Protein AF-A0A821ARW0-F1 (afdb_monomer)

Nearest PDB structures (foldseek):
  8wi2-assembly1_A  TM=1.358E-01  e=4.958E-01  Homo sapiens
  8iz8-assembly1_A  TM=1.800E-01  e=3.760E+00  Homo sapiens
  5ywd-assembly1_B  TM=1.253E-01  e=9.374E+00  Mesocricetus auratus

Mean predicted aligned error: 8.56 Å

Sequence (453 aa):
MKTSMLDSYHLRQALEGEYPKLLKLQNDLINRLNQLQPGFSDIDMDIIDEELYDSEQLNGKQKTNIQLNECFYIFEKSYLSISLSRLSDPINLMFSSSTTKLLPTQQELENLIKVIINELSVSTVSEALVNKVARNIGKAIQLFAAKCEQSICTDSEGSQVVSVPTPAQLRNISAINILYNFCSMINKMLSEQQNLSSDATTRITDALQCVHSLMHTAIHPFLNSVADCIEAILATMHTEDFSQSAGSQSDSQSSLYMKELQEFIIRIQKDYFSEFQCKDFMYENLAPIACRAIILFMEHISLVRPLGEGGLLRLVVDFAQIELALSPFCRRLTDLGKHYKILKAFRSLLILNTEEFQNNSAIGDVVPYDIVLHHLFSRAPIEMRSPHQVMNWSISRYIQWLDEHPNMSDRLVMIKGTLETYVQTVRNRQQKEFAPIYVIILNILEKGLTSVA

pLDDT: mean 88.66, std 11.43, range [46.03, 98.44]

Solvent-accessible surface area (backbone atoms only — not comparable to full-atom values): 25167 Å² total; per-residue (Å²): 106,69,64,67,42,66,72,33,66,69,59,37,53,50,46,26,74,43,31,55,60,52,50,44,54,49,52,53,49,51,54,52,44,31,74,77,38,79,73,41,70,80,65,70,74,94,74,66,54,89,80,59,79,77,47,91,80,63,52,74,56,45,54,51,45,51,55,52,50,60,57,48,47,59,30,49,55,49,30,53,53,50,51,37,44,69,53,38,49,60,52,52,60,50,64,32,89,88,48,97,46,81,62,72,54,72,68,58,52,54,51,52,51,51,49,51,50,50,57,49,63,57,25,63,73,36,73,71,50,29,42,55,49,27,52,39,49,24,52,34,50,47,50,49,41,56,55,52,53,75,57,50,55,88,52,72,67,34,24,67,79,86,69,78,80,39,74,45,30,55,43,36,47,50,48,41,38,51,51,48,50,51,52,51,52,51,53,51,50,59,74,70,47,87,83,63,56,67,68,30,51,51,48,39,56,60,34,48,50,58,45,54,52,46,42,51,64,69,46,44,58,35,52,50,42,51,44,52,49,51,52,55,37,60,58,47,52,80,75,56,88,28,57,43,56,73,87,50,94,60,37,83,45,74,49,66,44,56,52,51,46,31,54,50,44,53,46,48,41,64,70,51,54,66,75,50,76,55,56,66,64,49,32,67,66,30,37,60,48,47,41,48,52,50,51,51,50,49,53,53,58,18,63,47,65,65,61,22,61,17,26,49,45,22,53,60,51,39,59,58,49,52,54,60,42,46,43,86,34,36,97,46,70,73,77,51,46,69,51,44,52,26,55,58,54,47,59,56,56,72,74,49,59,80,83,58,57,87,77,42,72,53,62,64,74,61,32,57,48,61,53,53,48,40,36,52,40,31,74,41,59,82,86,50,57,44,58,40,61,73,70,73,44,54,70,69,60,41,52,53,49,47,66,79,42,76,50,66,61,62,52,47,52,52,48,49,55,37,51,52,52,41,54,51,52,39,56,76,68,69,52,92,75,77,63,78,63,54,61,56,49,50,55,52,48,52,54,44,53,62,76,68,107

Radius of gyration: 33.89 Å; Cα contacts (8 Å, |Δi|>4): 444; chains: 1; bounding box: 78×36×101 Å

Foldseek 3Di:
DLVVCVVDPVSLVVCLQLVLVVVLVVVVVQVVCCVVPPPLPVDDPVPDDPVCLPDPPQDPSVNVNNVVVVSSVVSLVSNLVVLLCLLQVLLCVQCDPVDPDLGHDPVSLVVSLVSLLVLQVSQLSDLVSNLSSLLSLLVSLVSNLVSLLVQADPDPLCADLPDFRDPNVLSLLVSLQSLVVNVVSVVVSLVVDPSHDPSSSVSNVVSNVSSVVSSCVRCVSNVVNVLVVLLVLLLCVLVDDQQDAPPDPCLQPADPSLVVLQVSLVCCCVRRVVSHPCLVSQLVSLLVSLLVSLVSNLLSLLQDPQHYPSSLSNNLNSLVSSLNSSCSSHVHLCVNPLSSQQSVVVSVVSPDDLVCLLPDPCDPVRHDLLSSLSNLCNVFDVLLDGLCVVVVHDSVVVVVVCVVPVQSLVSLVSSVVSLVVSVVVCVVVVHPDDTPSSVSSVSSSVVNNVVRD

Structure (mmCIF, N/CA/C/O backbone):
data_AF-A0A821ARW0-F1
#
_entry.id   AF-A0A821ARW0-F1
#
loop_
_atom_site.group_PDB
_atom_site.id
_atom_site.type_symbol
_atom_site.label_atom_id
_atom_site.label_alt_id
_atom_site.label_comp_id
_atom_site.label_asym_id
_atom_site.label_entity_id
_atom_site.label_seq_id
_atom_site.pdbx_PDB_ins_code
_atom_site.Cartn_x
_atom_site.Cartn_y
_atom_site.Cartn_z
_atom_site.occupancy
_atom_site.B_iso_or_equiv
_atom_site.auth_seq_id
_atom_site.auth_comp_id
_atom_site.auth_asym_id
_atom_site.auth_atom_id
_atom_site.pdbx_PDB_mo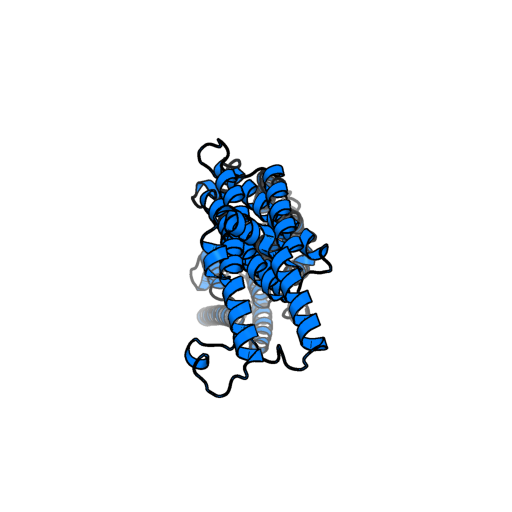del_num
ATOM 1 N N . MET A 1 1 ? 28.570 -5.388 -55.396 1.00 54.03 1 MET A N 1
ATOM 2 C CA . MET A 1 1 ? 28.592 -4.354 -54.337 1.00 54.03 1 MET A CA 1
ATOM 3 C C . MET A 1 1 ? 28.367 -4.961 -52.954 1.00 54.03 1 MET A C 1
ATOM 5 O O . MET A 1 1 ? 29.235 -4.785 -52.115 1.00 54.03 1 MET A O 1
ATOM 9 N N . LYS A 1 2 ? 27.290 -5.739 -52.730 1.00 54.03 2 LYS A N 1
ATOM 10 C CA . LYS A 1 2 ? 27.055 -6.491 -51.475 1.00 54.03 2 LYS A CA 1
ATOM 11 C C . LYS A 1 2 ? 28.254 -7.370 -51.072 1.00 54.03 2 LYS A C 1
ATOM 13 O O . LYS A 1 2 ? 28.779 -7.219 -49.979 1.00 54.03 2 LYS A O 1
ATOM 18 N N . THR A 1 3 ? 28.754 -8.199 -51.991 1.00 56.16 3 THR A N 1
ATOM 19 C CA . THR A 1 3 ? 29.954 -9.041 -51.804 1.00 56.16 3 THR A CA 1
ATOM 20 C C . THR A 1 3 ? 31.215 -8.216 -51.536 1.00 56.16 3 THR A C 1
ATOM 22 O O . THR A 1 3 ? 31.825 -8.360 -50.487 1.00 56.16 3 THR A O 1
ATOM 25 N N . SER A 1 4 ? 31.525 -7.232 -52.385 1.00 59.84 4 SER A N 1
ATOM 26 C CA . SER A 1 4 ? 32.716 -6.379 -52.213 1.00 59.84 4 SER A CA 1
ATOM 27 C C . SER A 1 4 ? 32.734 -5.551 -50.916 1.00 59.84 4 SER A C 1
ATOM 29 O O . SER A 1 4 ? 33.807 -5.215 -50.424 1.00 59.84 4 SER A O 1
ATOM 31 N N . MET A 1 5 ? 31.566 -5.186 -50.371 1.00 61.34 5 MET A N 1
ATOM 32 C CA . MET A 1 5 ? 31.455 -4.488 -49.082 1.00 61.34 5 MET A CA 1
ATOM 33 C C . MET A 1 5 ? 31.633 -5.428 -47.885 1.00 61.34 5 MET A C 1
ATOM 35 O O . MET A 1 5 ? 32.140 -4.997 -46.854 1.00 61.34 5 MET A O 1
ATOM 39 N N . LEU A 1 6 ? 31.241 -6.697 -48.020 1.00 61.75 6 LEU A N 1
ATOM 40 C CA . LEU A 1 6 ? 31.430 -7.724 -46.993 1.00 61.75 6 LEU A CA 1
ATOM 41 C C . LEU A 1 6 ? 32.876 -8.245 -46.951 1.00 61.75 6 LEU A C 1
ATOM 43 O O . LEU A 1 6 ? 33.356 -8.586 -45.871 1.00 61.75 6 LEU A O 1
ATOM 47 N N . ASP A 1 7 ? 33.568 -8.251 -48.094 1.00 64.19 7 ASP A N 1
ATOM 48 C CA . ASP A 1 7 ? 34.940 -8.761 -48.235 1.00 64.19 7 ASP A CA 1
ATOM 49 C C . ASP A 1 7 ? 36.009 -7.806 -47.662 1.00 64.19 7 ASP A C 1
ATOM 51 O O . ASP A 1 7 ? 37.111 -8.229 -47.312 1.00 64.19 7 ASP A O 1
ATOM 55 N N . SER A 1 8 ? 35.701 -6.509 -47.533 1.00 77.00 8 SER A N 1
ATOM 56 C CA . SER A 1 8 ? 36.611 -5.514 -46.955 1.00 77.00 8 SER A CA 1
ATOM 57 C C . SER A 1 8 ? 36.283 -5.246 -45.487 1.00 77.00 8 SER A C 1
ATOM 59 O O . SER A 1 8 ? 35.327 -4.539 -45.167 1.00 77.00 8 SER A O 1
ATOM 61 N N . TYR A 1 9 ? 37.131 -5.754 -44.589 1.00 74.38 9 TYR A N 1
ATOM 62 C CA . TYR A 1 9 ? 36.988 -5.581 -43.139 1.00 74.38 9 TYR A CA 1
ATOM 63 C C . TYR A 1 9 ? 36.826 -4.108 -42.720 1.00 74.38 9 TYR A C 1
ATOM 65 O O . TYR A 1 9 ? 35.931 -3.779 -41.946 1.00 74.38 9 TYR A O 1
ATOM 73 N N . HIS A 1 10 ? 37.645 -3.205 -43.271 1.00 75.31 10 HIS A N 1
ATOM 74 C CA . HIS A 1 10 ? 37.609 -1.782 -42.920 1.00 75.31 10 HIS A CA 1
ATOM 75 C C . HIS A 1 10 ? 36.326 -1.081 -43.383 1.00 75.31 10 HIS A C 1
ATOM 77 O O . HIS A 1 10 ? 35.763 -0.285 -42.634 1.00 75.31 10 HIS A O 1
ATOM 83 N N . LEU A 1 11 ? 35.846 -1.385 -44.596 1.00 71.44 11 LEU A N 1
ATOM 84 C CA . LEU A 1 11 ? 34.591 -0.821 -45.103 1.00 71.44 11 LEU A CA 1
ATOM 85 C C . LEU A 1 11 ? 33.400 -1.351 -44.309 1.00 71.44 11 LEU A C 1
ATOM 87 O O . LEU A 1 11 ? 32.530 -0.576 -43.921 1.00 71.44 11 LEU A O 1
ATOM 91 N N . ARG A 1 12 ? 33.397 -2.649 -44.004 1.00 76.25 12 ARG A N 1
ATOM 92 C CA . ARG A 1 12 ? 32.369 -3.273 -43.179 1.00 76.25 12 ARG A CA 1
ATOM 93 C C . ARG A 1 12 ? 32.307 -2.645 -41.786 1.00 76.25 12 ARG A C 1
ATOM 95 O O . ARG A 1 12 ? 31.242 -2.205 -41.373 1.00 76.25 12 ARG A O 1
ATOM 102 N N . GLN A 1 13 ? 33.441 -2.515 -41.099 1.00 77.44 13 GLN A N 1
ATOM 103 C CA . GLN A 1 13 ? 33.497 -1.928 -39.758 1.00 77.44 13 GLN A CA 1
ATOM 104 C C . GLN A 1 13 ? 33.013 -0.466 -39.735 1.00 77.44 13 GLN A C 1
ATOM 106 O O . GLN A 1 13 ? 32.288 -0.070 -38.822 1.00 77.44 13 GLN A O 1
ATOM 111 N N . ALA A 1 14 ? 33.375 0.332 -40.745 1.00 78.31 14 ALA A N 1
ATOM 112 C CA . ALA A 1 14 ? 32.931 1.720 -40.854 1.00 78.31 14 ALA A CA 1
ATOM 113 C C . ALA A 1 14 ? 31.413 1.833 -41.091 1.00 78.31 14 ALA A C 1
ATOM 115 O O . ALA A 1 14 ? 30.745 2.635 -40.438 1.00 78.31 14 ALA A O 1
ATOM 116 N N . LEU A 1 15 ? 30.858 1.009 -41.988 1.00 79.69 15 LEU A N 1
ATOM 117 C CA . LEU A 1 15 ? 29.429 1.019 -42.321 1.00 79.69 15 LEU A CA 1
ATOM 118 C C . LEU A 1 15 ? 28.552 0.476 -41.183 1.00 79.69 15 LEU A C 1
ATOM 120 O O . LEU A 1 15 ? 27.452 0.979 -40.976 1.00 79.69 15 LEU A O 1
ATOM 124 N N . GLU A 1 16 ? 29.040 -0.504 -40.418 1.00 80.50 16 GLU A N 1
ATOM 125 C CA . GLU A 1 16 ? 28.352 -1.015 -39.224 1.00 80.50 16 GLU A CA 1
ATOM 126 C C . GLU A 1 16 ? 28.352 0.016 -38.081 1.00 80.50 16 GLU A C 1
ATOM 128 O O . GLU A 1 16 ? 27.339 0.190 -37.404 1.00 80.50 16 GLU A O 1
ATOM 133 N N . GLY A 1 17 ? 29.462 0.733 -37.872 1.00 76.56 17 GLY A N 1
ATOM 134 C CA . GLY A 1 17 ? 29.581 1.743 -36.814 1.00 76.56 17 GLY A CA 1
ATOM 135 C C . GLY A 1 17 ? 28.801 3.032 -37.092 1.00 76.56 17 GLY A C 1
ATOM 136 O O . GLY A 1 17 ? 28.224 3.614 -36.174 1.00 76.56 17 GLY A O 1
ATOM 137 N N . GLU A 1 18 ? 28.748 3.462 -38.355 1.00 83.94 18 GLU A N 1
ATOM 138 C CA . GLU A 1 18 ? 28.071 4.693 -38.783 1.00 83.94 18 GLU A CA 1
ATOM 139 C C . GLU A 1 18 ? 26.741 4.441 -39.517 1.00 83.94 18 GLU A C 1
ATOM 141 O O . GLU A 1 18 ? 26.263 5.309 -40.254 1.00 83.94 18 GLU A O 1
ATOM 146 N N . TYR A 1 19 ? 26.108 3.284 -39.290 1.00 87.19 19 TYR A N 1
ATOM 147 C CA . TYR A 1 19 ? 24.841 2.906 -39.929 1.00 87.19 19 TYR A CA 1
ATOM 148 C C . TYR A 1 19 ? 23.755 4.006 -39.906 1.00 87.19 19 TYR A C 1
ATOM 150 O O . TYR A 1 19 ? 23.127 4.232 -40.935 1.00 87.19 19 TYR A O 1
ATOM 158 N N . PRO A 1 20 ? 23.546 4.777 -38.823 1.00 86.25 20 PRO A N 1
ATOM 159 C CA . PRO A 1 20 ? 22.558 5.862 -38.814 1.00 86.25 20 PRO A CA 1
ATOM 160 C C . PRO A 1 20 ? 22.831 6.955 -39.865 1.00 86.25 20 PRO A C 1
ATOM 162 O O . PRO A 1 20 ? 21.906 7.477 -40.487 1.00 86.25 20 PRO A O 1
ATOM 165 N N . LYS A 1 21 ? 24.106 7.274 -40.134 1.00 86.44 21 LYS A N 1
ATOM 166 C CA . LYS A 1 21 ? 24.478 8.198 -41.220 1.00 86.44 21 LYS A CA 1
ATOM 167 C C . LYS A 1 21 ? 24.224 7.565 -42.586 1.00 86.44 21 LYS A C 1
ATOM 169 O O . LYS A 1 21 ? 23.750 8.244 -43.493 1.00 86.44 21 LYS A O 1
ATOM 174 N N . LEU A 1 22 ? 24.516 6.271 -42.718 1.00 85.44 22 LEU A N 1
ATOM 175 C CA . LEU A 1 22 ? 24.259 5.498 -43.931 1.00 85.44 22 LEU A CA 1
ATOM 176 C C . LEU A 1 22 ? 22.763 5.450 -44.261 1.00 85.44 22 LEU A C 1
ATOM 178 O O . LEU A 1 22 ? 22.383 5.710 -45.398 1.00 85.44 22 LEU A O 1
ATOM 182 N N . LEU A 1 23 ? 21.922 5.218 -43.253 1.00 84.88 23 LEU A N 1
ATOM 183 C CA . LEU A 1 23 ? 20.468 5.210 -43.370 1.00 84.88 23 LEU A CA 1
ATOM 184 C C . LEU A 1 23 ? 19.929 6.586 -43.772 1.00 84.88 23 LEU A C 1
ATOM 186 O O . LEU A 1 23 ? 19.056 6.682 -44.629 1.00 84.88 23 LEU A O 1
ATOM 190 N N . LYS A 1 24 ? 20.489 7.671 -43.223 1.00 86.50 24 LYS A N 1
ATOM 191 C CA . LYS A 1 24 ? 20.142 9.031 -43.658 1.00 86.50 24 LYS A CA 1
ATOM 192 C C . LYS A 1 24 ? 20.454 9.248 -45.145 1.00 86.50 24 LYS A C 1
ATOM 194 O O . LYS A 1 24 ? 19.602 9.741 -45.877 1.00 86.50 24 LYS A O 1
ATOM 199 N N . LEU A 1 25 ? 21.640 8.836 -45.602 1.00 86.00 25 LEU A N 1
ATOM 200 C CA . LEU A 1 25 ? 22.026 8.925 -47.017 1.00 86.00 25 LEU A CA 1
ATOM 201 C C . LEU A 1 25 ? 21.140 8.055 -47.918 1.00 86.00 25 LEU A C 1
ATOM 203 O O . LEU A 1 25 ? 20.792 8.472 -49.022 1.00 86.00 25 LEU A O 1
ATOM 207 N N . GLN A 1 26 ? 20.761 6.865 -47.450 1.00 83.69 26 GLN A N 1
ATOM 208 C CA . GLN A 1 26 ? 19.825 5.982 -48.139 1.00 83.69 26 GLN A CA 1
ATOM 209 C C . GLN A 1 26 ? 18.450 6.640 -48.279 1.00 83.69 26 GLN A C 1
ATOM 211 O O . GLN A 1 26 ? 17.913 6.676 -49.383 1.00 83.69 26 GLN A O 1
ATOM 216 N N . ASN A 1 27 ? 17.911 7.218 -47.204 1.00 84.12 27 ASN A N 1
ATOM 217 C CA . ASN A 1 27 ? 16.628 7.922 -47.228 1.00 84.12 27 ASN A CA 1
ATOM 218 C C . ASN A 1 27 ? 16.666 9.129 -48.178 1.00 84.12 27 ASN A C 1
ATOM 220 O O . A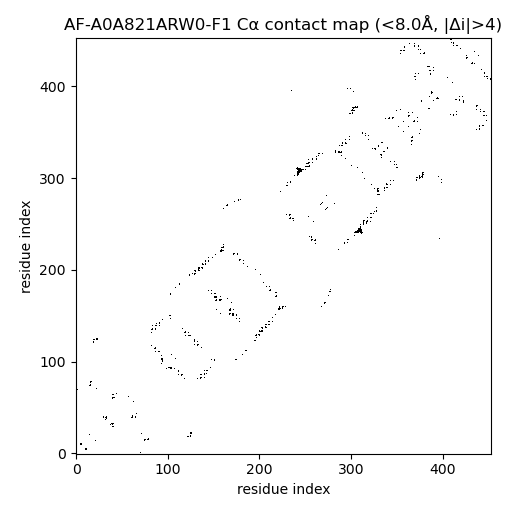SN A 1 27 ? 15.759 9.303 -48.990 1.00 84.12 27 ASN A O 1
ATOM 224 N N . ASP A 1 28 ? 17.742 9.921 -48.152 1.00 85.56 28 ASP A N 1
ATOM 225 C CA . ASP A 1 28 ? 17.937 11.042 -49.080 1.00 85.56 28 ASP A CA 1
ATOM 226 C C . ASP A 1 28 ? 17.996 10.572 -50.544 1.00 85.56 28 ASP A C 1
ATOM 228 O O . ASP A 1 28 ? 17.440 11.219 -51.437 1.00 85.56 28 ASP A O 1
ATOM 232 N N . LEU A 1 29 ? 18.646 9.433 -50.803 1.00 83.81 29 LEU A N 1
ATOM 233 C CA . LEU A 1 29 ? 18.721 8.823 -52.129 1.00 83.81 29 LEU A CA 1
ATOM 234 C C . LEU A 1 29 ? 17.355 8.305 -52.592 1.00 83.81 29 LEU A C 1
ATOM 236 O O . LEU A 1 29 ? 16.960 8.603 -53.717 1.00 83.81 29 LEU A O 1
ATOM 240 N N . ILE A 1 30 ? 16.614 7.596 -51.738 1.00 81.88 30 ILE A N 1
ATOM 241 C CA . ILE A 1 30 ? 15.262 7.105 -52.043 1.00 81.88 30 ILE A CA 1
ATOM 242 C C . ILE A 1 30 ? 14.324 8.282 -52.329 1.00 81.88 30 ILE A C 1
ATOM 244 O O . ILE A 1 30 ? 13.606 8.260 -53.325 1.00 81.88 30 ILE A O 1
ATOM 248 N N . ASN A 1 31 ? 14.389 9.353 -51.536 1.00 83.50 31 ASN A N 1
ATOM 249 C CA . ASN A 1 31 ? 13.597 10.564 -51.758 1.00 83.50 31 ASN A CA 1
ATOM 250 C C . ASN A 1 31 ? 13.904 11.216 -53.113 1.00 83.50 31 ASN A C 1
ATOM 252 O O . ASN A 1 31 ? 12.987 11.577 -53.851 1.00 83.50 31 ASN A O 1
ATOM 256 N N . ARG A 1 32 ? 15.185 11.323 -53.486 1.00 84.88 32 ARG A N 1
ATOM 257 C CA . ARG A 1 32 ? 15.587 11.821 -54.813 1.00 84.88 32 ARG A CA 1
ATOM 258 C C . ARG A 1 32 ? 15.128 10.895 -55.937 1.00 84.88 32 ARG A C 1
ATOM 260 O O . ARG A 1 32 ? 14.678 11.378 -56.973 1.00 84.88 32 ARG A O 1
ATOM 267 N N . LEU A 1 33 ? 15.218 9.580 -55.749 1.00 80.62 33 LEU A N 1
ATOM 268 C CA . LEU A 1 33 ? 14.748 8.606 -56.734 1.00 80.62 33 LEU A CA 1
ATOM 269 C C . LEU A 1 33 ? 13.233 8.671 -56.912 1.00 80.62 33 LEU A C 1
ATOM 271 O O . LEU A 1 33 ? 12.784 8.658 -58.049 1.00 80.62 33 LEU A O 1
ATOM 275 N N . ASN A 1 34 ? 12.461 8.843 -55.840 1.00 81.62 34 ASN A N 1
ATOM 276 C CA . ASN A 1 34 ? 11.016 9.062 -55.907 1.00 81.62 34 ASN A CA 1
ATOM 277 C C . ASN A 1 34 ? 10.650 10.357 -56.650 1.00 81.62 34 ASN A C 1
ATOM 279 O O . ASN A 1 34 ? 9.686 10.371 -57.412 1.00 81.62 34 ASN A O 1
ATOM 283 N N . GLN A 1 35 ? 11.427 11.435 -56.479 1.00 82.56 35 GLN A N 1
ATOM 284 C CA . GLN A 1 35 ? 11.229 12.688 -57.226 1.00 82.56 35 GLN A CA 1
ATOM 285 C C . GLN A 1 35 ? 11.503 12.524 -58.728 1.00 82.56 35 GLN A C 1
ATOM 287 O O . GLN A 1 35 ? 10.795 13.096 -59.553 1.00 82.56 35 GLN A O 1
ATOM 292 N N . LEU A 1 36 ? 12.531 11.751 -59.089 1.00 81.75 36 LEU A N 1
ATOM 293 C CA . LEU A 1 36 ? 12.899 11.488 -60.485 1.00 81.75 36 LEU A CA 1
ATOM 294 C C . LEU A 1 36 ? 12.022 10.405 -61.131 1.00 81.75 36 LEU A C 1
ATOM 296 O O . LEU A 1 36 ? 11.834 10.391 -62.347 1.00 81.75 36 LEU A O 1
ATOM 300 N N . GLN A 1 37 ? 11.517 9.474 -60.327 1.00 77.56 37 GLN A N 1
ATOM 301 C CA . GLN A 1 37 ? 10.729 8.320 -60.730 1.00 77.56 37 GLN A CA 1
ATOM 302 C C . GLN A 1 37 ? 9.615 8.068 -59.701 1.00 77.56 37 GLN A C 1
ATOM 304 O O . GLN A 1 37 ? 9.824 7.301 -58.759 1.00 77.56 37 GLN A O 1
ATOM 309 N N . PRO A 1 38 ? 8.417 8.645 -59.907 1.00 74.56 38 PRO A N 1
ATOM 310 C CA . PRO A 1 38 ? 7.271 8.402 -59.040 1.00 74.56 38 PRO A CA 1
ATOM 311 C C . PRO A 1 38 ? 6.982 6.898 -58.919 1.00 74.56 38 PRO A C 1
ATOM 313 O O . PRO A 1 38 ? 7.020 6.175 -59.922 1.00 74.56 38 PRO A O 1
ATOM 316 N N . GLY A 1 39 ? 6.741 6.443 -57.689 1.00 68.69 39 GLY A N 1
ATOM 317 C CA . GLY A 1 39 ? 6.441 5.051 -57.348 1.00 68.69 39 GLY A CA 1
ATOM 318 C C . GLY A 1 39 ? 7.645 4.124 -57.138 1.00 68.69 39 GLY A C 1
ATOM 319 O O . GLY A 1 39 ? 7.517 2.904 -57.246 1.00 68.69 39 GLY A O 1
ATOM 320 N N . PHE A 1 40 ? 8.841 4.666 -56.868 1.00 68.88 40 PHE A N 1
ATOM 321 C CA . PHE A 1 40 ? 10.032 3.858 -56.565 1.00 68.88 40 PHE A CA 1
ATOM 322 C C . PHE A 1 40 ? 9.972 3.198 -55.171 1.00 68.88 40 PHE A C 1
ATOM 324 O O . PHE A 1 40 ? 10.559 2.131 -54.984 1.00 68.88 40 PHE A O 1
ATOM 331 N N . SER A 1 41 ? 9.253 3.785 -54.207 1.00 65.81 41 SER A N 1
ATOM 332 C CA . SER A 1 41 ? 9.088 3.263 -52.838 1.00 65.81 41 SER A CA 1
ATOM 333 C C . SER A 1 41 ? 7.655 2.856 -52.472 1.00 65.81 41 SER A C 1
ATOM 335 O O . SER A 1 41 ? 7.340 2.813 -51.290 1.00 65.81 41 SER A O 1
ATOM 337 N N . ASP A 1 42 ? 6.783 2.566 -53.442 1.00 64.12 42 ASP A N 1
ATOM 338 C CA . ASP A 1 42 ? 5.364 2.222 -53.194 1.00 64.12 42 ASP A CA 1
ATOM 339 C C . ASP A 1 42 ? 5.156 0.851 -52.513 1.00 64.12 42 ASP A C 1
ATOM 341 O O . ASP A 1 42 ? 4.031 0.364 -52.424 1.00 64.12 42 ASP A O 1
ATOM 345 N N . ILE A 1 43 ? 6.230 0.201 -52.057 1.00 61.53 43 ILE A N 1
ATOM 346 C CA . ILE A 1 43 ? 6.168 -1.071 -51.341 1.00 61.53 43 ILE A CA 1
ATOM 347 C C . ILE A 1 43 ? 6.517 -0.837 -49.884 1.00 61.53 43 ILE A C 1
ATOM 349 O O . ILE A 1 43 ? 7.600 -0.346 -49.561 1.00 61.53 43 ILE A O 1
ATOM 353 N N . ASP A 1 44 ? 5.601 -1.263 -49.025 1.00 56.72 44 ASP A N 1
ATOM 354 C CA . ASP A 1 44 ? 5.832 -1.375 -47.599 1.00 56.72 44 ASP A CA 1
ATOM 355 C C . ASP A 1 44 ? 6.724 -2.597 -47.320 1.00 56.72 44 ASP A C 1
ATOM 357 O O . ASP A 1 44 ? 6.327 -3.750 -47.509 1.00 56.72 44 ASP A O 1
ATOM 361 N N . MET A 1 45 ? 7.977 -2.335 -46.950 1.00 57.72 45 MET A N 1
ATOM 362 C CA . MET A 1 45 ? 9.005 -3.366 -46.768 1.00 57.72 45 MET A CA 1
ATOM 363 C C . MET A 1 45 ? 8.749 -4.256 -45.545 1.00 57.72 45 MET A C 1
ATOM 365 O O . MET A 1 45 ? 9.309 -5.348 -45.481 1.00 57.72 45 MET A O 1
ATOM 369 N N . ASP A 1 46 ? 7.895 -3.822 -44.611 1.00 49.69 46 ASP A N 1
ATOM 370 C CA . ASP A 1 46 ? 7.530 -4.586 -43.411 1.00 49.69 46 ASP A CA 1
ATOM 371 C C . ASP A 1 46 ? 6.547 -5.743 -43.713 1.00 49.69 46 ASP A C 1
ATOM 373 O O . ASP A 1 46 ? 6.288 -6.572 -42.842 1.00 49.69 46 ASP A O 1
ATOM 377 N N . ILE A 1 47 ? 6.025 -5.831 -44.948 1.00 48.97 47 ILE A N 1
ATOM 378 C CA . ILE A 1 47 ? 5.050 -6.844 -45.408 1.00 48.97 47 ILE A CA 1
ATOM 379 C C . ILE A 1 47 ? 5.699 -7.913 -46.321 1.00 48.97 47 ILE A C 1
ATOM 381 O O . ILE A 1 47 ? 5.046 -8.870 -46.738 1.00 48.97 47 ILE A O 1
ATOM 385 N N . ILE A 1 48 ? 6.991 -7.794 -46.646 1.00 53.56 48 ILE A N 1
ATOM 386 C CA . ILE A 1 48 ? 7.653 -8.709 -47.589 1.00 53.56 48 ILE A CA 1
ATOM 387 C C . ILE A 1 48 ? 8.120 -9.985 -46.874 1.00 53.56 48 ILE A C 1
ATOM 389 O O . ILE A 1 48 ? 9.217 -10.028 -46.319 1.00 53.56 48 ILE A O 1
ATOM 393 N N . ASP A 1 49 ? 7.308 -11.041 -46.943 1.00 50.47 49 ASP A N 1
ATOM 394 C CA . ASP A 1 49 ? 7.753 -12.415 -46.675 1.00 50.47 49 ASP A CA 1
ATOM 395 C C . ASP A 1 49 ? 8.678 -12.924 -47.801 1.00 50.47 49 ASP A C 1
ATOM 397 O O . ASP A 1 49 ? 8.576 -12.495 -48.957 1.00 50.47 49 ASP A O 1
ATOM 401 N N . GLU A 1 50 ? 9.568 -13.876 -47.482 1.00 49.75 50 GLU A N 1
ATOM 402 C CA . GLU A 1 50 ? 10.508 -14.509 -48.436 1.00 49.75 50 GLU A CA 1
ATOM 403 C C . GLU A 1 50 ? 9.813 -15.060 -49.705 1.00 49.75 50 GLU A C 1
ATOM 405 O O . GLU A 1 50 ? 10.446 -15.166 -50.754 1.00 49.75 50 GLU A O 1
ATOM 410 N N . GLU A 1 51 ? 8.504 -15.334 -49.657 1.00 46.03 51 GLU A N 1
ATOM 411 C CA . GLU A 1 51 ? 7.706 -15.877 -50.767 1.00 46.03 51 GLU A CA 1
ATOM 412 C C . GLU A 1 51 ? 7.320 -14.851 -51.863 1.00 46.03 51 GLU A C 1
ATOM 414 O O . GLU A 1 51 ? 6.906 -15.247 -52.952 1.00 46.03 51 GLU A O 1
ATOM 419 N N . LEU A 1 52 ? 7.481 -13.537 -51.643 1.00 49.66 52 LEU A N 1
ATOM 420 C CA . LEU A 1 52 ? 7.102 -12.491 -52.620 1.00 49.66 52 LEU A CA 1
ATOM 421 C C . LEU A 1 52 ? 8.195 -12.154 -53.653 1.00 49.66 52 LEU A C 1
ATOM 423 O O . LEU A 1 52 ? 7.899 -11.512 -54.669 1.00 49.66 52 LEU A O 1
ATOM 427 N N . TYR A 1 53 ? 9.434 -12.612 -53.431 1.00 50.00 53 TYR A N 1
ATOM 428 C CA . TYR A 1 53 ? 10.602 -12.350 -54.289 1.00 50.00 53 TYR A CA 1
ATOM 429 C C . TYR A 1 53 ? 10.446 -12.872 -55.724 1.00 50.00 53 TYR A C 1
ATOM 431 O O . TYR A 1 53 ? 10.957 -12.252 -56.664 1.00 50.00 53 TYR A O 1
ATOM 439 N N . ASP A 1 54 ? 9.695 -13.963 -55.892 1.00 47.91 54 ASP A N 1
ATOM 440 C CA . ASP A 1 54 ? 9.476 -14.639 -57.177 1.00 47.91 54 ASP A CA 1
ATOM 441 C C . ASP A 1 54 ? 8.169 -14.238 -57.874 1.00 47.91 54 ASP A C 1
ATOM 443 O O . ASP A 1 54 ? 7.855 -14.738 -58.956 1.00 47.91 54 ASP A O 1
ATOM 447 N N . SER A 1 55 ? 7.408 -13.292 -57.317 1.00 49.47 55 SER A N 1
ATOM 448 C CA . SER A 1 55 ? 6.205 -12.812 -57.991 1.00 49.47 55 SER A CA 1
ATOM 449 C C . SER A 1 55 ? 6.570 -12.012 -59.257 1.00 49.47 55 SER A C 1
ATOM 451 O O . SER A 1 55 ? 7.262 -10.989 -59.223 1.00 49.47 55 SER A O 1
ATOM 453 N N . GLU A 1 56 ? 6.052 -12.443 -60.412 1.00 53.19 56 GLU A N 1
ATOM 454 C CA . GLU A 1 56 ? 6.112 -11.718 -61.699 1.00 53.19 56 GLU A CA 1
ATOM 455 C C . GLU A 1 56 ? 5.438 -10.324 -61.647 1.00 53.19 56 GLU A C 1
ATOM 457 O O . GLU A 1 56 ? 5.439 -9.588 -62.631 1.00 53.19 56 GLU A O 1
ATOM 462 N N . GLN A 1 57 ? 4.873 -9.944 -60.497 1.00 56.50 57 GLN A N 1
ATOM 463 C CA . GLN A 1 57 ? 4.128 -8.707 -60.263 1.00 56.50 57 GLN A CA 1
ATOM 464 C C . GLN A 1 57 ? 5.007 -7.527 -59.808 1.00 56.50 57 GLN A C 1
ATOM 466 O O . GLN A 1 57 ? 4.555 -6.384 -59.868 1.00 56.50 57 GLN A O 1
ATOM 471 N N . LEU A 1 58 ? 6.260 -7.765 -59.396 1.00 61.53 58 LEU A N 1
ATOM 472 C CA . LEU A 1 58 ? 7.178 -6.700 -58.976 1.00 61.53 58 LEU A CA 1
ATOM 473 C C . LEU A 1 58 ? 7.877 -6.049 -60.177 1.00 61.53 58 LEU A C 1
ATOM 475 O O . LEU A 1 58 ? 8.650 -6.690 -60.897 1.00 61.53 58 LEU A O 1
ATOM 479 N N . ASN A 1 59 ? 7.672 -4.744 -60.364 1.00 68.06 59 ASN A N 1
ATOM 480 C CA . ASN A 1 59 ? 8.346 -3.980 -61.415 1.00 68.06 59 ASN A CA 1
ATOM 481 C C . ASN A 1 59 ? 9.859 -3.847 -61.117 1.00 68.06 59 ASN A C 1
ATOM 483 O O . ASN A 1 59 ? 10.294 -3.894 -59.967 1.00 68.06 59 ASN A O 1
ATOM 487 N N . GLY A 1 60 ? 10.698 -3.623 -62.134 1.00 69.69 60 GLY A N 1
ATOM 488 C CA . GLY A 1 60 ? 12.162 -3.570 -61.978 1.00 69.69 60 GLY A CA 1
ATOM 489 C C . GLY A 1 60 ? 12.652 -2.541 -60.943 1.00 69.69 60 GLY A C 1
ATOM 490 O O . GLY A 1 60 ? 13.645 -2.772 -60.253 1.00 69.69 60 GLY A O 1
ATOM 491 N N . LYS A 1 61 ? 11.910 -1.438 -60.762 1.00 70.12 61 LYS A N 1
ATOM 492 C CA . LYS A 1 61 ? 12.171 -0.421 -59.725 1.00 70.12 61 LYS A CA 1
ATOM 493 C C . LYS A 1 61 ? 12.010 -0.978 -58.308 1.00 70.12 61 LYS A C 1
ATOM 495 O O . LYS A 1 61 ? 12.859 -0.756 -57.453 1.00 70.12 61 LYS A O 1
ATOM 500 N N . GLN A 1 62 ? 10.952 -1.754 -58.100 1.00 69.00 62 GLN A N 1
ATOM 501 C CA . GLN A 1 62 ? 10.606 -2.371 -56.826 1.00 69.00 62 GLN A CA 1
ATOM 502 C C . GLN A 1 62 ? 11.634 -3.437 -56.429 1.00 69.00 62 GLN A C 1
ATOM 504 O O . GLN A 1 62 ? 12.149 -3.405 -55.316 1.00 69.00 62 GLN A O 1
ATOM 509 N N . LYS A 1 63 ? 12.047 -4.293 -57.376 1.00 71.12 63 LYS A N 1
ATOM 510 C CA . LYS A 1 63 ? 13.134 -5.268 -57.159 1.00 71.12 63 LYS A CA 1
ATOM 511 C C . LYS A 1 63 ? 14.453 -4.590 -56.771 1.00 71.12 63 LYS A C 1
ATOM 513 O O . LYS A 1 63 ? 15.163 -5.078 -55.899 1.00 71.12 63 LYS A O 1
ATOM 518 N N . THR A 1 64 ? 14.757 -3.441 -57.378 1.00 71.44 64 THR A N 1
ATOM 519 C CA . THR A 1 64 ? 15.968 -2.664 -57.061 1.00 71.44 64 THR A CA 1
ATOM 520 C C . THR A 1 64 ? 15.912 -2.066 -55.651 1.00 71.44 64 THR A C 1
ATOM 522 O O . THR A 1 64 ? 16.912 -2.098 -54.939 1.00 71.44 64 THR A O 1
ATOM 525 N N . ASN A 1 65 ? 14.752 -1.549 -55.230 1.00 73.25 65 ASN A N 1
ATOM 526 C CA . ASN A 1 65 ? 14.539 -1.024 -53.877 1.00 73.25 65 ASN A CA 1
ATOM 527 C C . ASN A 1 65 ? 14.704 -2.130 -52.816 1.00 73.25 65 ASN A C 1
ATOM 529 O O . ASN A 1 65 ? 15.464 -1.965 -51.864 1.00 73.25 65 ASN A O 1
ATOM 533 N N . ILE A 1 66 ? 14.100 -3.299 -53.050 1.00 73.19 66 ILE A N 1
ATOM 534 C CA . ILE A 1 66 ? 14.218 -4.474 -52.178 1.00 73.19 66 ILE A CA 1
ATOM 535 C C . ILE A 1 66 ? 15.685 -4.908 -52.031 1.00 73.19 66 ILE A C 1
ATOM 537 O O . ILE A 1 66 ? 16.201 -4.972 -50.916 1.00 73.19 66 ILE A O 1
ATOM 541 N N . GLN A 1 67 ? 16.398 -5.114 -53.145 1.00 75.38 67 GLN A N 1
ATOM 542 C CA . GLN A 1 67 ? 17.817 -5.499 -53.129 1.00 75.38 67 GLN A CA 1
ATOM 543 C C . GLN A 1 67 ? 18.702 -4.475 -52.407 1.00 75.38 67 GLN A C 1
ATOM 545 O O . GLN A 1 67 ? 19.675 -4.842 -51.743 1.00 75.38 67 GLN A O 1
ATOM 550 N N . LEU A 1 68 ? 18.380 -3.186 -52.538 1.00 74.38 68 LEU A N 1
ATOM 551 C CA . LEU A 1 68 ? 19.080 -2.111 -51.850 1.00 74.38 68 LEU A CA 1
ATOM 552 C C . LEU A 1 68 ? 18.849 -2.196 -50.333 1.00 74.38 68 LEU A C 1
ATOM 554 O O . LEU A 1 68 ? 19.820 -2.207 -49.578 1.00 74.38 68 LEU A O 1
ATOM 558 N N . ASN A 1 69 ? 17.604 -2.364 -49.884 1.00 74.88 69 ASN A N 1
ATOM 559 C CA . ASN A 1 69 ? 17.269 -2.505 -48.463 1.00 74.88 69 ASN A CA 1
ATOM 560 C C . ASN A 1 69 ? 17.879 -3.767 -47.835 1.00 74.88 69 ASN A C 1
ATOM 562 O O . ASN A 1 69 ? 18.441 -3.694 -46.743 1.00 74.88 69 ASN A O 1
ATOM 566 N N . GLU A 1 70 ? 17.881 -4.902 -48.539 1.00 76.12 70 GLU A N 1
ATOM 567 C CA . GLU A 1 70 ? 18.551 -6.127 -48.081 1.00 76.12 70 GLU A CA 1
ATOM 568 C C . GLU A 1 70 ? 20.063 -5.952 -47.881 1.00 76.12 70 GLU A C 1
ATOM 570 O O . GLU A 1 70 ? 20.667 -6.596 -47.018 1.00 76.12 70 GLU A O 1
ATOM 575 N N . CYS A 1 71 ? 20.712 -5.118 -48.703 1.00 76.69 71 CYS A N 1
ATOM 576 C CA . CYS A 1 71 ? 22.132 -4.813 -48.529 1.00 76.69 71 CYS A CA 1
ATOM 577 C C . CYS A 1 71 ? 22.375 -4.031 -47.232 1.00 76.69 71 CYS A C 1
ATOM 579 O O . CYS A 1 71 ? 23.374 -4.278 -46.558 1.00 76.69 71 CYS A O 1
ATOM 581 N N . PHE A 1 72 ? 21.465 -3.123 -46.871 1.00 78.19 72 PHE A N 1
ATOM 582 C CA . PHE A 1 72 ? 21.573 -2.300 -45.666 1.00 78.19 72 PHE A CA 1
ATOM 583 C C . PHE A 1 72 ? 21.129 -3.019 -44.386 1.00 78.19 72 PHE A C 1
ATOM 585 O O . PHE A 1 72 ? 21.681 -2.753 -43.319 1.00 78.19 72 PHE A O 1
ATOM 592 N N . TYR A 1 73 ? 20.229 -3.999 -44.493 1.00 80.00 73 TYR A N 1
ATOM 593 C CA . TYR A 1 73 ? 19.714 -4.770 -43.359 1.00 80.00 73 TYR A CA 1
ATOM 594 C C . TYR A 1 73 ? 20.807 -5.489 -42.546 1.00 80.00 73 TYR A C 1
ATOM 596 O O . TYR A 1 73 ? 20.744 -5.552 -41.318 1.00 80.00 73 TYR A O 1
ATOM 604 N N . ILE A 1 74 ? 21.858 -6.001 -43.201 1.00 82.06 74 ILE A N 1
ATOM 605 C CA . ILE A 1 74 ? 22.986 -6.653 -42.509 1.00 82.06 74 ILE A CA 1
ATOM 606 C C . ILE A 1 74 ? 23.719 -5.650 -41.602 1.00 82.06 74 ILE A C 1
ATOM 608 O O . ILE A 1 74 ? 24.066 -5.980 -40.464 1.00 82.06 74 ILE A O 1
ATOM 612 N N . PHE A 1 75 ? 23.914 -4.420 -42.088 1.00 84.81 75 PHE A N 1
ATOM 613 C CA . PHE A 1 75 ? 24.545 -3.345 -41.325 1.00 84.81 75 PHE A CA 1
ATOM 614 C C . PHE A 1 75 ? 23.641 -2.861 -40.189 1.00 84.81 75 PHE A C 1
ATOM 616 O O . PHE A 1 75 ? 24.139 -2.644 -39.087 1.00 84.81 75 PHE A O 1
ATOM 623 N N . GLU A 1 76 ? 22.324 -2.789 -40.410 1.00 86.69 76 GLU A N 1
ATOM 624 C CA . GLU A 1 76 ? 21.350 -2.495 -39.354 1.00 86.69 76 GLU A CA 1
ATOM 625 C C . GLU A 1 76 ? 21.432 -3.520 -38.218 1.00 86.69 76 GLU A C 1
ATOM 627 O O . GLU A 1 76 ? 21.550 -3.159 -37.046 1.00 86.69 76 GLU A O 1
ATOM 632 N N . LYS A 1 77 ? 21.408 -4.814 -38.557 1.00 87.44 77 LYS A N 1
ATOM 633 C CA . LYS A 1 77 ? 21.473 -5.902 -37.577 1.00 87.44 77 LYS A CA 1
ATOM 634 C C . LYS A 1 77 ? 22.772 -5.858 -36.771 1.00 87.44 77 LYS A C 1
ATOM 636 O O . LYS A 1 77 ? 22.725 -6.021 -35.551 1.00 87.44 77 LYS A O 1
ATOM 641 N N . SER A 1 78 ? 23.913 -5.617 -37.428 1.00 87.81 78 SER A N 1
ATOM 642 C CA . SER A 1 78 ? 25.194 -5.458 -36.727 1.00 87.81 78 SER A CA 1
ATOM 643 C C . SER A 1 78 ? 25.171 -4.230 -35.814 1.00 87.81 78 SER A C 1
ATOM 645 O O . SER A 1 78 ? 25.447 -4.348 -34.620 1.00 87.81 78 SER A O 1
ATOM 647 N N . TYR A 1 79 ? 24.724 -3.075 -36.322 1.00 90.62 79 TYR A N 1
ATOM 648 C CA . TYR A 1 79 ? 24.601 -1.846 -35.539 1.00 90.62 79 TYR A CA 1
ATOM 649 C C . TYR A 1 79 ? 23.737 -2.041 -34.288 1.00 90.62 79 TYR A C 1
ATOM 651 O O . TYR A 1 79 ? 24.145 -1.640 -33.200 1.00 90.62 79 TYR A O 1
ATOM 659 N N . LEU A 1 80 ? 22.581 -2.704 -34.406 1.00 91.94 80 LEU A N 1
ATOM 660 C CA . LEU A 1 80 ? 21.694 -2.984 -33.273 1.00 91.94 80 LEU A CA 1
ATOM 661 C C . LEU A 1 80 ? 22.322 -3.948 -32.257 1.00 91.94 80 LEU A C 1
ATOM 663 O O . LEU A 1 80 ? 22.097 -3.789 -31.058 1.00 91.94 80 LEU A O 1
ATOM 667 N N . SER A 1 81 ? 23.125 -4.918 -32.701 1.00 92.50 81 SER A N 1
ATOM 668 C CA . SER A 1 81 ? 23.883 -5.800 -31.803 1.00 92.50 81 SER A CA 1
ATOM 669 C C . SER A 1 81 ? 24.961 -5.031 -31.032 1.00 92.50 81 SER A C 1
ATOM 671 O O . SER A 1 81 ? 25.129 -5.225 -29.826 1.00 92.50 81 SER A O 1
ATOM 673 N N . ILE A 1 82 ? 25.674 -4.125 -31.707 1.00 91.94 82 ILE A N 1
ATOM 674 C CA . ILE A 1 82 ? 26.692 -3.279 -31.074 1.00 91.94 82 ILE A CA 1
ATOM 675 C C . ILE A 1 82 ? 26.022 -2.265 -30.135 1.00 91.94 82 ILE A C 1
ATOM 677 O O . ILE A 1 82 ? 26.505 -2.066 -29.028 1.00 91.94 82 ILE A O 1
ATOM 681 N N . SER A 1 83 ? 24.892 -1.671 -30.530 1.00 93.50 83 SER A N 1
ATOM 682 C CA . SER A 1 83 ? 24.081 -0.771 -29.695 1.00 93.50 83 SER A CA 1
ATOM 683 C C . SER A 1 83 ? 23.664 -1.447 -28.389 1.00 93.50 83 SER A C 1
ATOM 685 O O . SER A 1 83 ? 23.882 -0.897 -27.311 1.00 93.50 83 SER A O 1
ATOM 687 N N . LEU A 1 84 ? 23.160 -2.684 -28.464 1.00 95.06 84 LEU A N 1
ATOM 688 C CA . LEU A 1 84 ? 22.834 -3.460 -27.269 1.00 95.06 84 LEU A CA 1
ATOM 689 C C . LEU A 1 84 ? 24.068 -3.685 -26.385 1.00 95.06 84 LEU A C 1
ATOM 691 O O . LEU A 1 84 ? 23.967 -3.502 -25.178 1.00 95.06 84 LEU A O 1
ATOM 695 N N . SER A 1 85 ? 25.220 -4.008 -26.980 1.00 95.12 85 SER A N 1
ATOM 696 C CA . SER A 1 85 ? 26.480 -4.208 -26.244 1.00 95.12 85 SER A CA 1
ATOM 697 C C . SER A 1 85 ? 26.936 -2.916 -25.550 1.00 95.12 85 SER A C 1
ATOM 699 O O . SER A 1 85 ? 27.205 -2.917 -24.354 1.00 95.12 85 SER A O 1
ATOM 701 N N . ARG A 1 86 ? 26.894 -1.769 -26.248 1.00 94.94 86 ARG A N 1
ATOM 702 C CA . ARG A 1 86 ? 27.203 -0.444 -25.676 1.00 94.94 86 ARG A CA 1
ATOM 703 C C . ARG A 1 86 ? 26.305 -0.087 -24.491 1.00 94.94 86 ARG A C 1
ATOM 705 O O . ARG A 1 86 ? 26.762 0.610 -23.590 1.00 94.94 86 ARG A O 1
ATOM 712 N N . LEU A 1 87 ? 25.059 -0.562 -24.480 1.00 96.25 87 LEU A N 1
ATOM 713 C CA . LEU A 1 87 ? 24.121 -0.374 -23.372 1.00 96.25 87 LEU A CA 1
ATOM 714 C C . LEU A 1 87 ? 24.338 -1.389 -22.235 1.00 96.25 87 LEU A C 1
ATOM 716 O O . LEU A 1 87 ? 24.244 -1.019 -21.067 1.00 96.25 87 LEU A O 1
ATOM 720 N N . SER A 1 88 ? 24.633 -2.655 -22.547 1.00 95.12 88 SER A N 1
ATOM 721 C CA . SER A 1 88 ? 24.766 -3.726 -21.550 1.00 95.12 88 SER A CA 1
ATOM 722 C C . SER A 1 88 ? 26.135 -3.795 -20.880 1.00 95.12 88 SER A C 1
ATOM 724 O O . SER A 1 88 ? 26.220 -4.168 -19.711 1.00 95.12 88 SER A O 1
ATOM 726 N N . ASP A 1 89 ? 27.213 -3.454 -21.584 1.00 94.38 89 ASP A N 1
ATOM 727 C CA . ASP A 1 89 ? 28.580 -3.577 -21.069 1.00 94.38 89 ASP A CA 1
ATOM 728 C C . ASP A 1 89 ? 28.839 -2.651 -19.873 1.00 94.38 89 ASP A C 1
ATOM 730 O O . ASP A 1 89 ? 29.342 -3.146 -1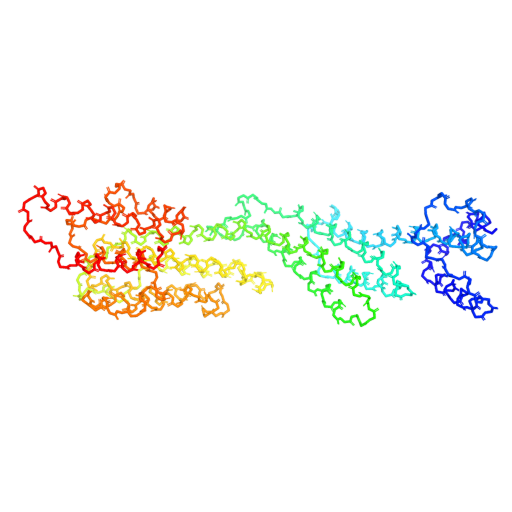8.860 1.00 94.38 89 ASP A O 1
ATOM 734 N N . PRO A 1 90 ? 28.433 -1.361 -19.890 1.00 93.12 90 PRO A N 1
ATOM 735 C CA . PRO A 1 90 ? 28.539 -0.507 -18.711 1.00 93.12 90 PRO A CA 1
ATOM 736 C C . PRO A 1 90 ? 27.789 -1.083 -17.508 1.00 93.12 90 PRO A C 1
ATOM 738 O O . PRO A 1 90 ? 28.312 -1.047 -16.400 1.00 93.12 90 PRO A O 1
ATOM 741 N N . ILE A 1 91 ? 26.605 -1.671 -17.723 1.00 94.19 91 ILE A N 1
ATOM 742 C CA . ILE A 1 91 ? 25.825 -2.315 -16.656 1.00 94.19 91 ILE A CA 1
ATOM 743 C C . ILE A 1 91 ? 26.602 -3.505 -16.088 1.00 94.19 91 ILE A C 1
ATOM 745 O O . ILE A 1 91 ? 26.771 -3.615 -14.881 1.00 94.19 91 ILE A O 1
ATOM 749 N N . ASN A 1 92 ? 27.131 -4.390 -16.931 1.00 92.12 92 ASN A N 1
ATOM 750 C CA . ASN A 1 92 ? 27.890 -5.547 -16.451 1.00 92.12 92 ASN A CA 1
ATOM 751 C C . ASN A 1 92 ? 29.162 -5.146 -15.691 1.00 92.12 92 ASN A C 1
ATOM 753 O O . ASN A 1 92 ? 29.505 -5.794 -14.702 1.00 92.12 92 ASN A O 1
ATOM 757 N N . LEU A 1 93 ? 29.834 -4.073 -16.115 1.00 90.56 93 LEU A N 1
ATOM 758 C CA . LEU A 1 93 ? 31.010 -3.541 -15.427 1.00 90.56 93 LEU A CA 1
ATOM 759 C C . LEU A 1 93 ? 30.669 -3.021 -14.024 1.00 90.56 93 LEU A C 1
ATOM 761 O O . LEU A 1 93 ? 31.404 -3.329 -13.084 1.00 90.56 93 LEU A O 1
ATOM 765 N N . MET A 1 94 ? 29.538 -2.320 -13.868 1.00 89.88 94 MET A N 1
ATOM 766 C CA . MET A 1 94 ? 29.061 -1.792 -12.578 1.00 89.88 94 MET A CA 1
ATOM 767 C C . MET A 1 94 ? 28.808 -2.872 -11.517 1.00 89.88 94 MET A C 1
ATOM 769 O O . MET A 1 94 ? 28.904 -2.590 -10.328 1.00 89.88 94 MET A O 1
ATOM 773 N N . PHE A 1 95 ? 28.477 -4.096 -11.939 1.00 87.12 95 PHE A N 1
ATOM 774 C CA . PHE A 1 95 ? 28.157 -5.225 -11.053 1.00 87.12 95 PHE A CA 1
ATOM 775 C C . PHE A 1 95 ? 29.201 -6.357 -11.128 1.00 87.12 95 PHE A C 1
ATOM 777 O O . PHE A 1 95 ? 28.915 -7.504 -10.780 1.00 87.12 95 PHE A O 1
ATOM 784 N N . SER A 1 96 ? 30.404 -6.073 -11.633 1.00 83.75 96 SER A N 1
ATOM 785 C CA . SER A 1 96 ? 31.468 -7.072 -11.774 1.00 83.75 96 SER A CA 1
ATOM 786 C C . SER A 1 96 ? 32.115 -7.418 -10.424 1.00 83.75 96 SER A C 1
ATOM 788 O O . SER A 1 96 ? 32.365 -6.549 -9.599 1.00 83.75 96 SER A O 1
ATOM 790 N N . SER A 1 97 ? 32.460 -8.689 -10.189 1.00 62.72 97 SER A N 1
ATOM 791 C CA . SER A 1 97 ? 33.014 -9.163 -8.901 1.00 62.72 97 SER A CA 1
ATOM 792 C C . SER A 1 97 ? 34.359 -8.533 -8.502 1.00 62.72 97 SER A C 1
ATOM 794 O O . SER A 1 97 ? 34.809 -8.700 -7.371 1.00 62.72 97 SER A O 1
ATOM 796 N N . SER A 1 98 ? 35.017 -7.822 -9.421 1.00 57.62 98 SER A N 1
ATOM 797 C CA . SER A 1 98 ? 36.220 -7.026 -9.162 1.00 57.62 98 SER A CA 1
ATOM 798 C C . SER A 1 98 ? 35.953 -5.764 -8.338 1.00 57.62 98 SER A C 1
ATOM 800 O O . SER A 1 98 ? 36.887 -5.222 -7.748 1.00 57.62 98 SER A O 1
ATOM 802 N N . THR A 1 99 ? 34.708 -5.281 -8.278 1.00 59.59 99 THR A N 1
ATOM 803 C CA . THR A 1 99 ? 34.342 -4.155 -7.420 1.00 59.59 99 THR A CA 1
ATOM 804 C C . THR A 1 99 ? 33.954 -4.662 -6.035 1.00 59.59 99 THR A C 1
ATOM 806 O O . THR A 1 99 ? 33.068 -5.494 -5.887 1.00 59.59 99 THR A O 1
ATOM 809 N N . THR A 1 100 ? 34.551 -4.101 -4.982 1.00 57.12 100 THR A N 1
ATOM 810 C CA . THR A 1 100 ? 34.153 -4.342 -3.577 1.00 57.12 100 THR A CA 1
ATOM 811 C C . THR A 1 100 ? 32.743 -3.832 -3.241 1.00 57.12 100 THR A C 1
ATOM 813 O O . THR A 1 100 ? 32.281 -3.986 -2.112 1.00 57.12 100 THR A O 1
ATOM 816 N N . LYS A 1 101 ? 32.057 -3.209 -4.206 1.00 63.97 101 LYS A N 1
ATOM 817 C CA . LYS A 1 101 ? 30.708 -2.657 -4.087 1.00 63.97 101 LYS A CA 1
ATOM 818 C C . LYS A 1 101 ? 29.713 -3.582 -4.787 1.00 63.97 101 LYS A C 1
ATOM 820 O O . LYS A 1 101 ? 29.937 -3.977 -5.924 1.00 63.97 101 LYS A O 1
ATOM 825 N N . LEU A 1 102 ? 28.611 -3.884 -4.101 1.00 73.69 102 LEU A N 1
ATOM 826 C CA . LEU A 1 102 ? 27.490 -4.683 -4.622 1.00 73.69 102 LEU A CA 1
ATOM 827 C C . LEU A 1 102 ? 26.474 -3.845 -5.419 1.00 73.69 102 LEU A C 1
ATOM 829 O O . LEU A 1 102 ? 25.578 -4.404 -6.041 1.00 73.69 102 LEU A O 1
ATOM 833 N N . LEU A 1 103 ? 26.591 -2.515 -5.363 1.00 85.12 103 LEU A N 1
ATOM 834 C CA . LEU A 1 103 ? 25.653 -1.562 -5.949 1.00 85.12 103 LEU A CA 1
ATOM 835 C C . LEU A 1 103 ? 26.402 -0.428 -6.672 1.00 85.12 103 LEU A C 1
ATOM 837 O O . LEU A 1 103 ? 27.468 -0.015 -6.196 1.00 85.12 103 LEU A O 1
ATOM 841 N N . PRO A 1 104 ? 25.844 0.097 -7.779 1.00 88.31 104 PRO A N 1
ATOM 842 C CA . PRO A 1 104 ? 26.464 1.152 -8.571 1.00 88.31 104 PRO A CA 1
ATOM 843 C C . PRO A 1 104 ? 26.441 2.503 -7.852 1.00 88.31 104 PRO A C 1
ATOM 845 O O . PRO A 1 104 ? 25.596 2.793 -7.006 1.00 88.31 104 PRO A O 1
ATOM 848 N N . THR A 1 105 ? 27.374 3.366 -8.229 1.00 88.94 105 THR A N 1
ATOM 849 C CA . THR A 1 105 ? 27.445 4.761 -7.794 1.00 88.94 105 THR A CA 1
ATOM 850 C C . THR A 1 105 ? 26.583 5.671 -8.669 1.00 88.94 105 THR A C 1
ATOM 852 O O . THR A 1 105 ? 26.269 5.361 -9.819 1.00 88.94 105 THR A O 1
ATOM 855 N N . GLN A 1 106 ? 26.251 6.857 -8.155 1.00 88.88 106 GLN A N 1
ATOM 856 C CA . GLN A 1 106 ? 25.519 7.867 -8.924 1.00 88.88 106 GLN A CA 1
ATOM 857 C C . GLN A 1 106 ? 26.249 8.268 -10.220 1.00 88.88 106 GLN A C 1
ATOM 859 O O . GLN A 1 106 ? 25.614 8.436 -11.256 1.00 88.88 106 GLN A O 1
ATOM 864 N N . GLN A 1 107 ? 27.580 8.377 -10.193 1.00 90.31 107 GLN A N 1
ATOM 865 C CA . GLN A 1 107 ? 28.367 8.753 -11.371 1.00 90.31 107 GLN A CA 1
ATOM 866 C C . GLN A 1 107 ? 28.317 7.680 -12.469 1.00 90.31 107 GLN A C 1
ATOM 868 O O . GLN A 1 107 ? 28.240 7.997 -13.656 1.00 90.31 107 GLN A O 1
ATOM 873 N N . GLU A 1 108 ? 28.348 6.405 -12.083 1.00 92.44 108 GLU A N 1
ATOM 874 C CA . GLU A 1 108 ? 28.172 5.287 -13.012 1.00 92.44 108 GLU A CA 1
ATOM 875 C C . GLU A 1 108 ? 26.784 5.334 -13.658 1.00 92.44 108 GLU A C 1
ATOM 877 O O . GLU A 1 108 ? 26.673 5.220 -14.880 1.00 92.44 108 GLU A O 1
ATOM 882 N N . LEU A 1 109 ? 25.747 5.617 -12.865 1.00 94.12 109 LEU A N 1
ATOM 883 C CA . LEU A 1 109 ? 24.382 5.781 -13.358 1.00 94.12 109 LEU A CA 1
ATOM 884 C C . LEU A 1 109 ? 24.259 6.942 -14.357 1.00 94.12 109 LEU A C 1
ATOM 886 O O . LEU A 1 109 ? 23.711 6.771 -15.443 1.00 94.12 109 LEU A O 1
ATOM 890 N N . GLU A 1 110 ? 24.834 8.104 -14.043 1.00 94.06 110 GLU A N 1
ATOM 891 C CA . GLU A 1 110 ? 24.889 9.260 -14.949 1.00 94.06 110 GLU A CA 1
ATOM 892 C C . GLU A 1 110 ? 25.589 8.942 -16.270 1.00 94.06 110 GLU A C 1
ATOM 894 O O . GLU A 1 110 ? 25.154 9.400 -17.330 1.00 94.06 110 GLU A O 1
ATOM 899 N N . ASN A 1 111 ? 26.648 8.135 -16.236 1.00 94.75 111 ASN A N 1
ATOM 900 C CA . ASN A 1 111 ? 27.331 7.701 -17.448 1.00 94.75 111 ASN A CA 1
ATOM 901 C C . ASN A 1 111 ? 26.457 6.764 -18.292 1.00 94.75 111 ASN A C 1
ATOM 903 O O . ASN A 1 111 ? 26.397 6.945 -19.507 1.00 94.75 111 ASN A O 1
ATOM 907 N N . LEU A 1 112 ? 25.730 5.825 -17.678 1.00 96.00 112 LEU A N 1
ATOM 908 C CA . LEU A 1 112 ? 24.778 4.969 -18.396 1.00 96.00 112 LEU A CA 1
ATOM 909 C C . LEU A 1 112 ? 23.659 5.788 -19.049 1.00 96.00 112 LEU A C 1
ATOM 911 O O . LEU A 1 112 ? 23.347 5.575 -20.219 1.00 96.00 112 LEU A O 1
ATOM 915 N N . ILE A 1 113 ? 23.102 6.769 -18.337 1.00 96.25 113 ILE A N 1
ATOM 916 C CA . ILE A 1 113 ? 22.072 7.659 -18.886 1.00 96.25 113 ILE A CA 1
ATOM 917 C C . ILE A 1 113 ? 22.610 8.452 -20.085 1.00 96.25 113 ILE A C 1
ATOM 919 O O . ILE A 1 113 ? 21.929 8.551 -21.103 1.00 96.25 113 ILE A O 1
ATOM 923 N N . LYS A 1 114 ? 23.858 8.943 -20.039 1.00 95.38 114 LYS A N 1
ATOM 924 C CA . LYS A 1 114 ? 24.499 9.587 -21.204 1.00 95.38 114 LYS A CA 1
ATOM 925 C C . LYS A 1 114 ? 24.624 8.639 -22.397 1.00 95.38 114 LYS A C 1
ATOM 927 O O . LYS A 1 114 ? 24.404 9.067 -23.527 1.00 95.38 114 LYS A O 1
ATOM 932 N N . VAL A 1 115 ? 24.958 7.367 -22.169 1.00 95.88 115 VAL A N 1
ATOM 933 C CA . VAL A 1 115 ? 25.003 6.361 -23.243 1.00 95.88 115 VAL A CA 1
ATOM 934 C C . VAL A 1 115 ? 23.612 6.160 -23.849 1.00 95.88 115 VAL A C 1
ATOM 936 O O . VAL A 1 115 ? 23.486 6.198 -25.070 1.00 95.88 115 VAL A O 1
ATOM 939 N N . ILE A 1 116 ? 22.565 6.041 -23.025 1.00 95.75 116 ILE A N 1
ATOM 940 C CA . ILE A 1 116 ? 21.171 5.924 -23.489 1.00 95.75 116 ILE A CA 1
ATOM 941 C C . ILE A 1 116 ? 20.766 7.141 -24.337 1.00 95.75 116 ILE A C 1
ATOM 943 O O . ILE A 1 116 ? 20.239 6.971 -25.437 1.00 95.75 116 ILE A O 1
ATOM 947 N N . ILE A 1 117 ? 21.062 8.362 -23.873 1.00 94.44 117 ILE A N 1
ATOM 948 C CA . ILE A 1 117 ? 20.793 9.608 -24.614 1.00 94.44 117 ILE A CA 1
ATOM 949 C C . ILE A 1 117 ? 21.506 9.606 -25.969 1.00 94.44 117 ILE A C 1
ATOM 951 O O . ILE A 1 117 ? 20.914 9.963 -26.990 1.00 94.44 117 ILE A O 1
ATOM 955 N N . ASN A 1 118 ? 22.773 9.193 -25.997 1.00 93.12 118 ASN A N 1
ATOM 956 C CA . ASN A 1 118 ? 23.557 9.152 -27.226 1.00 93.12 118 ASN A CA 1
ATOM 957 C C . ASN A 1 118 ? 22.982 8.134 -28.225 1.00 93.12 118 ASN A C 1
ATOM 959 O O . ASN A 1 118 ? 22.803 8.479 -29.390 1.00 93.12 118 ASN A O 1
ATOM 963 N N . GLU A 1 119 ? 22.624 6.925 -27.783 1.00 92.62 119 GLU A N 1
ATOM 964 C CA . GLU A 1 119 ? 22.003 5.918 -28.656 1.00 92.62 119 GLU A CA 1
ATOM 965 C C . GLU A 1 119 ? 20.658 6.403 -29.218 1.00 92.62 119 GLU A C 1
ATOM 967 O O . GLU A 1 119 ? 20.414 6.282 -30.421 1.00 92.62 119 GLU A O 1
ATOM 972 N N . LEU A 1 120 ? 19.814 7.025 -28.385 1.00 92.06 120 LEU A N 1
ATOM 973 C CA . LEU A 1 120 ? 18.547 7.604 -28.837 1.00 92.06 120 LEU A CA 1
ATOM 974 C C . LEU A 1 120 ? 18.770 8.721 -29.854 1.00 92.06 120 LEU A C 1
ATOM 976 O O . LEU A 1 120 ? 18.220 8.654 -30.952 1.00 92.06 120 LEU A O 1
ATOM 980 N N . SER A 1 121 ? 19.604 9.710 -29.530 1.00 90.62 121 SER A N 1
ATOM 981 C CA . SER A 1 121 ? 19.818 10.887 -30.383 1.00 90.62 121 SER A CA 1
ATOM 982 C C . SER A 1 121 ? 20.339 10.517 -31.771 1.00 90.62 121 SER A C 1
ATOM 984 O O . SER A 1 121 ? 19.848 11.037 -32.772 1.00 90.62 121 SER A O 1
ATOM 986 N N . VAL A 1 122 ? 21.265 9.560 -31.851 1.00 89.25 122 VAL A N 1
ATOM 987 C CA . VAL A 1 122 ? 21.827 9.088 -33.119 1.00 89.25 122 VAL A CA 1
ATOM 988 C C . VAL A 1 122 ? 20.787 8.316 -33.948 1.00 89.25 122 VAL A C 1
ATOM 990 O O . VAL A 1 122 ? 20.813 8.377 -35.177 1.00 89.25 122 VAL A O 1
ATOM 993 N N . SER A 1 123 ? 19.844 7.626 -33.300 1.00 90.00 123 SER A N 1
ATOM 994 C CA . SER A 1 123 ? 18.810 6.836 -33.981 1.00 90.00 123 SER A CA 1
ATOM 995 C C . SER A 1 123 ? 17.667 7.664 -34.583 1.00 90.00 123 SER A C 1
ATOM 997 O O . SER A 1 123 ? 16.993 7.167 -35.482 1.00 90.00 123 SER A O 1
ATOM 999 N N . THR A 1 124 ? 17.497 8.935 -34.175 1.00 88.38 124 THR A N 1
ATOM 1000 C CA . THR A 1 124 ? 16.399 9.843 -34.605 1.00 88.38 124 THR A CA 1
ATOM 1001 C C . THR A 1 124 ? 16.307 10.116 -36.109 1.00 88.38 124 THR A C 1
ATOM 1003 O O . THR A 1 124 ? 15.334 10.697 -36.578 1.00 88.38 124 THR A O 1
ATOM 1006 N N . VAL A 1 125 ? 17.286 9.657 -36.890 1.00 87.00 125 VAL A N 1
ATOM 1007 C CA . VAL A 1 125 ? 17.289 9.717 -38.358 1.00 87.00 125 VAL A CA 1
ATOM 1008 C C . VAL A 1 125 ? 16.156 8.921 -39.022 1.00 87.00 125 VAL A C 1
ATOM 1010 O O . VAL A 1 125 ? 15.846 9.179 -40.183 1.00 87.00 125 VAL A O 1
ATOM 1013 N N . SER A 1 126 ? 15.572 7.938 -38.328 1.00 86.56 126 SER A N 1
ATOM 1014 C CA . SER A 1 126 ? 14.457 7.122 -38.818 1.00 86.56 126 SER A CA 1
ATOM 1015 C C . SER A 1 126 ? 13.624 6.599 -37.653 1.00 86.56 126 SER A C 1
ATOM 1017 O O . SER A 1 126 ? 14.168 6.027 -36.710 1.00 86.56 126 SER A O 1
ATOM 1019 N N . GLU A 1 127 ? 12.302 6.726 -37.745 1.00 87.31 127 GLU A N 1
ATOM 1020 C CA . GLU A 1 127 ? 11.373 6.246 -36.719 1.00 87.31 127 GLU A CA 1
ATOM 1021 C C . GLU A 1 127 ? 11.505 4.736 -36.461 1.00 87.31 127 GLU A C 1
ATOM 1023 O O . GLU A 1 127 ? 11.558 4.298 -35.309 1.00 87.31 127 GLU A O 1
ATOM 1028 N N . ALA A 1 128 ? 11.672 3.935 -37.519 1.00 87.50 128 ALA A N 1
ATOM 1029 C CA . ALA A 1 128 ? 11.886 2.494 -37.395 1.00 87.50 128 ALA A CA 1
ATOM 1030 C C . ALA A 1 128 ? 13.171 2.165 -36.612 1.00 87.50 128 ALA A C 1
ATOM 1032 O O . ALA A 1 128 ? 13.179 1.257 -35.775 1.00 87.50 128 ALA A O 1
ATOM 1033 N N . LEU A 1 129 ? 14.251 2.923 -36.839 1.00 90.00 129 LEU A N 1
ATOM 1034 C CA . LEU A 1 129 ? 15.521 2.720 -36.141 1.00 90.00 129 LEU A CA 1
ATOM 1035 C C . LEU A 1 129 ? 15.425 3.140 -34.669 1.00 90.00 129 LEU A C 1
ATOM 1037 O O . LEU A 1 129 ? 15.858 2.376 -33.805 1.00 90.00 129 LEU A O 1
ATOM 1041 N N . VAL A 1 130 ? 14.815 4.296 -34.369 1.00 92.25 130 VAL A N 1
ATOM 1042 C CA . VAL A 1 130 ? 14.557 4.735 -32.983 1.00 92.25 130 VAL A CA 1
ATOM 1043 C C . VAL A 1 130 ? 13.780 3.671 -32.220 1.00 92.25 130 VAL A C 1
ATOM 1045 O O . VAL A 1 130 ? 14.163 3.314 -31.111 1.00 92.25 130 VAL A O 1
ATOM 1048 N N . ASN A 1 131 ? 12.723 3.114 -32.814 1.00 92.12 131 ASN A N 1
ATOM 1049 C CA . ASN A 1 131 ? 11.907 2.088 -32.169 1.00 92.12 131 ASN A CA 1
ATOM 1050 C C . ASN A 1 131 ? 12.699 0.800 -31.879 1.00 92.12 131 ASN A C 1
ATOM 1052 O O . ASN A 1 131 ? 12.554 0.201 -30.806 1.00 92.12 131 ASN A O 1
ATOM 1056 N N . LYS A 1 132 ? 13.590 0.383 -32.790 1.00 92.94 132 LYS A N 1
ATOM 1057 C CA . LYS A 1 132 ? 14.493 -0.762 -32.568 1.00 92.94 132 LYS A CA 1
ATOM 1058 C C . LYS A 1 132 ? 15.537 -0.470 -31.478 1.00 92.94 132 LYS A C 1
ATOM 1060 O O . LYS A 1 132 ? 15.802 -1.344 -30.651 1.00 92.94 132 LYS A O 1
ATOM 1065 N N . VAL A 1 133 ? 16.081 0.748 -31.416 1.00 95.12 133 VAL A N 1
ATOM 1066 C CA . VAL A 1 133 ? 17.012 1.179 -30.353 1.00 95.12 133 VAL A CA 1
ATOM 1067 C C . VAL A 1 133 ? 16.303 1.298 -28.999 1.00 95.12 133 VAL A C 1
ATOM 1069 O O . VAL A 1 133 ? 16.818 0.797 -28.001 1.00 95.12 133 VAL A O 1
ATOM 1072 N N . ALA A 1 134 ? 15.082 1.835 -28.953 1.00 95.56 134 ALA A N 1
ATOM 1073 C CA . ALA A 1 134 ? 14.243 1.877 -27.754 1.00 95.56 134 ALA A CA 1
ATOM 1074 C C . ALA A 1 134 ? 13.988 0.471 -27.186 1.00 95.56 134 ALA A C 1
ATOM 1076 O O . ALA A 1 134 ? 14.051 0.264 -25.975 1.00 95.56 134 ALA A O 1
ATOM 1077 N N . ARG A 1 135 ? 13.803 -0.538 -28.050 1.00 95.50 135 ARG A N 1
ATOM 1078 C CA . ARG A 1 135 ? 13.715 -1.945 -27.625 1.00 95.50 135 ARG A CA 1
ATOM 1079 C C . ARG A 1 135 ? 15.012 -2.447 -26.980 1.00 95.50 135 ARG A C 1
ATOM 1081 O O . ARG A 1 135 ? 14.949 -3.192 -26.004 1.00 95.50 135 ARG A O 1
ATOM 1088 N N . ASN A 1 136 ? 16.177 -2.068 -27.504 1.00 96.62 136 ASN A N 1
ATOM 1089 C CA . ASN A 1 136 ? 17.461 -2.409 -26.884 1.00 96.62 136 ASN A CA 1
ATOM 1090 C C . ASN A 1 136 ? 17.647 -1.710 -25.531 1.00 96.62 136 ASN A C 1
ATOM 1092 O O . ASN A 1 136 ? 18.116 -2.343 -24.589 1.00 96.62 136 ASN A O 1
ATOM 1096 N N . ILE A 1 137 ? 17.214 -0.453 -25.404 1.00 97.56 137 ILE A N 1
ATOM 1097 C CA . ILE A 1 137 ? 17.197 0.272 -24.125 1.00 97.56 137 ILE A CA 1
ATOM 1098 C C . ILE A 1 137 ? 16.284 -0.434 -23.122 1.00 97.56 137 ILE A C 1
ATOM 1100 O O . ILE A 1 137 ? 16.695 -0.654 -21.988 1.00 97.56 137 ILE A O 1
ATOM 1104 N N . GLY A 1 138 ? 15.100 -0.889 -23.542 1.00 97.31 138 GLY A N 1
ATOM 1105 C CA . GLY A 1 138 ? 14.217 -1.691 -22.694 1.00 97.31 138 GLY A CA 1
ATOM 1106 C C . GLY A 1 138 ? 14.888 -2.967 -22.168 1.00 97.31 138 GLY A C 1
ATOM 1107 O O . GLY A 1 138 ? 14.805 -3.263 -20.978 1.00 97.31 138 GLY A O 1
ATOM 1108 N N . LYS A 1 139 ? 15.642 -3.683 -23.014 1.00 97.50 139 LYS A N 1
ATOM 1109 C CA . LYS A 1 139 ? 16.449 -4.842 -22.577 1.00 97.50 139 LYS A CA 1
ATOM 1110 C C . LYS A 1 139 ? 17.549 -4.449 -21.587 1.00 97.50 139 LYS A C 1
ATOM 1112 O O . LYS A 1 139 ? 17.816 -5.197 -20.652 1.00 97.50 139 LYS A O 1
ATOM 1117 N N . ALA A 1 140 ? 18.188 -3.296 -21.779 1.00 97.31 140 ALA A N 1
ATOM 1118 C CA . ALA A 1 140 ? 19.208 -2.792 -20.863 1.00 97.31 140 ALA A CA 1
ATOM 1119 C C . ALA A 1 140 ? 18.611 -2.409 -19.497 1.00 97.31 140 ALA A C 1
ATOM 1121 O O . ALA A 1 140 ? 19.187 -2.752 -18.469 1.00 97.31 140 ALA A O 1
ATOM 1122 N N . ILE A 1 141 ? 17.427 -1.786 -19.472 1.00 97.94 141 ILE A N 1
ATOM 1123 C CA . ILE A 1 141 ? 16.666 -1.497 -18.243 1.00 97.94 141 ILE A CA 1
ATOM 1124 C C . ILE A 1 141 ? 16.344 -2.795 -17.492 1.00 97.94 141 ILE A C 1
ATOM 1126 O O . ILE A 1 141 ? 16.588 -2.888 -16.291 1.00 97.94 141 ILE A O 1
ATOM 1130 N N . GLN A 1 142 ? 15.865 -3.821 -18.201 1.00 96.94 142 GLN A N 1
ATOM 1131 C CA . GLN A 1 142 ? 15.589 -5.136 -17.613 1.00 96.94 142 GLN A CA 1
ATOM 1132 C C . GLN A 1 142 ? 16.855 -5.800 -17.060 1.00 96.94 142 GLN A C 1
ATOM 1134 O O . GLN A 1 142 ? 16.831 -6.351 -15.962 1.00 96.94 142 GLN A O 1
ATOM 1139 N N . LEU A 1 143 ? 17.975 -5.719 -17.786 1.00 96.19 143 LEU A N 1
ATOM 1140 C CA . LEU A 1 143 ? 19.262 -6.231 -17.316 1.00 96.19 143 LEU A CA 1
ATOM 1141 C C . LEU A 1 143 ? 19.723 -5.506 -16.045 1.00 96.19 143 LEU A C 1
ATOM 1143 O O . LEU A 1 143 ? 20.172 -6.158 -15.106 1.00 96.19 143 LEU A O 1
ATOM 1147 N N . PHE A 1 144 ? 19.597 -4.179 -16.003 1.00 96.31 144 PHE A N 1
ATOM 1148 C CA . PHE A 1 144 ? 19.919 -3.382 -14.821 1.00 96.31 144 PHE A CA 1
ATOM 1149 C C . PHE A 1 144 ? 19.070 -3.803 -13.614 1.00 96.31 144 PHE A C 1
ATOM 1151 O O . PHE A 1 144 ? 19.621 -4.083 -12.551 1.00 96.31 144 PHE A O 1
ATOM 1158 N N . ALA A 1 145 ? 17.752 -3.942 -13.797 1.00 96.50 145 ALA A N 1
ATOM 1159 C CA . ALA A 1 145 ? 16.848 -4.421 -12.753 1.00 96.50 145 ALA A CA 1
ATOM 1160 C C . ALA A 1 145 ? 17.250 -5.817 -12.247 1.00 96.50 145 ALA A C 1
ATOM 1162 O O . ALA A 1 145 ? 17.408 -6.004 -11.044 1.00 96.50 145 ALA A O 1
ATOM 1163 N N . ALA A 1 146 ? 17.519 -6.766 -13.149 1.00 94.81 146 ALA A N 1
ATOM 1164 C CA . ALA A 1 146 ? 17.933 -8.123 -12.786 1.00 94.81 146 ALA A CA 1
ATOM 1165 C C . ALA A 1 146 ? 19.264 -8.159 -12.008 1.00 94.81 146 ALA A C 1
ATOM 1167 O O . ALA A 1 146 ? 19.456 -9.000 -11.130 1.00 94.81 146 ALA A O 1
ATOM 1168 N N . LYS A 1 147 ? 20.199 -7.246 -12.303 1.00 93.19 147 LYS A N 1
ATOM 1169 C CA . LYS A 1 147 ? 21.452 -7.109 -11.544 1.00 93.19 147 LYS A CA 1
ATOM 1170 C C . LYS A 1 147 ? 21.220 -6.521 -10.151 1.00 93.19 147 LYS A C 1
ATOM 1172 O O . LYS A 1 147 ? 21.800 -7.018 -9.189 1.00 93.19 147 LYS A O 1
ATOM 1177 N N . CYS A 1 148 ? 20.350 -5.517 -10.023 1.00 93.69 148 CYS A N 1
ATOM 1178 C CA . CYS A 1 148 ? 19.942 -4.989 -8.720 1.00 93.69 148 CYS A CA 1
ATOM 1179 C C . CYS A 1 148 ? 19.217 -6.044 -7.876 1.00 93.69 148 CYS A C 1
ATOM 1181 O O . CYS A 1 148 ? 19.498 -6.158 -6.686 1.00 93.69 148 CYS A O 1
ATOM 1183 N N . GLU A 1 149 ? 18.340 -6.846 -8.478 1.00 93.25 149 GLU A N 1
ATOM 1184 C CA . GLU A 1 149 ? 17.621 -7.931 -7.801 1.00 93.25 149 GLU A CA 1
ATOM 1185 C C . GLU A 1 149 ? 18.575 -8.931 -7.136 1.00 93.25 149 GLU A C 1
ATOM 1187 O O . GLU A 1 149 ? 18.391 -9.275 -5.974 1.00 93.25 149 GLU A O 1
ATOM 1192 N N . GLN A 1 150 ? 19.668 -9.302 -7.809 1.00 90.69 150 GLN A N 1
ATOM 1193 C CA . GLN A 1 150 ? 20.697 -10.198 -7.256 1.00 90.69 150 GLN A CA 1
ATOM 1194 C C . GLN A 1 150 ? 21.416 -9.632 -6.021 1.00 90.69 150 GLN A C 1
ATOM 1196 O O . GLN A 1 150 ? 22.044 -10.385 -5.279 1.00 90.69 150 GLN A O 1
ATOM 1201 N N . SER A 1 151 ? 21.356 -8.316 -5.806 1.00 86.06 151 SER A N 1
ATOM 1202 C CA . SER A 1 151 ? 21.957 -7.650 -4.645 1.00 86.06 151 SER A CA 1
ATOM 1203 C C . SER A 1 151 ? 20.993 -7.487 -3.462 1.00 86.06 151 SER A C 1
ATOM 1205 O O . SER A 1 151 ? 21.440 -7.130 -2.368 1.00 86.06 151 SER A O 1
ATOM 1207 N N . ILE A 1 152 ? 19.693 -7.737 -3.668 1.00 89.81 152 ILE A N 1
ATOM 1208 C CA . ILE A 1 152 ? 18.641 -7.572 -2.659 1.00 89.81 152 ILE A CA 1
ATOM 1209 C C . ILE A 1 152 ? 18.560 -8.825 -1.777 1.00 89.81 152 ILE A C 1
ATOM 1211 O O . ILE A 1 152 ? 18.502 -9.953 -2.261 1.00 89.81 152 ILE A O 1
ATOM 1215 N N . CYS A 1 153 ? 18.533 -8.614 -0.462 1.00 85.75 153 CYS A N 1
ATOM 1216 C CA . CYS A 1 153 ? 18.319 -9.656 0.543 1.00 85.75 153 CYS A CA 1
ATOM 1217 C C . CYS A 1 153 ? 16.819 -9.807 0.831 1.00 85.75 153 CYS A C 1
ATOM 1219 O O . CYS A 1 153 ? 16.169 -8.824 1.182 1.00 85.75 153 CYS A O 1
ATOM 1221 N N . THR A 1 154 ? 16.264 -11.013 0.725 1.00 81.31 154 THR A N 1
ATOM 1222 C CA . THR A 1 154 ? 14.839 -11.303 1.011 1.00 81.31 154 THR A CA 1
ATOM 1223 C C . THR A 1 154 ? 14.632 -12.219 2.221 1.00 81.31 154 THR A C 1
ATOM 1225 O O . THR A 1 154 ? 13.520 -12.654 2.508 1.00 81.31 154 THR A O 1
ATOM 1228 N N . ASP A 1 155 ? 15.707 -12.516 2.936 1.00 80.12 155 ASP A N 1
ATOM 1229 C CA . ASP A 1 155 ? 15.745 -13.293 4.167 1.00 80.12 155 ASP A CA 1
ATOM 1230 C C . ASP A 1 155 ? 15.256 -12.491 5.387 1.00 80.12 155 ASP A C 1
ATOM 1232 O O . ASP A 1 155 ? 14.992 -11.289 5.326 1.00 80.12 155 ASP A O 1
ATOM 1236 N N . SER A 1 156 ? 15.136 -13.166 6.537 1.00 76.88 156 SER A N 1
ATOM 1237 C CA . SER A 1 156 ? 14.664 -12.558 7.790 1.00 76.88 156 SER A CA 1
ATOM 1238 C C . SER A 1 156 ? 15.531 -11.388 8.268 1.00 76.88 156 SER A C 1
ATOM 1240 O O . SER A 1 156 ? 15.046 -10.507 8.975 1.00 76.88 156 SER A O 1
ATOM 1242 N N . GLU A 1 157 ? 16.808 -11.345 7.874 1.00 78.88 157 GLU A N 1
ATOM 1243 C CA . GLU A 1 157 ? 17.695 -10.210 8.158 1.00 78.88 157 GLU A CA 1
ATOM 1244 C C . GLU A 1 157 ? 17.294 -8.940 7.394 1.00 78.88 157 GLU A C 1
ATOM 1246 O O . GLU A 1 157 ? 17.579 -7.836 7.863 1.00 78.88 157 GLU A O 1
ATOM 1251 N N . GLY A 1 158 ? 16.622 -9.085 6.247 1.00 77.06 158 GLY A N 1
ATOM 1252 C CA . GLY A 1 158 ? 16.122 -7.997 5.408 1.00 77.06 158 GLY A CA 1
ATOM 1253 C C . GLY A 1 158 ? 14.782 -7.405 5.861 1.00 77.06 158 GLY A C 1
ATOM 1254 O O . GLY A 1 158 ? 14.437 -6.302 5.439 1.00 77.06 158 GLY A O 1
ATOM 1255 N N . SER A 1 159 ? 14.033 -8.087 6.733 1.00 84.25 159 SER A N 1
ATOM 1256 C CA . SER A 1 159 ? 12.666 -7.693 7.115 1.00 84.25 159 SER A CA 1
ATOM 1257 C C . SER A 1 159 ? 12.455 -7.438 8.610 1.00 84.25 159 SER A C 1
ATOM 1259 O O . SER A 1 159 ? 11.365 -7.020 8.995 1.00 84.25 159 SER A O 1
ATOM 1261 N N . GLN A 1 160 ? 13.459 -7.653 9.465 1.00 85.94 160 GLN A N 1
ATOM 1262 C CA . GLN A 1 160 ? 13.325 -7.439 10.910 1.00 85.94 160 GLN A CA 1
ATOM 1263 C C . GLN A 1 160 ? 13.027 -5.969 11.266 1.00 85.94 160 GLN A C 1
ATOM 1265 O O . GLN A 1 160 ? 13.537 -5.048 10.636 1.00 85.94 160 GLN A O 1
ATOM 1270 N N . VAL A 1 161 ? 12.239 -5.730 12.311 1.00 88.31 161 VAL A N 1
ATOM 1271 C CA . VAL A 1 161 ? 11.886 -4.369 12.770 1.00 88.31 161 VAL A CA 1
ATOM 1272 C C . VAL A 1 161 ? 12.185 -4.150 14.253 1.00 88.31 161 VAL A C 1
ATOM 1274 O O . VAL A 1 161 ? 11.812 -3.126 14.821 1.00 88.31 161 VAL A O 1
ATOM 1277 N N . VAL A 1 162 ? 12.863 -5.094 14.905 1.00 82.56 162 VAL A N 1
ATOM 1278 C CA . VAL A 1 162 ? 13.049 -5.125 16.364 1.00 82.56 162 VAL A CA 1
ATOM 1279 C C . VAL A 1 162 ? 14.311 -4.374 16.784 1.00 82.56 162 VAL A C 1
ATOM 1281 O O . VAL A 1 162 ? 14.298 -3.652 17.777 1.00 82.56 162 VAL A O 1
ATOM 1284 N N . SER A 1 163 ? 15.395 -4.519 16.028 1.00 82.38 163 SER A N 1
ATOM 1285 C CA . SER A 1 163 ? 16.700 -3.940 16.340 1.00 82.38 163 SER A CA 1
ATOM 1286 C C . SER A 1 163 ? 17.087 -2.836 15.349 1.00 82.38 163 SER A C 1
ATOM 1288 O O . SER A 1 163 ? 16.275 -2.378 14.536 1.00 82.38 163 SER A O 1
ATOM 1290 N N . VAL A 1 164 ? 18.326 -2.354 15.467 1.00 85.88 164 VAL A N 1
ATOM 1291 C CA . VAL A 1 164 ? 18.923 -1.395 14.528 1.00 85.88 164 VAL A CA 1
ATOM 1292 C C . VAL A 1 164 ? 19.004 -1.983 13.109 1.00 85.88 164 VAL A C 1
ATOM 1294 O O . VAL A 1 164 ? 19.113 -3.205 12.982 1.00 85.88 164 VAL A O 1
ATOM 1297 N N . PRO A 1 165 ? 18.984 -1.147 12.052 1.00 87.75 165 PRO A N 1
ATOM 1298 C CA . PRO A 1 165 ? 19.033 -1.623 10.674 1.00 87.75 165 PRO A CA 1
ATOM 1299 C C . PRO A 1 165 ? 20.224 -2.547 10.417 1.00 87.75 165 PRO A C 1
ATOM 1301 O O . PRO A 1 165 ? 21.373 -2.210 10.722 1.00 87.75 165 PRO A O 1
ATOM 1304 N N . THR A 1 166 ? 19.961 -3.713 9.831 1.00 90.56 166 THR A N 1
ATOM 1305 C CA . THR A 1 166 ? 21.019 -4.651 9.448 1.00 90.56 166 THR A CA 1
ATOM 1306 C C . THR A 1 166 ? 21.766 -4.147 8.205 1.00 90.56 166 THR A C 1
ATOM 1308 O O . THR A 1 166 ? 21.216 -3.383 7.402 1.00 90.56 166 THR A O 1
ATOM 1311 N N . PRO A 1 167 ? 23.007 -4.607 7.958 1.00 89.19 167 PRO A N 1
ATOM 1312 C CA . PRO A 1 167 ? 23.699 -4.316 6.703 1.00 89.19 167 PRO A CA 1
ATOM 1313 C C . PRO A 1 167 ? 22.913 -4.766 5.460 1.00 89.19 167 PRO A C 1
ATOM 1315 O O . PRO A 1 167 ? 23.012 -4.130 4.411 1.00 89.19 167 PRO A O 1
ATOM 1318 N N . ALA A 1 168 ? 22.125 -5.842 5.572 1.00 88.81 168 ALA A N 1
ATOM 1319 C CA . ALA A 1 168 ? 21.234 -6.314 4.516 1.00 88.81 168 ALA A CA 1
ATOM 1320 C C . ALA A 1 168 ? 20.097 -5.314 4.243 1.00 88.81 168 ALA A C 1
ATOM 1322 O O . ALA A 1 168 ? 19.845 -4.971 3.090 1.00 88.81 168 ALA A O 1
ATOM 1323 N N . GLN A 1 169 ? 19.476 -4.763 5.289 1.00 91.25 169 GLN A N 1
ATOM 1324 C CA . GLN A 1 169 ? 18.437 -3.738 5.158 1.00 91.25 169 GLN A CA 1
ATOM 1325 C C . GLN A 1 169 ? 18.973 -2.451 4.541 1.00 91.25 169 GLN A C 1
ATOM 1327 O O . GLN A 1 169 ? 18.398 -1.954 3.578 1.00 91.25 169 GLN A O 1
ATOM 1332 N N . LEU A 1 170 ? 20.115 -1.951 5.020 1.00 91.25 170 LEU A N 1
ATOM 1333 C CA . LEU A 1 170 ? 20.754 -0.762 4.445 1.00 91.25 170 LEU A CA 1
ATOM 1334 C C . LEU A 1 170 ? 21.110 -0.964 2.964 1.00 91.25 170 LEU A C 1
ATOM 1336 O O . LEU A 1 170 ? 20.992 -0.035 2.159 1.00 91.25 170 LEU A O 1
ATOM 1340 N N . ARG A 1 171 ? 21.497 -2.187 2.577 1.00 90.56 171 ARG A N 1
ATOM 1341 C CA . ARG A 1 171 ? 21.720 -2.554 1.174 1.00 90.56 171 ARG A CA 1
ATOM 1342 C C . ARG A 1 171 ? 20.423 -2.526 0.366 1.00 90.56 171 ARG A C 1
ATOM 1344 O O . ARG A 1 171 ? 20.423 -1.931 -0.706 1.00 90.56 171 ARG A O 1
ATOM 1351 N N . ASN A 1 172 ? 19.330 -3.094 0.874 1.00 93.31 172 ASN A N 1
ATOM 1352 C CA . ASN A 1 172 ? 18.027 -3.050 0.203 1.00 93.31 172 ASN A CA 1
ATOM 1353 C C . ASN A 1 172 ? 17.532 -1.609 0.018 1.00 93.31 172 ASN A C 1
ATOM 1355 O O . ASN A 1 172 ? 17.107 -1.245 -1.076 1.00 93.31 172 ASN A O 1
ATOM 1359 N N . ILE A 1 173 ? 17.655 -0.767 1.051 1.00 93.75 173 ILE A N 1
ATOM 1360 C CA . ILE A 1 173 ? 17.320 0.664 0.979 1.00 93.75 173 ILE A CA 1
ATOM 1361 C C . ILE A 1 173 ? 18.162 1.350 -0.104 1.00 93.75 173 ILE A C 1
ATOM 1363 O O . ILE A 1 173 ? 17.633 2.058 -0.962 1.00 93.75 173 ILE A O 1
ATOM 1367 N N . SER A 1 174 ? 19.473 1.092 -0.116 1.00 93.00 174 SER A N 1
ATOM 1368 C CA . SER A 1 174 ? 20.386 1.635 -1.128 1.00 93.00 174 SER A CA 1
ATOM 1369 C C . SER A 1 174 ? 20.020 1.177 -2.544 1.00 93.00 174 SER A C 1
ATOM 1371 O O . SER A 1 174 ? 20.045 1.985 -3.472 1.00 93.00 174 SER A O 1
ATOM 1373 N N . ALA A 1 175 ? 19.632 -0.089 -2.719 1.00 93.88 175 ALA A N 1
ATOM 1374 C CA . ALA A 1 175 ? 19.178 -0.629 -3.998 1.00 93.88 175 ALA A CA 1
ATOM 1375 C C . ALA A 1 175 ? 17.898 0.073 -4.479 1.00 93.88 175 ALA A C 1
ATOM 1377 O O . ALA A 1 175 ? 17.840 0.514 -5.625 1.00 93.88 175 ALA A O 1
ATOM 1378 N N . ILE A 1 176 ? 16.908 0.258 -3.598 1.00 95.94 176 ILE A N 1
ATOM 1379 C CA . ILE A 1 176 ? 15.663 0.980 -3.905 1.00 95.94 176 ILE A CA 1
ATOM 1380 C C . ILE A 1 176 ? 15.957 2.434 -4.295 1.00 95.94 176 ILE A C 1
ATOM 1382 O O . ILE A 1 176 ? 15.420 2.916 -5.291 1.00 95.94 176 ILE A O 1
ATOM 1386 N N . ASN A 1 177 ? 16.847 3.122 -3.573 1.00 95.81 177 ASN A N 1
ATOM 1387 C CA . ASN A 1 177 ? 17.252 4.492 -3.903 1.00 95.81 177 ASN A CA 1
ATOM 1388 C C . ASN A 1 177 ? 17.903 4.586 -5.292 1.00 95.81 177 ASN A C 1
ATOM 1390 O O . ASN A 1 177 ? 17.609 5.508 -6.053 1.00 95.81 177 ASN A O 1
ATOM 1394 N N . ILE A 1 178 ? 18.757 3.624 -5.647 1.00 95.25 178 ILE A N 1
ATOM 1395 C CA . ILE A 1 178 ? 19.399 3.557 -6.966 1.00 95.25 178 ILE A CA 1
ATOM 1396 C C . ILE A 1 178 ? 18.370 3.290 -8.069 1.00 95.25 178 ILE A C 1
ATOM 1398 O O . ILE A 1 178 ? 18.389 3.979 -9.089 1.00 95.25 178 ILE A O 1
ATOM 1402 N N . LEU A 1 179 ? 17.461 2.332 -7.863 1.00 96.44 179 LEU A N 1
ATOM 1403 C CA . LEU A 1 179 ? 16.380 2.020 -8.804 1.00 96.44 179 LEU A CA 1
ATOM 1404 C C . LEU A 1 179 ? 15.474 3.241 -9.024 1.00 96.44 179 LEU A C 1
ATOM 1406 O O . LEU A 1 179 ? 15.175 3.594 -10.164 1.00 96.44 179 LEU A O 1
ATOM 1410 N N . TYR A 1 180 ? 15.115 3.942 -7.947 1.00 96.19 180 TYR A N 1
ATOM 1411 C CA . TYR A 1 180 ? 14.338 5.175 -8.019 1.00 96.19 180 TYR A CA 1
ATOM 1412 C C . TYR A 1 180 ? 15.067 6.276 -8.791 1.00 96.19 180 TYR A C 1
ATOM 1414 O O . TYR A 1 180 ? 14.480 6.911 -9.669 1.00 96.19 180 TYR A O 1
ATOM 1422 N N . ASN A 1 181 ? 16.349 6.500 -8.488 1.00 95.44 181 ASN A N 1
ATOM 1423 C CA . ASN A 1 181 ? 17.148 7.501 -9.186 1.00 95.44 181 ASN A CA 1
ATOM 1424 C C . ASN A 1 181 ? 17.241 7.173 -10.683 1.00 95.44 181 ASN A C 1
ATOM 1426 O O . ASN A 1 181 ? 17.032 8.046 -11.520 1.00 95.44 181 ASN A O 1
ATOM 1430 N N . PHE A 1 182 ? 17.441 5.901 -11.033 1.00 96.25 182 PHE A N 1
ATOM 1431 C CA . PHE A 1 182 ? 17.467 5.452 -12.422 1.00 96.25 182 PHE A CA 1
ATOM 1432 C C . PHE A 1 182 ? 16.155 5.752 -13.157 1.00 96.25 182 PHE A C 1
ATOM 1434 O O . PHE A 1 182 ? 16.183 6.381 -14.217 1.00 96.25 182 PHE A O 1
ATOM 1441 N N . CYS A 1 183 ? 15.007 5.394 -12.568 1.00 96.00 183 CYS A N 1
ATOM 1442 C CA . CYS A 1 183 ? 13.692 5.741 -13.115 1.00 96.00 183 CYS A CA 1
ATOM 1443 C C . CYS A 1 183 ? 13.523 7.255 -13.281 1.00 96.00 183 CYS A C 1
ATOM 1445 O O . CYS A 1 183 ? 13.079 7.717 -14.330 1.00 96.00 183 CYS A O 1
ATOM 1447 N N . SER A 1 184 ? 13.896 8.036 -12.264 1.00 95.00 184 SER A N 1
ATOM 1448 C CA . SER A 1 184 ? 13.792 9.498 -12.284 1.00 95.00 184 SER A CA 1
ATOM 1449 C C . SER A 1 184 ? 14.624 10.113 -13.412 1.00 95.00 184 SER A C 1
ATOM 1451 O O . SER A 1 184 ? 14.134 10.958 -14.162 1.00 95.00 184 SER A O 1
ATOM 1453 N N . MET A 1 185 ? 15.858 9.640 -13.602 1.00 95.75 185 MET A N 1
ATOM 1454 C CA . MET A 1 185 ? 16.747 10.119 -14.659 1.00 95.75 185 MET A CA 1
ATOM 1455 C C . MET A 1 185 ? 16.244 9.753 -16.058 1.00 95.75 185 MET A C 1
ATOM 1457 O O . MET A 1 185 ? 16.310 10.596 -16.952 1.00 95.75 185 MET A O 1
ATOM 1461 N N . ILE A 1 186 ? 15.709 8.542 -16.255 1.00 95.88 186 ILE A N 1
ATOM 1462 C CA . ILE A 1 186 ? 15.110 8.149 -17.539 1.00 95.88 186 ILE A CA 1
ATOM 1463 C C . ILE A 1 186 ? 13.848 8.969 -17.815 1.00 95.88 186 ILE A C 1
ATOM 1465 O O . ILE A 1 186 ? 13.712 9.510 -18.907 1.00 95.88 186 ILE A O 1
ATOM 1469 N N . ASN A 1 187 ? 12.948 9.124 -16.842 1.00 94.81 187 ASN A N 1
ATOM 1470 C CA . ASN A 1 187 ? 11.733 9.923 -17.023 1.00 94.81 187 ASN A CA 1
ATOM 1471 C C . ASN A 1 187 ? 12.054 11.392 -17.318 1.00 94.81 187 ASN A C 1
ATOM 1473 O O . ASN A 1 187 ? 11.462 11.986 -18.220 1.00 94.81 187 ASN A O 1
ATOM 1477 N N . LYS A 1 188 ? 13.042 11.965 -16.619 1.00 94.50 188 LYS A N 1
ATOM 1478 C CA . LYS A 1 188 ? 13.541 13.313 -16.905 1.00 94.50 188 LYS A CA 1
ATOM 1479 C C . LYS A 1 188 ? 14.074 13.406 -18.333 1.00 94.50 188 LYS A C 1
ATOM 1481 O O . LYS A 1 188 ? 13.656 14.290 -19.075 1.00 94.50 188 LYS A O 1
ATOM 1486 N N . MET A 1 189 ? 14.924 12.463 -18.738 1.00 94.38 189 MET A N 1
ATOM 1487 C CA . MET A 1 189 ? 15.439 12.387 -20.104 1.00 94.38 189 MET A CA 1
ATOM 1488 C C . MET A 1 189 ? 14.301 12.333 -21.134 1.00 94.38 189 MET A C 1
ATOM 1490 O O . MET A 1 189 ? 14.329 13.097 -22.094 1.00 94.38 189 MET A O 1
ATOM 1494 N N . LEU A 1 190 ? 13.298 11.471 -20.944 1.00 93.25 190 LEU A N 1
ATOM 1495 C CA . LEU A 1 190 ? 12.158 11.358 -21.860 1.00 93.25 190 LEU A CA 1
ATOM 1496 C C . LEU A 1 190 ? 11.368 12.670 -21.953 1.00 93.25 190 LEU A C 1
ATOM 1498 O O . LEU A 1 190 ? 10.975 13.062 -23.046 1.00 93.25 190 LEU A O 1
ATOM 1502 N N . SER A 1 191 ? 11.189 13.383 -20.836 1.00 90.75 191 SER A N 1
ATOM 1503 C CA . SER A 1 191 ? 10.482 14.671 -20.823 1.00 90.75 191 SER A CA 1
ATOM 1504 C C . SER A 1 191 ? 11.232 15.803 -21.541 1.00 90.75 191 SER A C 1
ATOM 1506 O O . SER A 1 191 ? 10.608 16.732 -22.050 1.00 90.75 191 SER A O 1
ATOM 1508 N N . GLU A 1 192 ? 12.565 15.734 -21.601 1.00 89.69 192 GLU A N 1
ATOM 1509 C CA . GLU A 1 192 ? 13.414 16.753 -22.231 1.00 89.69 192 GLU A CA 1
ATOM 1510 C C . GLU A 1 192 ? 13.589 16.523 -23.748 1.00 89.69 192 GLU A C 1
ATOM 1512 O O . GLU A 1 192 ? 13.922 17.454 -24.486 1.00 89.69 192 GLU A O 1
ATOM 1517 N N . GLN A 1 193 ? 13.349 15.303 -24.245 1.00 82.94 193 GLN A N 1
ATOM 1518 C CA . GLN A 1 193 ? 13.544 14.930 -25.651 1.00 82.94 193 GLN A CA 1
ATOM 1519 C C . GLN A 1 193 ? 12.300 15.221 -26.507 1.00 82.94 193 GLN A C 1
ATOM 1521 O O . GLN A 1 193 ? 11.424 14.378 -26.669 1.00 82.94 193 GLN A O 1
ATOM 1526 N N . GLN A 1 194 ? 12.250 16.402 -27.130 1.00 74.25 194 GLN A N 1
ATOM 1527 C CA . GLN A 1 194 ? 11.103 16.842 -27.950 1.00 74.25 194 GLN A CA 1
ATOM 1528 C C . GLN A 1 194 ? 10.931 16.098 -29.290 1.00 74.25 194 GLN A C 1
ATOM 1530 O O . GLN A 1 194 ? 9.848 16.130 -29.865 1.00 74.25 194 GLN A O 1
ATOM 1535 N N . ASN A 1 195 ? 11.979 15.438 -29.796 1.00 78.81 195 ASN A N 1
ATOM 1536 C CA . ASN A 1 195 ? 11.994 14.808 -31.127 1.00 78.81 195 ASN A CA 1
ATOM 1537 C C . ASN A 1 195 ? 11.833 13.277 -31.087 1.00 78.81 195 ASN A C 1
ATOM 1539 O O . ASN A 1 195 ? 12.068 12.607 -32.093 1.00 78.81 195 ASN A O 1
ATOM 1543 N N . LEU A 1 196 ? 11.511 12.706 -29.924 1.00 85.56 196 LEU A N 1
ATOM 1544 C CA . LEU A 1 196 ? 11.363 11.263 -29.766 1.00 85.56 196 LEU A CA 1
ATOM 1545 C C . LEU A 1 196 ? 9.953 10.819 -30.190 1.00 85.56 196 LEU A C 1
ATOM 1547 O O . LEU A 1 196 ? 8.967 11.447 -29.813 1.00 85.56 196 LEU A O 1
ATOM 1551 N N . SER A 1 197 ? 9.854 9.730 -30.961 1.00 87.56 197 SER A N 1
ATOM 1552 C CA . SER A 1 197 ? 8.555 9.148 -31.342 1.00 87.56 197 SER A CA 1
ATOM 1553 C C . SER A 1 197 ? 7.767 8.709 -30.098 1.00 87.56 197 SER A C 1
ATOM 1555 O O . SER A 1 197 ? 8.348 8.273 -29.092 1.00 87.56 197 SER A O 1
ATOM 1557 N N . SER A 1 198 ? 6.436 8.809 -30.165 1.00 89.25 198 SER A N 1
ATOM 1558 C CA . SER A 1 198 ? 5.539 8.369 -29.091 1.00 89.25 198 SER A CA 1
ATOM 1559 C C . SER A 1 198 ? 5.735 6.891 -28.774 1.00 89.25 198 SER A C 1
ATOM 1561 O O . SER A 1 198 ? 5.825 6.524 -27.606 1.00 89.25 198 SER A O 1
ATOM 1563 N N . ASP A 1 199 ? 5.904 6.060 -29.803 1.00 90.94 199 ASP A N 1
ATOM 1564 C CA . ASP A 1 199 ? 6.068 4.613 -29.655 1.00 90.94 199 ASP A CA 1
ATOM 1565 C C . ASP A 1 199 ? 7.353 4.266 -28.906 1.00 90.94 199 ASP A C 1
ATOM 1567 O O . ASP A 1 199 ? 7.365 3.393 -28.036 1.00 90.94 199 ASP A O 1
ATOM 1571 N N . ALA A 1 200 ? 8.441 4.975 -29.203 1.00 92.31 200 ALA A N 1
ATOM 1572 C CA . ALA A 1 200 ? 9.712 4.799 -28.513 1.00 92.31 200 ALA A CA 1
ATOM 1573 C C . ALA A 1 200 ? 9.609 5.206 -27.037 1.00 92.31 200 ALA A C 1
ATOM 1575 O O . ALA A 1 200 ? 10.142 4.512 -26.169 1.00 92.31 200 ALA A O 1
ATOM 1576 N N . THR A 1 201 ? 8.886 6.293 -26.758 1.00 93.62 201 THR A N 1
ATOM 1577 C CA . THR A 1 201 ? 8.640 6.783 -25.397 1.00 93.62 201 THR A CA 1
ATOM 1578 C C . THR A 1 201 ? 7.842 5.757 -24.599 1.00 93.62 201 THR A C 1
ATOM 1580 O O . THR A 1 201 ? 8.311 5.307 -23.556 1.00 93.62 201 THR A O 1
ATOM 1583 N N . THR A 1 202 ? 6.702 5.302 -25.130 1.00 94.75 202 THR A N 1
ATOM 1584 C CA . THR A 1 202 ? 5.862 4.274 -24.501 1.00 94.75 202 THR A CA 1
ATOM 1585 C C . THR A 1 202 ? 6.648 2.995 -24.240 1.00 94.75 202 THR A C 1
ATOM 1587 O O . THR A 1 202 ? 6.623 2.489 -23.125 1.00 94.75 202 THR A O 1
ATOM 1590 N N . ARG A 1 203 ? 7.444 2.514 -25.204 1.00 94.50 203 ARG A N 1
ATOM 1591 C CA . ARG A 1 203 ? 8.270 1.306 -25.022 1.00 94.50 203 ARG A CA 1
ATOM 1592 C C . ARG A 1 203 ? 9.267 1.423 -23.868 1.00 94.50 203 ARG A C 1
ATOM 1594 O O . ARG A 1 203 ? 9.486 0.443 -23.157 1.00 94.50 203 ARG A O 1
ATOM 1601 N N . ILE A 1 204 ? 9.901 2.584 -23.698 1.00 96.38 204 ILE A N 1
ATOM 1602 C CA . ILE A 1 204 ? 10.852 2.808 -22.600 1.00 96.38 204 ILE A CA 1
ATOM 1603 C C . ILE A 1 204 ? 10.099 2.916 -21.270 1.00 96.38 204 ILE A C 1
ATOM 1605 O O . ILE A 1 204 ? 10.514 2.297 -20.291 1.00 96.38 204 ILE A O 1
ATOM 1609 N N . THR A 1 205 ? 8.977 3.637 -21.234 1.00 95.69 205 THR A N 1
ATOM 1610 C CA . THR A 1 205 ? 8.122 3.743 -20.043 1.00 95.69 205 THR A CA 1
ATOM 1611 C C . THR A 1 205 ? 7.565 2.383 -19.607 1.00 95.69 205 THR A C 1
ATOM 1613 O O . THR A 1 205 ? 7.588 2.070 -18.418 1.00 95.69 205 THR A O 1
ATOM 1616 N N . ASP A 1 206 ? 7.147 1.536 -20.547 1.00 96.19 206 ASP A N 1
ATOM 1617 C CA . ASP A 1 206 ? 6.692 0.169 -20.271 1.00 96.19 206 ASP A CA 1
ATOM 1618 C C . ASP A 1 206 ? 7.828 -0.690 -19.706 1.00 96.19 206 ASP A C 1
ATOM 1620 O O . ASP A 1 206 ? 7.632 -1.453 -18.761 1.00 96.19 206 ASP A O 1
ATOM 1624 N N . ALA A 1 207 ? 9.050 -0.537 -20.228 1.00 96.88 207 ALA A N 1
ATOM 1625 C CA . ALA A 1 207 ? 10.211 -1.244 -19.698 1.00 96.88 207 ALA A CA 1
ATOM 1626 C C . ALA A 1 207 ? 10.550 -0.825 -18.256 1.00 96.88 207 ALA A C 1
ATOM 1628 O O . ALA A 1 207 ? 10.983 -1.668 -17.473 1.00 96.88 207 ALA A O 1
ATOM 1629 N N . LEU A 1 208 ? 10.312 0.434 -17.866 1.00 97.12 208 LEU A N 1
ATOM 1630 C CA . LEU A 1 208 ? 10.515 0.897 -16.485 1.00 97.12 208 LEU A CA 1
ATOM 1631 C C . LEU A 1 208 ? 9.570 0.231 -15.475 1.00 97.12 208 LEU A C 1
ATOM 1633 O O . LEU A 1 208 ? 9.885 0.205 -14.284 1.00 97.12 208 LEU A O 1
ATOM 1637 N N . GLN A 1 209 ? 8.453 -0.365 -15.908 1.00 96.44 209 GLN A N 1
ATOM 1638 C CA . GLN A 1 209 ? 7.537 -1.063 -15.000 1.00 96.44 209 GLN A CA 1
ATOM 1639 C C . GLN A 1 209 ? 8.217 -2.218 -14.255 1.00 96.44 209 GLN A C 1
ATOM 1641 O O . GLN A 1 209 ? 7.902 -2.462 -13.090 1.00 96.44 209 GLN A O 1
ATOM 1646 N N . CYS A 1 210 ? 9.207 -2.889 -14.860 1.00 96.56 210 CYS A N 1
ATOM 1647 C CA . CYS A 1 210 ? 9.950 -3.940 -14.158 1.00 96.56 210 CYS A CA 1
ATOM 1648 C C . CYS A 1 210 ? 10.785 -3.379 -12.994 1.00 96.56 210 CYS A C 1
ATOM 1650 O O . CYS A 1 210 ? 10.919 -4.033 -11.963 1.00 96.56 210 CYS A O 1
ATOM 1652 N N . VAL A 1 211 ? 11.304 -2.153 -13.129 1.00 97.12 211 VAL A N 1
ATOM 1653 C CA . VAL A 1 211 ? 12.057 -1.461 -12.073 1.00 97.12 211 VAL A CA 1
ATOM 1654 C C . VAL A 1 211 ? 11.122 -1.082 -10.926 1.00 97.12 211 VAL A C 1
ATOM 1656 O O . VAL A 1 211 ? 11.432 -1.365 -9.770 1.00 97.12 211 VAL A O 1
ATOM 1659 N N . HIS A 1 212 ? 9.948 -0.522 -11.237 1.00 95.69 212 HIS A N 1
ATOM 1660 C CA . HIS A 1 212 ? 8.922 -0.221 -10.233 1.00 95.69 212 HIS A CA 1
ATOM 1661 C C . HIS A 1 212 ? 8.463 -1.483 -9.487 1.00 95.69 212 HIS A C 1
ATOM 1663 O O . HIS A 1 212 ? 8.429 -1.496 -8.257 1.00 95.69 212 HIS A O 1
ATOM 1669 N N . SER A 1 213 ? 8.194 -2.574 -10.211 1.00 95.94 213 SER A N 1
ATOM 1670 C CA . SER A 1 213 ? 7.835 -3.867 -9.616 1.00 95.94 213 SER A CA 1
ATOM 1671 C C . SER A 1 213 ? 8.925 -4.399 -8.681 1.00 95.94 213 SER A C 1
ATOM 1673 O O . SER A 1 213 ? 8.620 -4.922 -7.605 1.00 95.94 213 SER A O 1
ATOM 1675 N N . LEU A 1 214 ? 10.199 -4.251 -9.057 1.00 96.56 214 LEU A N 1
ATOM 1676 C CA . LEU A 1 214 ? 11.321 -4.663 -8.217 1.00 96.56 214 LEU A CA 1
ATOM 1677 C C . LEU A 1 214 ? 11.414 -3.818 -6.941 1.00 96.56 214 LEU A C 1
ATOM 1679 O O . LEU A 1 214 ? 11.611 -4.375 -5.865 1.00 96.56 214 LEU A O 1
ATOM 1683 N N . MET A 1 215 ? 11.213 -2.498 -7.029 1.00 96.81 215 MET A N 1
ATOM 1684 C CA . MET A 1 215 ? 11.177 -1.628 -5.846 1.00 96.81 215 MET A CA 1
ATOM 1685 C C . MET A 1 215 ? 10.091 -2.066 -4.854 1.00 96.81 215 MET A C 1
ATOM 1687 O O . MET A 1 215 ? 10.372 -2.170 -3.661 1.00 96.81 215 MET A O 1
ATOM 1691 N N . HIS A 1 216 ? 8.878 -2.371 -5.335 1.00 95.06 216 HIS A N 1
ATOM 1692 C CA . HIS A 1 216 ? 7.798 -2.895 -4.489 1.00 95.06 216 HIS A CA 1
ATOM 1693 C C . HIS A 1 216 ? 8.169 -4.242 -3.860 1.00 95.06 216 HIS A C 1
ATOM 1695 O O . HIS A 1 216 ? 8.020 -4.426 -2.653 1.00 95.06 216 HIS A O 1
ATOM 1701 N N . THR A 1 217 ? 8.710 -5.165 -4.654 1.00 93.81 217 THR A N 1
ATOM 1702 C CA . THR A 1 217 ? 9.120 -6.495 -4.174 1.00 93.81 217 THR A CA 1
ATOM 1703 C C . THR A 1 217 ? 10.202 -6.400 -3.094 1.00 93.81 217 THR A C 1
ATOM 1705 O O . THR A 1 217 ? 10.165 -7.141 -2.116 1.00 93.81 217 THR A O 1
ATOM 1708 N N . ALA A 1 218 ? 11.133 -5.452 -3.230 1.00 93.75 218 ALA A N 1
ATOM 1709 C CA . ALA A 1 218 ? 12.217 -5.240 -2.278 1.00 93.75 218 ALA A CA 1
ATOM 1710 C C . ALA A 1 218 ? 11.747 -4.642 -0.941 1.00 93.75 218 ALA A C 1
ATOM 1712 O O . ALA A 1 218 ? 12.302 -4.977 0.105 1.00 93.75 218 ALA A O 1
ATOM 1713 N N . ILE A 1 219 ? 10.744 -3.753 -0.958 1.00 94.50 219 ILE A N 1
ATOM 1714 C CA . ILE A 1 219 ? 10.283 -3.044 0.247 1.00 94.50 219 ILE A CA 1
ATOM 1715 C C . ILE A 1 219 ? 9.179 -3.791 1.007 1.00 94.50 219 ILE A C 1
ATOM 1717 O O . ILE A 1 219 ? 9.079 -3.665 2.229 1.00 94.50 219 ILE A O 1
ATOM 1721 N N . HIS A 1 220 ? 8.365 -4.587 0.307 1.00 93.44 220 HIS A N 1
ATOM 1722 C CA . HIS A 1 220 ? 7.189 -5.248 0.878 1.00 93.44 220 HIS A CA 1
ATOM 1723 C C . HIS A 1 220 ? 7.473 -6.105 2.119 1.00 93.44 220 HIS A C 1
ATOM 1725 O O . HIS A 1 220 ? 6.744 -5.947 3.095 1.00 93.44 220 HIS A O 1
ATOM 1731 N N . PRO A 1 221 ? 8.506 -6.972 2.152 1.00 93.12 221 PRO A N 1
ATOM 1732 C CA . PRO A 1 221 ? 8.776 -7.802 3.326 1.00 93.12 221 PRO A CA 1
ATOM 1733 C C . PRO A 1 221 ? 9.005 -6.980 4.597 1.00 93.12 221 PRO A C 1
ATOM 1735 O O . PRO A 1 221 ? 8.497 -7.328 5.658 1.00 93.12 221 PRO A O 1
ATOM 1738 N N . PHE A 1 222 ? 9.727 -5.863 4.487 1.00 93.62 222 PHE A N 1
ATOM 1739 C CA . PHE A 1 222 ? 9.954 -4.950 5.604 1.00 93.62 222 PHE A CA 1
ATOM 1740 C C . PHE A 1 222 ? 8.661 -4.248 6.035 1.00 93.62 222 PHE A C 1
ATOM 1742 O O . PHE A 1 222 ? 8.363 -4.180 7.224 1.00 93.62 222 PHE A O 1
ATOM 1749 N N . LEU A 1 223 ? 7.866 -3.762 5.079 1.00 95.69 223 LEU A N 1
ATOM 1750 C CA . LEU A 1 223 ? 6.598 -3.095 5.377 1.00 95.69 223 LEU A CA 1
ATOM 1751 C C . LEU A 1 223 ? 5.549 -4.030 5.982 1.00 95.69 223 LEU A C 1
ATOM 1753 O O . LEU A 1 223 ? 4.805 -3.599 6.859 1.00 95.69 223 LEU A O 1
ATOM 1757 N N . ASN A 1 224 ? 5.523 -5.297 5.571 1.00 95.06 224 ASN A N 1
ATOM 1758 C CA . ASN A 1 224 ? 4.667 -6.309 6.183 1.00 95.06 224 ASN A CA 1
ATOM 1759 C C . ASN A 1 224 ? 5.050 -6.511 7.655 1.00 95.06 224 ASN A C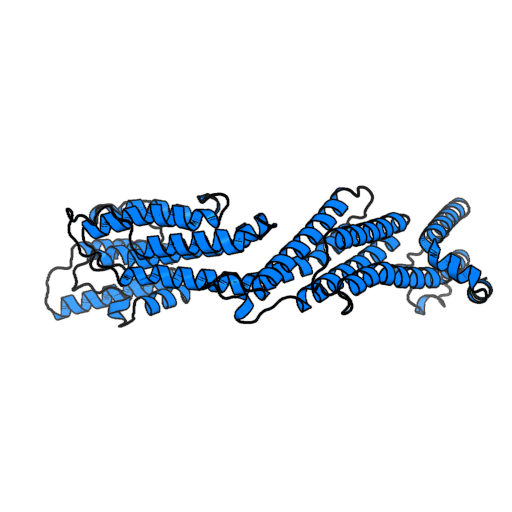 1
ATOM 1761 O O . ASN A 1 224 ? 4.184 -6.410 8.512 1.00 95.06 224 ASN A O 1
ATOM 1765 N N . SER A 1 225 ? 6.344 -6.641 7.973 1.00 95.50 225 SER A N 1
ATOM 1766 C CA . SER A 1 225 ? 6.798 -6.704 9.371 1.00 95.50 225 SER A CA 1
ATOM 1767 C C . SER A 1 225 ? 6.423 -5.455 10.179 1.00 95.50 225 SER A C 1
ATOM 1769 O O . SER A 1 225 ? 6.076 -5.555 11.354 1.00 95.50 225 SER A O 1
ATOM 1771 N N . VAL A 1 226 ? 6.488 -4.262 9.571 1.00 96.88 226 VAL A N 1
ATOM 1772 C CA . VAL A 1 226 ? 6.035 -3.017 10.217 1.00 96.88 226 VAL A CA 1
ATOM 1773 C C . VAL A 1 226 ? 4.533 -3.075 10.507 1.00 96.88 226 VAL A C 1
ATOM 1775 O O . VAL A 1 226 ? 4.121 -2.718 11.610 1.00 96.88 226 VAL A O 1
ATOM 1778 N N . ALA A 1 227 ? 3.724 -3.528 9.547 1.00 97.62 227 ALA A N 1
ATOM 1779 C CA . ALA A 1 227 ? 2.281 -3.674 9.711 1.00 97.62 227 ALA A CA 1
ATOM 1780 C C . ALA A 1 227 ? 1.930 -4.694 10.809 1.00 97.62 227 ALA A C 1
ATOM 1782 O O . ALA A 1 227 ? 1.141 -4.367 11.695 1.00 97.62 227 ALA A O 1
ATOM 1783 N N . ASP A 1 228 ? 2.582 -5.860 10.810 1.00 96.81 228 ASP A N 1
ATOM 1784 C CA . ASP A 1 228 ? 2.388 -6.919 11.807 1.00 96.81 228 ASP A CA 1
ATOM 1785 C C . ASP A 1 228 ? 2.723 -6.428 13.223 1.00 96.81 228 ASP A C 1
ATOM 1787 O O . ASP A 1 228 ? 1.991 -6.693 14.178 1.00 96.81 228 ASP A O 1
ATOM 1791 N N . CYS A 1 229 ? 3.805 -5.657 13.381 1.00 97.56 229 CYS A N 1
ATOM 1792 C CA . CYS A 1 229 ? 4.146 -5.056 14.670 1.00 97.56 229 CYS A CA 1
ATOM 1793 C C . CYS A 1 229 ? 3.127 -4.005 15.118 1.00 97.56 229 CYS A C 1
ATOM 1795 O O . CYS A 1 229 ? 2.787 -3.970 16.298 1.00 97.56 229 CYS A O 1
ATOM 1797 N N . ILE A 1 230 ? 2.618 -3.167 14.211 1.00 98.19 230 ILE A N 1
ATOM 1798 C CA . ILE A 1 230 ? 1.565 -2.196 14.546 1.00 98.19 230 ILE A CA 1
ATOM 1799 C C . ILE A 1 230 ? 0.297 -2.919 15.005 1.00 98.19 230 ILE A C 1
ATOM 1801 O O . ILE A 1 230 ? -0.288 -2.531 16.014 1.00 98.19 230 ILE A O 1
ATOM 1805 N N . GLU A 1 231 ? -0.110 -3.977 14.304 1.00 97.56 231 GLU A N 1
ATOM 1806 C CA . GLU A 1 231 ? -1.254 -4.805 14.687 1.00 97.56 231 GLU A CA 1
ATOM 1807 C C . GLU A 1 231 ? -1.051 -5.446 16.066 1.00 97.56 231 GLU A C 1
ATOM 1809 O O . GLU A 1 231 ? -1.920 -5.335 16.934 1.00 97.56 231 GLU A O 1
ATOM 1814 N N . ALA A 1 232 ? 0.125 -6.030 16.313 1.00 97.25 232 ALA A N 1
ATOM 1815 C CA . ALA A 1 232 ? 0.463 -6.621 17.603 1.00 97.25 232 ALA A CA 1
ATOM 1816 C C . ALA A 1 232 ? 0.421 -5.594 18.747 1.00 97.25 232 ALA A C 1
ATOM 1818 O O . ALA A 1 232 ? -0.155 -5.886 19.795 1.00 97.25 232 ALA A O 1
ATOM 1819 N N . ILE A 1 233 ? 0.976 -4.392 18.542 1.00 98.12 233 ILE A N 1
ATOM 1820 C CA . ILE A 1 233 ? 0.944 -3.304 19.531 1.00 98.12 233 ILE A CA 1
ATOM 1821 C C . ILE A 1 233 ? -0.499 -2.853 19.783 1.00 98.12 233 ILE A C 1
ATOM 1823 O O . ILE A 1 233 ? -0.908 -2.734 20.932 1.00 98.12 233 ILE A O 1
ATOM 1827 N N . LEU A 1 234 ? -1.310 -2.637 18.743 1.00 98.06 234 LEU A N 1
ATOM 1828 C CA . LEU A 1 234 ? -2.714 -2.245 18.921 1.00 98.06 234 LEU A CA 1
ATOM 1829 C C . LEU A 1 234 ? -3.517 -3.309 19.683 1.00 98.06 234 LEU A C 1
ATOM 1831 O O . LEU A 1 234 ? -4.371 -2.966 20.505 1.00 98.06 234 LEU A O 1
ATOM 1835 N N . ALA A 1 235 ? -3.216 -4.592 19.476 1.00 96.88 235 ALA A N 1
ATOM 1836 C CA . ALA A 1 235 ? -3.872 -5.680 20.186 1.00 96.88 235 ALA A CA 1
ATOM 1837 C C . ALA A 1 235 ? -3.588 -5.690 21.698 1.00 96.88 235 ALA A C 1
ATOM 1839 O O . ALA A 1 235 ? -4.449 -6.145 22.462 1.00 96.88 235 ALA A O 1
ATOM 1840 N N . THR A 1 236 ? -2.450 -5.145 22.155 1.00 97.12 236 THR A N 1
ATOM 1841 C CA . THR A 1 236 ? -2.136 -5.057 23.594 1.00 97.12 236 THR A CA 1
ATOM 1842 C C . THR A 1 236 ? -3.067 -4.110 24.352 1.00 97.12 236 THR A C 1
ATOM 1844 O O . THR A 1 236 ? -3.141 -4.207 25.576 1.00 97.12 236 THR A O 1
ATOM 1847 N N . MET A 1 237 ? -3.877 -3.297 23.659 1.00 96.19 237 MET A N 1
ATOM 1848 C CA . MET A 1 237 ? -4.972 -2.519 24.253 1.00 96.19 237 MET A CA 1
ATOM 1849 C C . MET A 1 237 ? -5.837 -3.370 25.193 1.00 96.19 237 MET A C 1
ATOM 1851 O O . MET A 1 237 ? -6.168 -2.935 26.289 1.00 96.19 237 MET A O 1
ATOM 1855 N N . HIS A 1 238 ? -6.151 -4.613 24.814 1.00 94.81 238 HIS A N 1
ATOM 1856 C CA . HIS A 1 238 ? -7.008 -5.505 25.611 1.00 94.81 238 HIS A CA 1
ATOM 1857 C C . HIS A 1 238 ? -6.335 -6.073 26.870 1.00 94.81 238 HIS A C 1
ATOM 1859 O O . HIS A 1 238 ? -6.964 -6.815 27.622 1.00 94.81 238 HIS A O 1
ATOM 1865 N N . THR A 1 239 ? -5.065 -5.740 27.108 1.00 93.75 239 THR A N 1
ATOM 1866 C CA . THR A 1 239 ? -4.352 -6.047 28.359 1.00 93.75 239 THR A CA 1
ATOM 1867 C C . THR A 1 239 ? -4.440 -4.915 29.384 1.00 93.75 239 THR A C 1
ATOM 1869 O O . THR A 1 239 ? -4.135 -5.128 30.557 1.00 93.75 239 THR A O 1
ATOM 1872 N N . GLU A 1 240 ? -4.874 -3.724 28.962 1.00 93.25 240 GLU A N 1
ATOM 1873 C CA . GLU A 1 240 ? -5.031 -2.565 29.835 1.00 93.25 240 GLU A CA 1
ATOM 1874 C C . GLU A 1 240 ? -6.415 -2.527 30.505 1.00 93.25 240 GLU A C 1
ATOM 1876 O O . GLU A 1 240 ? -7.408 -3.027 29.977 1.00 93.25 240 GLU A O 1
ATOM 1881 N N . ASP A 1 241 ? -6.490 -1.905 31.685 1.00 91.06 241 ASP A N 1
ATOM 1882 C CA . ASP A 1 241 ? -7.742 -1.748 32.430 1.00 91.06 241 ASP A CA 1
ATOM 1883 C C . ASP A 1 241 ? -8.465 -0.444 32.054 1.00 91.06 241 ASP A C 1
ATOM 1885 O O . ASP A 1 241 ? -8.029 0.654 32.408 1.00 91.06 241 ASP A O 1
ATOM 1889 N N . PHE A 1 242 ? -9.604 -0.580 31.369 1.00 92.69 242 PHE A N 1
ATOM 1890 C CA . PHE A 1 242 ? -10.499 0.523 30.997 1.00 92.69 242 PHE A CA 1
ATOM 1891 C C . PHE A 1 242 ? -11.755 0.616 31.878 1.00 92.69 242 PHE A C 1
ATOM 1893 O O . PHE A 1 242 ? -12.659 1.396 31.577 1.00 92.69 242 PHE A O 1
ATOM 1900 N N . SER A 1 243 ? -11.841 -0.146 32.972 1.00 90.62 243 SER A N 1
ATOM 1901 C CA . SER A 1 243 ? -13.035 -0.198 33.832 1.00 90.62 243 SER A CA 1
ATOM 1902 C C . SER A 1 243 ? -13.168 0.971 34.820 1.00 90.62 243 SER A C 1
ATOM 1904 O O . SER A 1 243 ? -14.181 1.083 35.509 1.00 90.62 243 SER A O 1
ATOM 1906 N N . GLN A 1 244 ? -12.161 1.845 34.887 1.00 86.19 244 GLN A N 1
ATOM 1907 C CA . GLN A 1 244 ? -12.032 2.902 35.894 1.00 86.19 244 GLN A CA 1
ATOM 1908 C C . GLN A 1 244 ? -13.117 3.990 35.769 1.00 86.19 244 GLN A C 1
ATOM 1910 O O . GLN A 1 244 ? -13.505 4.392 34.667 1.00 86.19 244 GLN A O 1
ATOM 1915 N N . SER A 1 245 ? -13.595 4.483 36.917 1.00 78.75 245 SER A N 1
ATOM 1916 C CA . SER A 1 245 ? -14.548 5.600 37.028 1.00 78.75 245 SER A CA 1
ATOM 1917 C C . SER A 1 245 ? -13.857 6.959 36.878 1.00 78.75 245 SER A C 1
ATOM 1919 O O . SER A 1 245 ? -12.666 7.072 37.147 1.00 78.75 245 SER A O 1
ATOM 1921 N N . ALA A 1 246 ? -14.608 8.003 36.516 1.00 70.94 246 ALA A N 1
ATOM 1922 C CA . ALA A 1 246 ? -14.073 9.360 36.414 1.00 70.94 246 ALA A CA 1
ATOM 1923 C C . ALA A 1 246 ? -13.502 9.870 37.757 1.00 70.94 246 ALA A C 1
ATOM 1925 O O . ALA A 1 246 ? -14.119 9.710 38.813 1.00 70.94 246 ALA A O 1
ATOM 1926 N N . GLY A 1 247 ? -12.336 10.518 37.710 1.00 65.38 247 GLY A N 1
ATOM 1927 C CA . GLY A 1 247 ? -11.619 11.091 38.853 1.00 65.38 247 GLY A CA 1
ATOM 1928 C C . GLY A 1 247 ? -10.303 10.392 39.219 1.00 65.38 247 GLY A C 1
ATOM 1929 O O . GLY A 1 247 ? -9.645 10.817 40.174 1.00 65.38 247 GLY A O 1
ATOM 1930 N N . SER A 1 248 ? -9.888 9.348 38.496 1.00 62.16 248 SER A N 1
ATOM 1931 C CA . SER A 1 248 ? -8.572 8.722 38.672 1.00 62.16 248 SER A CA 1
ATOM 1932 C C . SER A 1 248 ? -7.452 9.566 38.046 1.00 62.16 248 SER A C 1
ATOM 1934 O O . SER A 1 248 ? -7.617 10.188 37.001 1.00 62.16 248 SER A O 1
ATOM 1936 N N . GLN A 1 249 ? -6.257 9.590 38.658 1.00 58.91 249 GLN A N 1
ATOM 1937 C CA . GLN A 1 249 ? -5.104 10.349 38.125 1.00 58.91 249 GLN A CA 1
ATOM 1938 C C . GLN A 1 249 ? -4.646 9.891 36.718 1.00 58.91 249 GLN A C 1
ATOM 1940 O O . GLN A 1 249 ? -3.861 10.582 36.067 1.00 58.91 249 GLN A O 1
ATOM 1945 N N . SER A 1 250 ? -5.135 8.742 36.246 1.00 59.47 250 SER A N 1
ATOM 1946 C CA . SER A 1 250 ? -4.903 8.141 34.928 1.00 59.47 250 SER A CA 1
ATOM 1947 C C . SER A 1 250 ? -5.809 8.682 33.811 1.00 59.47 250 SER A C 1
ATOM 1949 O O . SER A 1 250 ? -5.507 8.433 32.647 1.00 59.47 250 SER A O 1
ATOM 1951 N N . ASP A 1 251 ? -6.860 9.455 34.112 1.00 56.22 251 ASP A N 1
ATOM 1952 C CA . ASP A 1 251 ? -7.910 9.825 33.138 1.00 56.22 251 ASP A CA 1
ATOM 1953 C C . ASP A 1 251 ? -7.418 10.712 31.978 1.00 56.22 251 ASP A C 1
ATOM 1955 O O . ASP A 1 251 ? -8.071 10.832 30.944 1.00 56.22 251 ASP A O 1
ATOM 1959 N N . SER A 1 252 ? -6.262 11.363 32.145 1.00 62.00 252 SER A N 1
ATOM 1960 C CA . SER A 1 252 ? -5.632 12.238 31.141 1.00 62.00 252 SER A CA 1
ATOM 1961 C C . SER A 1 252 ? -4.313 11.685 30.592 1.00 62.00 252 SER A C 1
ATOM 1963 O O . SER A 1 252 ? -3.633 12.365 29.822 1.00 62.00 252 SER A O 1
ATOM 1965 N N . GLN A 1 253 ? -3.910 10.483 31.010 1.00 76.94 253 GLN A N 1
ATOM 1966 C CA . GLN A 1 253 ? -2.667 9.868 30.557 1.00 76.94 253 GLN A CA 1
ATOM 1967 C C . GLN A 1 253 ? -2.907 9.069 29.277 1.00 76.94 253 GLN A C 1
ATOM 1969 O O . GLN A 1 253 ? -3.885 8.336 29.167 1.00 76.94 253 GLN A O 1
ATOM 1974 N N . SER A 1 254 ? -1.998 9.195 28.309 1.00 82.56 254 SER A N 1
ATOM 1975 C CA . SER A 1 254 ? -2.012 8.339 27.122 1.00 82.56 254 SER A CA 1
ATOM 1976 C C . SER A 1 254 ? -1.824 6.873 27.511 1.00 82.56 254 SER A C 1
ATOM 1978 O O . SER A 1 254 ? -1.002 6.561 28.384 1.00 82.56 254 SER A O 1
ATOM 1980 N N . SER A 1 255 ? -2.576 5.989 26.848 1.00 93.94 255 SER A N 1
ATOM 1981 C CA . SER A 1 255 ? -2.467 4.541 27.035 1.00 93.94 255 SER A CA 1
ATOM 1982 C C . SER A 1 255 ? -1.053 4.039 26.729 1.00 93.94 255 SER A C 1
ATOM 1984 O O . SER A 1 255 ? -0.340 4.619 25.902 1.00 93.94 255 SER A O 1
ATOM 1986 N N . LEU A 1 256 ? -0.630 2.956 27.384 1.00 94.75 256 LEU A N 1
ATOM 1987 C CA . LEU A 1 256 ? 0.719 2.411 27.218 1.00 94.75 256 LEU A CA 1
ATOM 1988 C C . LEU A 1 256 ? 0.933 1.883 25.799 1.00 94.75 256 LEU A C 1
ATOM 1990 O O . LEU A 1 256 ? 1.943 2.230 25.191 1.00 94.75 256 LEU A O 1
ATOM 1994 N N . TYR A 1 257 ? -0.046 1.167 25.235 1.00 97.19 257 TYR A N 1
ATOM 1995 C CA . TYR A 1 257 ? 0.042 0.687 23.848 1.00 97.19 257 TYR A CA 1
ATOM 1996 C C . TYR A 1 257 ? 0.189 1.843 22.838 1.00 97.19 257 TYR A C 1
ATOM 1998 O O . TYR A 1 257 ? 0.870 1.711 21.825 1.00 97.19 257 TYR A O 1
ATOM 2006 N N . MET A 1 258 ? -0.381 3.022 23.129 1.00 97.31 258 MET A N 1
ATOM 2007 C CA . MET A 1 258 ? -0.222 4.216 22.286 1.00 97.31 258 MET A CA 1
ATOM 2008 C C . MET A 1 258 ? 1.161 4.851 22.394 1.00 97.31 258 MET A C 1
ATOM 2010 O O . MET A 1 258 ? 1.666 5.383 21.403 1.00 97.31 258 MET A O 1
ATOM 2014 N N . LYS A 1 259 ? 1.773 4.819 23.583 1.00 96.06 259 LYS A N 1
ATOM 2015 C CA . LYS A 1 259 ? 3.165 5.256 23.763 1.00 96.06 259 LYS A CA 1
ATOM 2016 C C . LYS A 1 259 ? 4.110 4.316 23.024 1.00 96.06 259 LYS A C 1
ATOM 2018 O O . LYS A 1 259 ? 4.941 4.790 22.259 1.00 96.06 259 LYS A O 1
ATOM 2023 N N . GLU A 1 260 ? 3.916 3.008 23.179 1.00 97.12 260 GLU A N 1
ATOM 2024 C CA . GLU A 1 260 ? 4.686 1.982 22.473 1.00 97.12 260 GLU A CA 1
ATOM 2025 C C . GLU A 1 260 ? 4.561 2.132 20.949 1.00 97.12 260 GLU A C 1
ATOM 2027 O O . GLU A 1 260 ? 5.571 2.134 20.247 1.00 97.12 260 GLU A O 1
ATOM 2032 N N . LEU A 1 261 ? 3.346 2.356 20.433 1.00 98.00 261 LEU A N 1
ATOM 2033 C CA . LEU A 1 261 ? 3.113 2.585 19.005 1.00 98.00 261 LEU A CA 1
ATOM 2034 C C . LEU A 1 261 ? 3.875 3.811 18.487 1.00 98.00 261 LEU A C 1
ATOM 2036 O O . LEU A 1 261 ? 4.500 3.754 17.427 1.00 98.00 261 LEU A O 1
ATOM 2040 N N . GLN A 1 262 ? 3.835 4.923 19.225 1.00 96.88 262 GLN A N 1
ATOM 2041 C CA . GLN A 1 262 ? 4.563 6.135 18.852 1.00 96.88 262 GLN A CA 1
ATOM 2042 C C . GLN A 1 262 ? 6.073 5.923 18.881 1.00 96.88 262 GLN A C 1
ATOM 2044 O O . GLN A 1 262 ? 6.753 6.293 17.927 1.00 96.88 262 GLN A O 1
ATOM 2049 N N . GLU A 1 263 ? 6.602 5.315 19.941 1.00 96.00 263 GLU A N 1
ATOM 2050 C CA . GLU A 1 263 ? 8.029 5.012 20.058 1.00 96.00 263 GLU A CA 1
ATOM 2051 C C . GLU A 1 263 ? 8.495 4.088 18.928 1.00 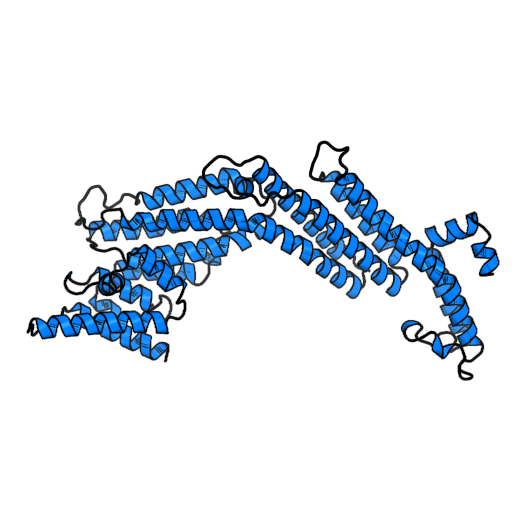96.00 263 GLU A C 1
ATOM 2053 O O . GLU A 1 263 ? 9.532 4.341 18.306 1.00 96.00 263 GLU A O 1
ATOM 2058 N N . PHE A 1 264 ? 7.696 3.069 18.600 1.00 97.06 264 PHE A N 1
ATOM 2059 C CA . PHE A 1 264 ? 7.946 2.172 17.480 1.00 97.06 264 PHE A CA 1
ATOM 2060 C C . PHE A 1 264 ? 8.000 2.933 16.151 1.00 97.06 264 PHE A C 1
ATOM 2062 O O . PHE A 1 264 ? 9.001 2.840 15.438 1.00 97.06 264 PHE A O 1
ATOM 2069 N N . ILE A 1 265 ? 6.976 3.729 15.826 1.00 96.75 265 ILE A N 1
ATOM 2070 C CA . ILE A 1 265 ? 6.915 4.448 14.547 1.00 96.75 265 ILE A CA 1
ATOM 2071 C C . ILE A 1 265 ? 8.008 5.520 14.447 1.00 96.75 265 ILE A C 1
ATOM 2073 O O . ILE A 1 265 ? 8.644 5.634 13.399 1.00 96.75 265 ILE A O 1
ATOM 2077 N N . ILE A 1 266 ? 8.283 6.270 15.519 1.00 95.06 266 ILE A N 1
ATOM 2078 C CA . ILE A 1 266 ? 9.362 7.271 15.548 1.00 95.06 266 ILE A CA 1
ATOM 2079 C C . ILE A 1 266 ? 10.714 6.604 15.285 1.00 95.06 266 ILE A C 1
ATOM 2081 O O . ILE A 1 266 ? 11.521 7.128 14.514 1.00 95.06 266 ILE A O 1
ATOM 2085 N N . ARG A 1 267 ? 10.963 5.435 15.886 1.00 94.94 267 ARG A N 1
ATOM 2086 C CA . ARG A 1 267 ? 12.187 4.667 15.646 1.00 94.94 267 ARG A CA 1
ATOM 2087 C C . ARG A 1 267 ? 12.278 4.201 14.196 1.00 94.94 267 ARG A C 1
ATOM 2089 O O . ARG A 1 267 ? 13.302 4.429 13.563 1.00 94.94 267 ARG A O 1
ATOM 2096 N N . ILE A 1 268 ? 11.211 3.618 13.644 1.00 94.19 268 ILE A N 1
ATOM 2097 C CA . ILE A 1 268 ? 11.188 3.187 12.237 1.00 94.19 268 ILE A CA 1
ATOM 2098 C C . ILE A 1 268 ? 11.421 4.371 11.291 1.00 94.19 268 ILE A C 1
ATOM 2100 O O . ILE A 1 268 ? 12.212 4.279 10.351 1.00 94.19 268 ILE A O 1
ATOM 2104 N N . GLN A 1 269 ? 10.795 5.514 11.568 1.00 94.19 269 GLN A N 1
ATOM 2105 C CA . GLN A 1 269 ? 10.987 6.727 10.786 1.00 94.19 269 GLN A CA 1
ATOM 2106 C C . GLN A 1 269 ? 12.447 7.193 10.815 1.00 94.19 269 GLN A C 1
ATOM 2108 O O . GLN A 1 269 ? 13.015 7.521 9.772 1.00 94.19 269 GLN A O 1
ATOM 2113 N N . LYS A 1 270 ? 13.041 7.242 12.009 1.00 93.44 270 LYS A N 1
ATOM 2114 C CA . LYS A 1 270 ? 14.399 7.738 12.224 1.00 93.44 270 LYS A CA 1
ATOM 2115 C C . LYS A 1 270 ? 15.453 6.807 11.636 1.00 93.44 270 LYS A C 1
ATOM 2117 O O . LYS A 1 270 ? 16.368 7.301 10.986 1.00 93.44 270 LYS A O 1
ATOM 2122 N N . ASP A 1 271 ? 15.329 5.510 11.883 1.00 91.00 271 ASP A N 1
ATOM 2123 C CA . ASP A 1 271 ? 16.385 4.539 11.600 1.00 91.00 271 ASP A CA 1
ATOM 2124 C C . ASP A 1 271 ? 16.274 3.948 10.184 1.00 91.00 271 ASP A C 1
ATOM 2126 O O . ASP A 1 271 ? 17.278 3.505 9.636 1.00 91.00 271 ASP A O 1
ATOM 2130 N N . TYR A 1 272 ? 15.075 3.946 9.583 1.00 91.19 272 TYR A N 1
ATOM 2131 C CA . TYR A 1 272 ? 14.833 3.333 8.272 1.00 91.19 272 TYR A CA 1
ATOM 2132 C C . TYR A 1 272 ? 14.294 4.330 7.247 1.00 91.19 272 TYR A C 1
ATOM 2134 O O . TYR A 1 272 ? 14.884 4.491 6.184 1.00 91.19 272 TYR A O 1
ATOM 2142 N N . PHE A 1 273 ? 13.174 5.011 7.525 1.00 91.88 273 PHE A N 1
ATOM 2143 C CA . PHE A 1 273 ? 12.522 5.843 6.499 1.00 91.88 273 PHE A CA 1
ATOM 2144 C C . PHE A 1 273 ? 13.341 7.069 6.091 1.00 91.88 273 PHE A C 1
ATOM 2146 O O . PHE A 1 273 ? 13.243 7.514 4.949 1.00 91.88 273 PHE A O 1
ATOM 2153 N N . SER A 1 274 ? 14.146 7.608 7.005 1.00 92.38 274 SER A N 1
ATOM 2154 C CA . SER A 1 274 ? 15.044 8.740 6.755 1.00 92.38 274 SER A CA 1
ATOM 2155 C C . SER A 1 274 ? 16.084 8.457 5.660 1.00 92.38 27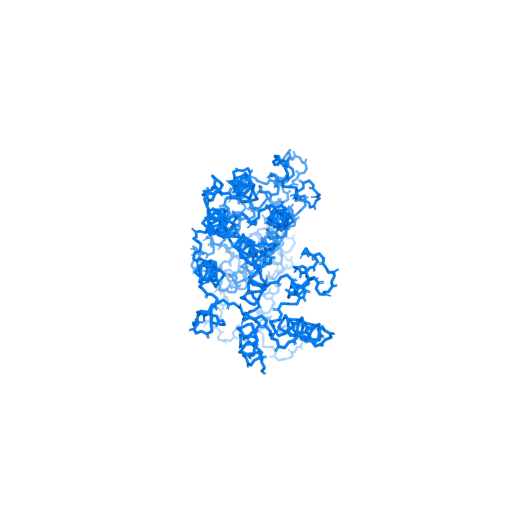4 SER A C 1
ATOM 2157 O O . SER A 1 274 ? 16.495 9.387 4.966 1.00 92.38 274 SER A O 1
ATOM 2159 N N . GLU A 1 275 ? 16.450 7.187 5.465 1.00 93.12 275 GLU A N 1
ATOM 2160 C CA . GLU A 1 275 ? 17.432 6.733 4.477 1.00 93.12 275 GLU A CA 1
ATOM 2161 C C . GLU A 1 275 ? 16.842 6.617 3.058 1.00 93.12 275 GLU A C 1
ATOM 2163 O O . GLU A 1 275 ? 17.581 6.553 2.071 1.00 93.12 275 GLU A O 1
ATOM 2168 N N . PHE A 1 276 ? 15.511 6.619 2.911 1.00 94.44 276 PHE A N 1
ATOM 2169 C CA . PHE A 1 276 ? 14.866 6.582 1.599 1.00 94.44 276 PHE A CA 1
ATOM 2170 C C . PHE A 1 276 ? 14.829 7.969 0.954 1.00 94.44 276 PHE A C 1
ATOM 2172 O O . PHE A 1 276 ? 14.269 8.933 1.480 1.00 94.44 276 PHE A O 1
ATOM 2179 N N . GLN A 1 277 ? 15.355 8.052 -0.263 1.00 94.38 277 GLN A N 1
ATOM 2180 C CA . GLN A 1 277 ? 15.312 9.257 -1.092 1.00 94.38 277 GLN A CA 1
ATOM 2181 C C . GLN A 1 277 ? 13.956 9.399 -1.804 1.00 94.38 277 GLN A C 1
ATOM 2183 O O . GLN A 1 277 ? 13.494 10.507 -2.082 1.00 94.38 277 GLN A O 1
ATOM 2188 N N . CYS A 1 278 ? 13.285 8.275 -2.061 1.00 93.62 278 CYS A N 1
ATOM 2189 C CA . CYS A 1 278 ? 12.016 8.176 -2.775 1.00 93.62 278 CYS A CA 1
ATOM 2190 C C . CYS A 1 278 ? 10.799 8.386 -1.855 1.00 93.62 278 CYS A C 1
ATOM 2192 O O . CYS A 1 278 ? 9.997 7.478 -1.639 1.00 93.62 278 CYS A O 1
ATOM 2194 N N . LYS A 1 279 ? 10.647 9.592 -1.291 1.00 92.25 279 LYS A N 1
ATOM 2195 C CA . LYS A 1 279 ? 9.583 9.885 -0.306 1.00 92.25 279 LYS A CA 1
ATOM 2196 C C . LYS A 1 279 ? 8.174 9.594 -0.819 1.00 92.25 279 LYS A C 1
ATOM 2198 O O . LYS A 1 279 ? 7.357 9.067 -0.078 1.00 92.25 279 LYS A O 1
ATOM 2203 N N . ASP A 1 280 ? 7.905 9.909 -2.080 1.00 92.81 280 ASP A N 1
ATOM 2204 C CA . ASP A 1 280 ? 6.580 9.736 -2.681 1.00 92.81 280 ASP A CA 1
ATOM 2205 C C . ASP A 1 280 ? 6.205 8.259 -2.793 1.00 92.81 280 ASP A C 1
ATOM 2207 O O . ASP A 1 280 ? 5.153 7.857 -2.302 1.00 92.81 280 ASP A O 1
ATOM 2211 N N . PHE A 1 281 ? 7.137 7.446 -3.294 1.00 95.00 281 PHE A N 1
ATOM 2212 C CA . PHE A 1 281 ? 7.024 5.990 -3.303 1.00 95.00 281 PHE A CA 1
ATOM 2213 C C . PHE A 1 281 ? 6.810 5.432 -1.888 1.00 95.00 281 PHE A C 1
ATOM 2215 O O . PHE A 1 281 ? 5.965 4.562 -1.683 1.00 95.00 281 PHE A O 1
ATOM 2222 N N . MET A 1 282 ? 7.525 5.948 -0.882 1.00 96.06 282 MET A N 1
ATOM 2223 C CA . MET A 1 282 ? 7.321 5.515 0.504 1.00 96.06 282 MET A CA 1
ATOM 2224 C C . MET A 1 282 ? 5.922 5.870 1.013 1.00 96.06 282 MET A C 1
ATOM 2226 O O . MET A 1 282 ? 5.255 5.006 1.571 1.00 96.06 282 MET A O 1
ATOM 2230 N N . TYR A 1 283 ? 5.434 7.093 0.792 1.00 95.19 283 TYR A N 1
ATOM 2231 C CA . TYR A 1 283 ? 4.083 7.479 1.212 1.00 95.19 283 TYR A CA 1
ATOM 2232 C C . TYR A 1 283 ? 2.991 6.646 0.530 1.00 95.19 283 TYR A C 1
ATOM 2234 O O . TYR A 1 283 ? 2.016 6.286 1.187 1.00 95.19 283 TYR A O 1
ATOM 2242 N N . GLU A 1 284 ? 3.159 6.297 -0.746 1.00 94.88 284 GLU A N 1
ATOM 2243 C CA . GLU A 1 284 ? 2.237 5.413 -1.470 1.00 94.88 284 GLU A CA 1
ATOM 2244 C C . GLU A 1 284 ? 2.158 4.016 -0.840 1.00 94.88 284 GLU A C 1
ATOM 2246 O O . GLU A 1 284 ? 1.067 3.463 -0.712 1.00 94.88 284 GLU A O 1
ATOM 2251 N N . ASN A 1 285 ? 3.288 3.468 -0.381 1.00 95.94 285 ASN A N 1
ATOM 2252 C CA . ASN A 1 285 ? 3.335 2.146 0.249 1.00 95.94 285 ASN A CA 1
ATOM 2253 C C . ASN A 1 285 ? 2.979 2.165 1.753 1.00 95.94 285 ASN A C 1
ATOM 2255 O O . ASN A 1 285 ? 2.512 1.160 2.286 1.00 95.94 285 ASN A O 1
ATOM 2259 N N . LEU A 1 286 ? 3.160 3.293 2.448 1.00 96.94 286 LEU A N 1
ATOM 2260 C CA . LEU A 1 286 ? 2.844 3.445 3.877 1.00 96.94 286 LEU A CA 1
ATOM 2261 C C . LEU A 1 286 ? 1.380 3.822 4.140 1.00 96.94 286 LEU A C 1
ATOM 2263 O O . LEU A 1 286 ? 0.823 3.443 5.173 1.00 96.94 286 LEU A O 1
ATOM 2267 N N . ALA A 1 287 ? 0.729 4.534 3.216 1.00 96.81 287 ALA A N 1
ATOM 2268 C CA . ALA A 1 287 ? -0.667 4.942 3.367 1.00 96.81 287 ALA A CA 1
ATOM 2269 C C . ALA A 1 287 ? -1.640 3.759 3.584 1.00 96.81 287 ALA A C 1
ATOM 2271 O O . ALA A 1 287 ? -2.512 3.882 4.453 1.00 96.81 287 ALA A O 1
ATOM 2272 N N . PRO A 1 288 ? -1.507 2.605 2.893 1.00 97.25 288 PRO A N 1
ATOM 2273 C CA . PRO A 1 288 ? -2.299 1.412 3.190 1.00 97.25 288 PRO A CA 1
ATOM 2274 C C . PRO A 1 288 ? -2.114 0.897 4.622 1.00 97.25 288 PRO A C 1
ATOM 2276 O O . PRO A 1 288 ? -3.101 0.550 5.268 1.00 97.25 288 PRO A O 1
ATOM 2279 N N . ILE A 1 289 ? -0.884 0.918 5.152 1.00 98.25 289 ILE A N 1
ATOM 2280 C CA . ILE A 1 289 ? -0.583 0.494 6.530 1.00 98.25 289 ILE A CA 1
ATOM 2281 C C . ILE A 1 289 ? -1.259 1.434 7.530 1.00 98.25 289 ILE A C 1
ATOM 2283 O O . ILE A 1 289 ? -1.900 0.978 8.472 1.00 98.25 289 ILE A O 1
ATOM 2287 N N . ALA A 1 290 ? -1.192 2.749 7.300 1.00 98.19 290 ALA A N 1
ATOM 2288 C CA . ALA A 1 290 ? -1.879 3.726 8.144 1.00 98.19 290 ALA A CA 1
ATOM 2289 C C . ALA A 1 290 ? -3.408 3.560 8.101 1.00 98.19 290 ALA A C 1
ATOM 2291 O O . ALA A 1 290 ? -4.069 3.614 9.137 1.00 98.19 290 ALA A O 1
ATOM 2292 N N . CYS A 1 291 ? -3.984 3.318 6.918 1.00 98.00 291 CYS A N 1
ATOM 2293 C CA . CYS A 1 291 ? -5.418 3.049 6.782 1.00 98.00 291 CYS A CA 1
ATOM 2294 C C . CYS A 1 291 ? -5.821 1.779 7.541 1.00 98.00 291 CYS A C 1
ATOM 2296 O O . CYS A 1 291 ? -6.829 1.783 8.249 1.00 98.00 291 CYS A O 1
ATOM 2298 N N . ARG A 1 292 ? -5.018 0.716 7.435 1.00 97.44 292 ARG A N 1
ATOM 2299 C CA . ARG A 1 292 ? -5.227 -0.537 8.160 1.00 97.44 292 ARG A CA 1
ATOM 2300 C C . ARG A 1 292 ? -5.120 -0.351 9.673 1.00 97.44 292 ARG A C 1
ATOM 2302 O O . ARG A 1 292 ? -5.999 -0.815 10.389 1.00 97.44 292 ARG A O 1
ATOM 2309 N N . ALA A 1 293 ? -4.120 0.387 10.149 1.00 98.44 293 ALA A N 1
ATOM 2310 C CA . ALA A 1 293 ? -3.960 0.713 11.563 1.00 98.44 293 ALA A CA 1
ATOM 2311 C C . ALA A 1 293 ? -5.178 1.466 12.123 1.00 98.44 293 ALA A C 1
ATOM 2313 O O . ALA A 1 293 ? -5.623 1.172 13.228 1.00 98.44 293 ALA A O 1
ATOM 2314 N N . ILE A 1 294 ? -5.767 2.389 11.348 1.00 98.25 294 ILE A N 1
ATOM 2315 C CA . ILE A 1 294 ? -7.021 3.057 11.728 1.00 98.25 294 ILE A CA 1
ATOM 2316 C C . ILE A 1 294 ? -8.166 2.046 11.845 1.00 98.25 294 ILE A C 1
ATOM 2318 O O . ILE A 1 294 ? -8.891 2.088 12.833 1.00 98.25 294 ILE A O 1
ATOM 2322 N N . ILE A 1 295 ? -8.340 1.146 10.870 1.00 97.12 295 ILE A N 1
ATOM 2323 C CA . ILE A 1 295 ? -9.405 0.127 10.908 1.00 97.12 295 ILE A CA 1
ATOM 2324 C C . ILE A 1 295 ? -9.259 -0.750 12.154 1.00 97.12 295 ILE A C 1
ATOM 2326 O O . ILE A 1 295 ? -10.194 -0.823 12.948 1.00 97.12 295 ILE A O 1
ATOM 2330 N N . LEU A 1 296 ? -8.070 -1.323 12.362 1.00 97.88 296 LEU A N 1
ATOM 2331 C CA . LEU A 1 296 ? -7.763 -2.152 13.527 1.00 97.88 296 LEU A CA 1
ATOM 2332 C C . LEU A 1 296 ? -8.029 -1.399 14.826 1.00 97.88 296 LEU A C 1
ATOM 2334 O O . LEU A 1 296 ? -8.687 -1.915 15.721 1.00 97.88 296 LEU A O 1
ATOM 2338 N N . PHE A 1 297 ? -7.580 -0.149 14.924 1.00 98.12 297 PHE A N 1
ATOM 2339 C CA . PHE A 1 297 ? -7.825 0.678 16.100 1.00 98.12 297 PHE A CA 1
ATOM 2340 C C . PHE A 1 297 ? -9.324 0.859 16.389 1.00 98.12 297 PHE A C 1
ATOM 2342 O O . PHE A 1 297 ? -9.734 0.757 17.544 1.00 98.12 297 PHE A O 1
ATOM 2349 N N . MET A 1 298 ? -10.157 1.077 15.363 1.00 96.94 298 MET A N 1
ATOM 2350 C CA . MET A 1 298 ? -11.612 1.191 15.539 1.00 96.94 298 MET A CA 1
ATOM 2351 C C . MET A 1 298 ? -12.245 -0.134 15.959 1.00 96.94 298 MET A C 1
ATOM 2353 O O . MET A 1 298 ? -13.077 -0.148 16.867 1.00 96.94 298 MET A O 1
ATOM 2357 N N . GLU A 1 299 ? -11.834 -1.241 15.343 1.00 96.19 299 GLU A N 1
ATOM 2358 C CA . GLU A 1 299 ? -12.311 -2.578 15.691 1.00 96.19 299 GLU A CA 1
ATOM 2359 C C . GLU A 1 299 ? -11.927 -2.930 17.137 1.00 96.19 299 GLU A C 1
ATOM 2361 O O . GLU A 1 299 ? -12.804 -3.279 17.929 1.00 96.19 299 GLU A O 1
ATOM 2366 N N . HIS A 1 300 ? -10.669 -2.716 17.537 1.00 97.44 300 HIS A N 1
ATOM 2367 C CA . HIS A 1 300 ? -10.207 -2.932 18.908 1.00 97.44 300 HIS A CA 1
ATOM 2368 C C . HIS A 1 300 ? -10.967 -2.069 19.919 1.00 97.44 300 HIS A C 1
ATOM 2370 O O . HIS A 1 300 ? -11.502 -2.631 20.875 1.00 97.44 300 HIS A O 1
ATOM 2376 N N . ILE A 1 301 ? -11.086 -0.751 19.696 1.00 95.94 301 ILE A N 1
ATOM 2377 C CA . ILE A 1 301 ? -11.827 0.144 20.604 1.00 95.94 301 ILE A CA 1
ATOM 2378 C C . ILE A 1 301 ? -13.270 -0.311 20.771 1.00 95.94 301 ILE A C 1
ATOM 2380 O O . ILE A 1 301 ? -13.775 -0.365 21.890 1.00 95.94 301 ILE A O 1
ATOM 2384 N N . SER A 1 302 ? -13.941 -0.639 19.665 1.00 95.62 302 SER A N 1
ATOM 2385 C CA . SER A 1 302 ? -15.352 -1.024 19.696 1.00 95.62 302 SER A CA 1
ATOM 2386 C C . SER A 1 302 ? -15.607 -2.295 20.516 1.00 95.62 302 SER A C 1
ATOM 2388 O O . SER A 1 302 ? -16.728 -2.526 20.962 1.00 95.62 302 SER A O 1
ATOM 2390 N N . LEU A 1 303 ? -14.567 -3.101 20.750 1.00 95.75 303 LEU A N 1
ATOM 2391 C CA . LEU A 1 303 ? -14.622 -4.352 21.500 1.00 95.75 303 LEU A CA 1
ATOM 2392 C C . LEU A 1 303 ? -14.150 -4.223 22.958 1.00 95.75 303 LEU A C 1
ATOM 2394 O O . LEU A 1 303 ? -14.302 -5.192 23.706 1.00 95.75 303 LEU A O 1
ATOM 2398 N N . VAL A 1 304 ? -13.605 -3.072 23.377 1.00 94.75 304 VAL A N 1
ATOM 2399 C CA . VAL A 1 304 ? -13.109 -2.859 24.750 1.00 94.75 304 VAL A CA 1
ATOM 2400 C C . VAL A 1 304 ? -14.249 -2.992 25.750 1.00 94.75 304 VAL A C 1
ATOM 2402 O O . VAL A 1 304 ? -15.209 -2.227 25.722 1.00 94.75 304 VAL A O 1
ATOM 2405 N N . ARG A 1 305 ? -14.143 -3.957 26.666 1.00 91.19 305 ARG A N 1
ATOM 2406 C CA . ARG A 1 305 ? -15.142 -4.195 27.710 1.00 91.19 305 ARG A CA 1
ATOM 2407 C C . ARG A 1 305 ? -14.513 -4.942 28.894 1.00 91.19 305 ARG A C 1
ATOM 2409 O O . ARG A 1 305 ? -13.829 -5.933 28.650 1.00 91.19 305 ARG A O 1
ATOM 2416 N N . PRO A 1 306 ? -14.806 -4.577 30.158 1.00 91.19 306 PRO A N 1
ATOM 2417 C CA . PRO A 1 306 ? -15.663 -3.471 30.608 1.00 91.19 306 PRO A CA 1
ATOM 2418 C C . PRO A 1 306 ? -15.069 -2.085 30.314 1.00 91.19 306 PRO A C 1
ATOM 2420 O O . PRO A 1 306 ? -13.854 -1.920 30.294 1.00 91.19 306 PRO A O 1
ATOM 2423 N N . LEU A 1 307 ? -15.943 -1.096 30.106 1.00 90.44 307 LEU A N 1
ATOM 2424 C CA . LEU A 1 307 ? -15.572 0.290 29.816 1.00 90.44 307 LEU A CA 1
ATOM 2425 C C . LEU A 1 307 ? -16.250 1.236 30.817 1.00 90.44 307 LEU A C 1
ATOM 2427 O O . LEU A 1 307 ? -17.475 1.342 30.838 1.00 90.44 307 LEU A O 1
ATOM 2431 N N . GLY A 1 308 ? -15.447 1.893 31.654 1.00 89.25 308 GLY A N 1
ATOM 2432 C CA . GLY A 1 308 ? -15.872 2.935 32.591 1.00 89.25 308 GLY A CA 1
ATOM 2433 C C . GLY A 1 308 ? -15.679 4.346 32.027 1.00 89.25 308 GLY A C 1
ATOM 2434 O O . GLY A 1 308 ? -15.081 4.530 30.966 1.00 89.25 308 GLY A O 1
ATOM 2435 N N . GLU A 1 309 ? -16.170 5.365 32.738 1.00 87.81 309 GLU A N 1
ATOM 2436 C CA . GLU A 1 309 ? -16.070 6.772 32.310 1.00 87.81 309 GLU A CA 1
ATOM 2437 C C . GLU A 1 309 ? -14.617 7.266 32.199 1.00 87.81 309 GLU A C 1
ATOM 2439 O O . GLU A 1 309 ? -14.282 7.973 31.248 1.00 87.81 309 GLU A O 1
ATOM 2444 N N . GLY A 1 310 ? -13.733 6.866 33.120 1.00 88.38 310 GLY A N 1
ATOM 2445 C CA . GLY A 1 310 ? -12.308 7.211 33.062 1.00 88.38 310 GLY A CA 1
ATOM 2446 C C . GLY A 1 310 ? -11.615 6.538 31.875 1.00 88.38 310 GLY A C 1
ATOM 2447 O O . GLY A 1 310 ? -10.903 7.187 31.106 1.00 88.38 310 GLY A O 1
ATOM 2448 N N . GLY A 1 311 ? -11.913 5.253 31.643 1.00 90.81 311 GLY A N 1
ATOM 2449 C CA . GLY A 1 311 ? -11.443 4.522 30.463 1.00 90.81 311 GLY A CA 1
ATOM 2450 C C . GLY A 1 311 ? -11.929 5.138 29.147 1.00 90.81 311 GLY A C 1
ATOM 2451 O O . GLY A 1 311 ? -11.157 5.248 28.196 1.00 90.81 311 GLY A O 1
ATOM 2452 N N . LEU A 1 312 ? -13.176 5.616 29.107 1.00 91.00 312 LEU A N 1
ATOM 2453 C CA . LEU A 1 312 ? -13.745 6.322 27.960 1.00 91.00 312 LEU A CA 1
ATOM 2454 C C . LEU A 1 312 ? -12.960 7.598 27.633 1.00 91.00 312 LEU A C 1
ATOM 2456 O O . LEU A 1 312 ? -12.592 7.810 26.478 1.00 91.00 312 LEU A O 1
ATOM 2460 N N . LEU A 1 313 ? -12.675 8.432 28.639 1.00 90.56 313 LEU A N 1
ATOM 2461 C CA . LEU A 1 313 ? -11.865 9.643 28.467 1.00 90.56 313 LEU A CA 1
ATOM 2462 C C . LEU A 1 313 ? -10.455 9.307 27.971 1.00 90.56 313 LEU A C 1
ATOM 2464 O O . LEU A 1 313 ? -9.945 9.976 27.069 1.00 90.56 313 LEU A O 1
ATOM 2468 N N . ARG A 1 314 ? -9.861 8.224 28.485 1.00 92.62 314 ARG A N 1
ATOM 2469 C CA . ARG A 1 314 ? -8.557 7.733 28.030 1.00 92.62 314 ARG A CA 1
ATOM 2470 C C . ARG A 1 314 ? -8.578 7.327 26.556 1.00 92.62 314 ARG A C 1
ATOM 2472 O O . ARG A 1 314 ? -7.729 7.771 25.787 1.00 92.62 314 ARG A O 1
ATOM 2479 N N . LEU A 1 315 ? -9.598 6.581 26.126 1.00 93.81 315 LEU A N 1
ATOM 2480 C CA . LEU A 1 315 ? -9.784 6.234 24.715 1.00 93.81 315 LEU A CA 1
ATOM 2481 C C . LEU A 1 315 ? -9.957 7.483 23.847 1.00 93.81 315 LEU A C 1
ATOM 2483 O O . LEU A 1 315 ? -9.364 7.558 22.777 1.00 93.81 315 LEU A O 1
ATOM 2487 N N . VAL A 1 316 ? -10.692 8.503 24.306 1.00 93.38 316 VAL A N 1
ATOM 2488 C CA . VAL A 1 316 ? -10.797 9.791 23.595 1.00 93.38 316 VAL A CA 1
ATOM 2489 C C . VAL A 1 316 ? -9.419 10.437 23.405 1.00 93.38 316 VAL A C 1
ATOM 2491 O O . VAL A 1 316 ? -9.146 10.971 22.327 1.00 93.38 316 VAL A O 1
ATOM 2494 N N . VAL A 1 317 ? -8.534 10.392 24.407 1.00 93.38 317 VAL A N 1
ATOM 2495 C CA . VAL A 1 317 ? -7.144 10.866 24.269 1.00 93.38 317 VAL A CA 1
ATOM 2496 C C . VAL A 1 317 ? -6.398 10.055 23.207 1.00 93.38 317 VAL A C 1
ATOM 2498 O O . VAL A 1 317 ? -5.745 10.652 22.345 1.00 93.38 317 VAL A O 1
ATOM 2501 N N . ASP A 1 318 ? -6.561 8.731 23.192 1.00 96.25 318 ASP A N 1
ATOM 2502 C CA . ASP A 1 318 ? -5.886 7.831 22.250 1.00 96.25 318 ASP A CA 1
ATOM 2503 C C . ASP A 1 318 ? -6.201 8.135 20.774 1.00 96.25 318 ASP A C 1
ATOM 2505 O O . ASP A 1 318 ? -5.330 7.969 19.923 1.00 96.25 318 ASP A O 1
ATOM 2509 N N . PHE A 1 319 ? -7.374 8.694 20.441 1.00 96.44 319 PHE A N 1
ATOM 2510 C CA . PHE A 1 319 ? -7.647 9.163 19.068 1.00 96.44 319 PHE A CA 1
ATOM 2511 C C . PHE A 1 319 ? -6.686 10.266 18.613 1.00 96.44 319 PHE A C 1
ATOM 2513 O O . PHE A 1 319 ? -6.362 10.338 17.435 1.00 96.44 319 PHE A O 1
ATOM 2520 N N . ALA A 1 320 ? -6.252 11.153 19.513 1.00 94.81 320 ALA A N 1
ATOM 2521 C CA . ALA A 1 320 ? -5.245 12.153 19.153 1.00 94.81 320 ALA A CA 1
ATOM 2522 C C . ALA A 1 320 ? -3.852 11.510 19.065 1.00 94.81 320 ALA A C 1
ATOM 2524 O O . ALA A 1 320 ? -3.041 11.896 18.229 1.00 94.81 320 ALA A O 1
ATOM 2525 N N . GLN A 1 321 ? -3.587 10.505 19.905 1.00 95.94 321 GLN A N 1
ATOM 2526 C CA . GLN A 1 321 ? -2.313 9.789 19.910 1.00 95.94 321 GLN A CA 1
ATOM 2527 C C . GLN A 1 321 ? -2.109 8.975 18.630 1.00 95.94 321 GLN A C 1
ATOM 2529 O O . GLN A 1 321 ? -1.022 9.032 18.065 1.00 95.94 321 GLN A O 1
ATOM 2534 N N . ILE A 1 322 ? -3.138 8.291 18.113 1.00 97.44 322 ILE A N 1
ATOM 2535 C CA . ILE A 1 322 ? -3.012 7.556 16.846 1.00 97.44 322 ILE A CA 1
ATOM 2536 C C . ILE A 1 322 ? -2.832 8.495 15.647 1.00 97.44 322 ILE A C 1
ATOM 2538 O O . ILE A 1 322 ? -2.059 8.189 14.743 1.00 97.44 322 ILE A O 1
ATOM 2542 N N . GLU A 1 323 ? -3.481 9.667 15.645 1.00 96.62 323 GLU A N 1
ATOM 2543 C CA . GLU A 1 323 ? -3.267 10.691 14.612 1.00 96.62 323 GLU A CA 1
ATOM 2544 C C . GLU A 1 323 ? -1.802 11.153 14.593 1.00 96.62 323 GLU A C 1
ATOM 2546 O O . GLU A 1 323 ? -1.191 11.244 13.528 1.00 96.62 323 GLU A O 1
ATOM 2551 N N . LEU A 1 324 ? -1.218 11.396 15.772 1.00 95.62 324 LEU A N 1
ATOM 2552 C CA . LEU A 1 324 ? 0.197 11.744 15.905 1.00 95.62 324 LEU A CA 1
ATOM 2553 C C . LEU A 1 324 ? 1.109 10.589 15.476 1.00 95.62 324 LEU A C 1
ATOM 2555 O O . LEU A 1 324 ? 2.037 10.810 14.696 1.00 95.62 324 LEU A O 1
ATOM 2559 N N . ALA A 1 325 ? 0.814 9.369 15.930 1.00 97.25 325 ALA A N 1
ATOM 2560 C CA . ALA A 1 325 ? 1.595 8.173 15.640 1.00 97.25 325 ALA A CA 1
ATOM 2561 C C . ALA A 1 325 ? 1.663 7.876 14.137 1.00 97.25 325 ALA A C 1
ATOM 2563 O O . ALA A 1 325 ? 2.731 7.557 13.631 1.00 97.25 325 ALA A O 1
ATOM 2564 N N . LEU A 1 326 ? 0.553 8.026 13.407 1.00 97.06 326 LEU A N 1
ATOM 2565 C CA . LEU A 1 326 ? 0.482 7.738 11.969 1.00 97.06 326 LEU A CA 1
ATOM 2566 C C . LEU A 1 326 ? 0.939 8.901 11.078 1.00 97.06 326 LEU A C 1
ATOM 2568 O O . LEU A 1 326 ? 1.070 8.727 9.864 1.00 97.06 326 LEU A O 1
ATOM 2572 N N . SER A 1 327 ? 1.205 10.080 11.647 1.00 94.62 327 SER A N 1
ATOM 2573 C CA . SER A 1 327 ? 1.648 11.243 10.873 1.00 94.62 327 SER A CA 1
ATOM 2574 C C . SER A 1 327 ? 2.896 10.989 10.005 1.00 94.62 327 SER A C 1
ATOM 2576 O O . SER A 1 327 ? 2.910 11.480 8.877 1.00 94.62 327 SER A O 1
ATOM 2578 N N . PRO A 1 328 ? 3.895 10.169 10.403 1.00 94.50 328 PRO A N 1
ATOM 2579 C CA . PRO A 1 328 ? 5.049 9.873 9.552 1.00 94.50 328 PRO A CA 1
ATOM 2580 C C . PRO A 1 328 ? 4.735 9.048 8.298 1.00 94.50 328 PRO A C 1
ATOM 2582 O O . PRO A 1 328 ? 5.553 9.012 7.381 1.00 94.50 328 PRO A O 1
ATOM 2585 N N . PHE A 1 329 ? 3.584 8.371 8.246 1.00 95.75 329 PHE A N 1
ATOM 2586 C CA . PHE A 1 329 ? 3.229 7.445 7.162 1.00 95.75 329 PHE A CA 1
ATOM 2587 C C . PHE A 1 329 ? 2.524 8.134 5.990 1.00 95.75 329 PHE A C 1
ATOM 2589 O O . PHE A 1 329 ? 2.258 7.508 4.967 1.00 95.75 329 PHE A O 1
ATOM 2596 N N . CYS A 1 330 ? 2.211 9.421 6.112 1.00 93.38 330 CYS A N 1
ATOM 2597 C CA . CYS A 1 330 ? 1.509 10.171 5.081 1.00 93.38 330 CYS A CA 1
ATOM 2598 C C . CYS A 1 330 ? 2.024 11.609 4.998 1.00 93.38 330 CYS A C 1
ATOM 2600 O O . CYS A 1 330 ? 2.583 12.150 5.947 1.00 93.38 330 CYS A O 1
ATOM 2602 N N . ARG A 1 331 ? 1.818 12.260 3.847 1.00 92.69 331 ARG A N 1
ATOM 2603 C CA . ARG A 1 331 ? 2.102 13.698 3.713 1.00 92.69 331 ARG A CA 1
ATOM 2604 C C . ARG A 1 331 ? 1.156 14.513 4.591 1.00 92.69 331 ARG A C 1
ATOM 2606 O O . ARG A 1 331 ? 1.565 15.479 5.232 1.00 92.69 331 ARG A O 1
ATOM 2613 N N . ARG A 1 332 ? -0.125 14.134 4.584 1.00 94.56 332 ARG A N 1
ATOM 2614 C CA . ARG A 1 332 ? -1.189 14.686 5.425 1.00 94.56 332 ARG A CA 1
ATOM 2615 C C . ARG A 1 332 ? -2.155 13.566 5.794 1.00 94.56 332 ARG A C 1
ATOM 2617 O O . ARG A 1 332 ? -2.529 12.774 4.934 1.00 94.56 332 ARG A O 1
ATOM 2624 N N . LEU A 1 333 ? -2.660 13.568 7.027 1.00 94.69 333 LEU A N 1
ATOM 2625 C CA . LEU A 1 333 ? -3.660 12.586 7.481 1.00 94.69 333 LEU A CA 1
ATOM 2626 C C . LEU A 1 333 ? -4.941 12.599 6.629 1.00 94.69 333 LEU A C 1
ATOM 2628 O O . LEU A 1 333 ? -5.589 11.572 6.451 1.00 94.69 333 LEU A O 1
ATOM 2632 N N . THR A 1 334 ? -5.289 13.748 6.045 1.00 95.81 334 THR A N 1
ATOM 2633 C CA . THR A 1 334 ? -6.432 13.879 5.130 1.00 95.81 334 THR A CA 1
ATOM 2634 C C . THR A 1 334 ? -6.290 13.047 3.859 1.00 95.81 334 THR A C 1
ATOM 2636 O O . THR A 1 334 ? -7.304 12.694 3.260 1.00 95.81 334 THR A O 1
ATOM 2639 N N . ASP A 1 335 ? -5.060 12.717 3.455 1.00 94.94 335 ASP A N 1
ATOM 2640 C CA . ASP A 1 335 ? -4.794 11.910 2.262 1.00 94.94 335 ASP A CA 1
ATOM 2641 C C . ASP A 1 335 ? -5.213 10.435 2.474 1.00 94.94 335 ASP A C 1
ATOM 2643 O O . ASP A 1 335 ? -5.441 9.719 1.505 1.00 94.94 335 ASP A O 1
ATOM 2647 N N . LEU A 1 336 ? -5.441 9.998 3.726 1.00 96.75 336 LEU A N 1
ATOM 2648 C CA . LEU A 1 336 ? -6.012 8.678 4.060 1.00 96.75 336 LEU A CA 1
ATOM 2649 C C . LEU A 1 336 ? -7.527 8.577 3.762 1.00 96.75 336 LEU A C 1
ATOM 2651 O O . LEU A 1 336 ? -8.147 7.518 3.919 1.00 96.75 336 LEU A O 1
ATOM 2655 N N . GLY A 1 337 ? -8.149 9.684 3.340 1.00 96.50 337 GLY A N 1
ATOM 2656 C CA . GLY A 1 337 ? -9.503 9.720 2.798 1.00 96.50 337 GLY A CA 1
ATOM 2657 C C . GLY A 1 337 ? -10.574 9.240 3.780 1.00 96.50 337 GLY A C 1
ATOM 2658 O O . GLY A 1 337 ? -10.726 9.777 4.880 1.00 96.50 337 GLY A O 1
ATOM 2659 N N . LYS A 1 338 ? -11.365 8.243 3.360 1.00 96.56 338 LYS A N 1
ATOM 2660 C CA . LYS A 1 338 ? -12.513 7.732 4.130 1.00 96.56 338 LYS A CA 1
ATOM 2661 C C . LYS A 1 338 ? -12.125 7.203 5.516 1.00 96.56 338 LYS A C 1
ATOM 2663 O O . LYS A 1 338 ? -12.869 7.428 6.462 1.00 96.56 338 LYS A O 1
ATOM 2668 N N . HIS A 1 339 ? -10.952 6.581 5.657 1.00 97.56 339 HIS A N 1
ATOM 2669 C CA . HIS A 1 339 ? -10.505 5.990 6.923 1.00 97.56 339 HIS A CA 1
ATOM 2670 C C . HIS A 1 339 ? -10.286 7.067 7.988 1.00 97.56 339 HIS A C 1
ATOM 2672 O O . HIS A 1 339 ? -10.757 6.941 9.115 1.00 97.56 339 HIS A O 1
ATOM 2678 N N . TYR A 1 340 ? -9.674 8.190 7.607 1.00 97.38 340 TYR A N 1
ATOM 2679 C CA . TYR A 1 340 ? -9.508 9.321 8.514 1.00 97.38 340 TYR A CA 1
ATOM 2680 C C . TYR A 1 340 ? -10.851 9.968 8.888 1.00 97.38 340 TYR A C 1
ATOM 2682 O O . TYR A 1 340 ? -11.065 10.319 10.045 1.00 97.38 340 TYR A O 1
ATOM 2690 N N . LYS A 1 341 ? -11.805 10.067 7.949 1.00 97.19 341 LYS A N 1
ATOM 2691 C CA . LYS A 1 341 ? -13.163 10.557 8.260 1.00 97.19 341 LYS A CA 1
ATOM 2692 C C . LYS A 1 341 ? -13.887 9.659 9.268 1.00 97.19 341 LYS A C 1
ATOM 2694 O O . LYS A 1 341 ? -14.495 10.189 10.196 1.00 97.19 341 LYS A O 1
ATOM 2699 N N . ILE A 1 342 ? -13.777 8.335 9.116 1.00 97.12 342 ILE A N 1
ATOM 2700 C CA . ILE A 1 342 ? -14.305 7.353 10.077 1.00 97.12 342 ILE A CA 1
ATOM 2701 C C . ILE A 1 342 ? -13.707 7.602 11.463 1.00 97.12 342 ILE A C 1
ATOM 2703 O O . ILE A 1 342 ? -14.461 7.737 12.421 1.00 97.12 342 ILE A O 1
ATOM 2707 N N . LEU A 1 343 ? -12.380 7.751 11.560 1.00 97.12 343 LEU A N 1
ATOM 2708 C CA . LEU A 1 343 ? -11.684 8.027 12.821 1.00 97.12 343 LEU A CA 1
ATOM 2709 C C . LEU A 1 343 ? -12.241 9.279 13.522 1.00 97.12 343 LEU A C 1
ATOM 2711 O O . LEU A 1 343 ? -12.560 9.239 14.712 1.00 97.12 343 LEU A O 1
ATOM 2715 N N . LYS A 1 344 ? -12.416 10.391 12.790 1.00 95.94 344 LYS A N 1
ATOM 2716 C CA . LYS A 1 344 ? -12.981 11.629 13.361 1.00 95.94 344 LYS A CA 1
ATOM 2717 C C . LYS A 1 344 ? -14.429 11.451 13.807 1.00 95.94 344 LYS A C 1
ATOM 2719 O O . LYS A 1 344 ? -14.774 11.882 14.904 1.00 95.94 344 LYS A O 1
ATOM 2724 N N . ALA A 1 345 ? -15.265 10.840 12.968 1.00 96.31 345 ALA A N 1
ATOM 2725 C CA . ALA A 1 345 ? -16.686 10.669 13.251 1.00 96.31 345 ALA A CA 1
ATOM 2726 C C . ALA A 1 345 ? -16.917 9.717 14.433 1.00 96.31 345 ALA A C 1
ATOM 2728 O O . ALA A 1 345 ? -17.715 10.012 15.324 1.00 96.31 345 ALA A O 1
ATOM 2729 N N . PHE A 1 346 ? -16.176 8.609 14.491 1.00 96.25 346 PHE A N 1
ATOM 2730 C CA . PHE A 1 346 ? -16.307 7.630 15.563 1.00 96.25 346 PHE A CA 1
ATOM 2731 C C . PHE A 1 346 ? -15.847 8.183 16.918 1.00 96.25 346 PHE A C 1
ATOM 2733 O O . PHE A 1 346 ? -16.486 7.899 17.928 1.00 96.25 346 PHE A O 1
ATOM 2740 N N . ARG A 1 347 ? -14.841 9.073 16.956 1.00 95.50 347 ARG A N 1
ATOM 2741 C CA . ARG A 1 347 ? -14.466 9.798 18.186 1.00 95.50 347 ARG A CA 1
ATOM 2742 C C . ARG A 1 347 ? -15.655 10.536 18.811 1.00 95.50 347 ARG A C 1
ATOM 2744 O O . ARG A 1 347 ? -15.818 10.512 20.027 1.00 95.50 347 ARG A O 1
ATOM 2751 N N . SER A 1 348 ? -16.485 11.189 17.993 1.00 92.69 348 SER A N 1
ATOM 2752 C CA . SER A 1 348 ? -17.693 11.877 18.467 1.00 92.69 348 SER A CA 1
ATOM 2753 C C . SER A 1 348 ? -18.765 10.896 18.946 1.00 92.69 348 SER A C 1
ATOM 2755 O O . SER A 1 348 ? -19.400 11.146 19.967 1.00 92.69 348 SER A O 1
ATOM 2757 N N . LEU A 1 349 ? -18.934 9.761 18.257 1.00 93.12 349 LEU A N 1
ATOM 2758 C CA . LEU A 1 349 ? -19.863 8.703 18.676 1.00 93.12 349 LEU A CA 1
ATOM 2759 C C . LEU A 1 349 ? -19.454 8.058 20.004 1.00 93.12 349 LEU A C 1
ATOM 2761 O O . LEU A 1 349 ? -20.317 7.671 20.790 1.00 93.12 349 LEU A O 1
ATOM 2765 N N . LEU A 1 350 ? -18.153 7.975 20.288 1.00 91.81 350 LEU A N 1
ATOM 2766 C CA . LEU A 1 350 ? -17.643 7.376 21.517 1.00 91.81 350 LEU A CA 1
ATOM 2767 C C . LEU A 1 350 ? -18.198 8.071 22.773 1.00 91.81 350 LEU A C 1
ATOM 2769 O O . LEU A 1 350 ? -18.535 7.393 23.740 1.00 91.81 350 LEU A O 1
ATOM 2773 N N . ILE A 1 351 ? -18.362 9.396 22.729 1.00 89.50 351 ILE A N 1
ATOM 2774 C CA . ILE A 1 351 ? -18.822 10.239 23.851 1.00 89.50 351 ILE A CA 1
ATOM 2775 C C . ILE A 1 351 ? -20.355 10.396 23.859 1.00 89.50 351 ILE A C 1
ATOM 2777 O O . ILE A 1 351 ? -20.938 10.831 24.846 1.00 89.50 351 ILE A O 1
ATOM 2781 N N . LEU A 1 352 ? -21.027 10.026 22.768 1.00 91.75 352 LEU A N 1
ATOM 2782 C CA . LEU A 1 352 ? -22.463 10.224 22.590 1.00 91.75 352 LEU A CA 1
ATOM 2783 C C . LEU A 1 352 ? -23.282 9.393 23.590 1.00 91.75 352 LEU A C 1
ATOM 2785 O O . LEU A 1 352 ? -22.936 8.238 23.856 1.00 91.75 352 LEU A O 1
ATOM 2789 N N . ASN A 1 353 ? -24.402 9.922 24.087 1.00 89.69 353 ASN A N 1
ATOM 2790 C CA . ASN A 1 353 ? -25.339 9.146 24.904 1.00 89.69 353 ASN A CA 1
ATOM 2791 C C . ASN A 1 353 ? -25.995 8.039 24.076 1.00 89.69 353 ASN A C 1
ATOM 2793 O O . ASN A 1 353 ? -26.276 8.218 22.894 1.00 89.69 353 ASN A O 1
ATOM 2797 N N . THR A 1 354 ? -26.280 6.892 24.695 1.00 87.50 354 THR A N 1
ATOM 2798 C CA . THR A 1 354 ? -26.807 5.709 23.990 1.00 87.50 354 THR A CA 1
ATOM 2799 C C . THR A 1 354 ? -28.128 5.993 23.256 1.00 87.50 354 THR A C 1
ATOM 2801 O O . THR A 1 354 ? -28.324 5.504 22.147 1.00 87.50 354 THR A O 1
ATOM 2804 N N . GLU A 1 355 ? -29.006 6.826 23.821 1.00 87.75 355 GLU A N 1
ATOM 2805 C CA . GLU A 1 355 ? -30.308 7.187 23.228 1.00 87.75 355 GLU A CA 1
ATOM 2806 C C . GLU A 1 355 ? -30.180 7.995 21.925 1.00 87.75 355 GLU A C 1
ATOM 2808 O O . GLU A 1 355 ? -31.017 7.886 21.029 1.00 87.75 355 GLU A O 1
ATOM 2813 N N . GLU A 1 356 ? -29.099 8.759 21.774 1.00 90.50 356 GLU A N 1
ATOM 2814 C CA . GLU A 1 356 ? -28.879 9.657 20.637 1.00 90.50 356 GLU A CA 1
ATOM 2815 C C . GLU A 1 356 ? -28.368 8.919 19.384 1.00 90.50 356 GLU A C 1
ATOM 2817 O O . GLU A 1 356 ? -28.390 9.475 18.283 1.00 90.50 356 GLU A O 1
ATOM 2822 N N . PHE A 1 357 ? -27.961 7.646 19.502 1.00 91.69 357 PHE A N 1
ATOM 2823 C CA . PHE A 1 357 ? -27.449 6.867 18.367 1.00 91.69 357 PHE A CA 1
ATOM 2824 C C . PHE A 1 357 ? -28.501 6.654 17.276 1.00 91.69 357 PHE A C 1
ATOM 2826 O O . PHE A 1 357 ? -28.168 6.668 16.097 1.00 91.69 357 PHE A O 1
ATOM 2833 N N . GLN A 1 358 ? -29.780 6.479 17.623 1.00 85.62 358 GLN A N 1
ATOM 2834 C CA . GLN A 1 358 ? -30.802 6.104 16.635 1.00 85.62 358 GLN A CA 1
ATOM 2835 C C . GLN A 1 358 ? -31.001 7.147 15.523 1.00 85.62 358 GLN A C 1
ATOM 2837 O O . GLN A 1 358 ? -31.387 6.778 14.408 1.00 85.62 358 GLN A O 1
ATOM 2842 N N . ASN A 1 359 ? -30.722 8.419 15.825 1.00 86.69 359 ASN A N 1
ATOM 2843 C CA . ASN A 1 359 ? -30.943 9.564 14.941 1.00 86.69 359 ASN A CA 1
ATOM 2844 C C . ASN A 1 359 ? -29.642 10.156 14.382 1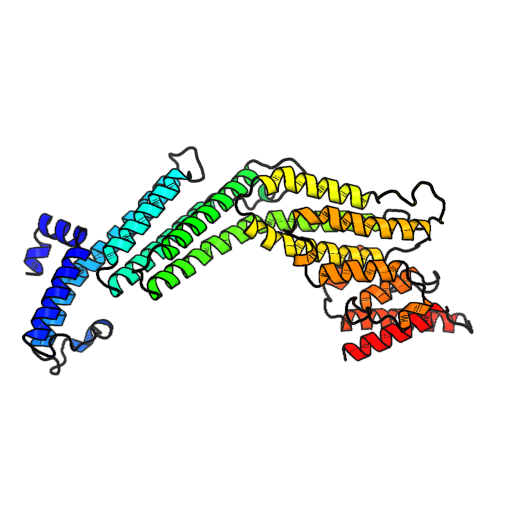.00 86.69 359 ASN A C 1
ATOM 2846 O O . ASN A 1 359 ? -29.684 11.154 13.664 1.00 86.69 359 ASN A O 1
ATOM 2850 N N . ASN A 1 360 ? -28.486 9.571 14.705 1.00 92.56 360 ASN A N 1
ATOM 2851 C CA . ASN A 1 360 ? -27.208 10.114 14.273 1.00 92.56 360 ASN A CA 1
ATOM 2852 C C . ASN A 1 360 ? -26.934 9.759 12.804 1.00 92.56 360 ASN A C 1
ATOM 2854 O O . ASN A 1 360 ? -26.736 8.593 12.462 1.00 92.56 360 ASN A O 1
ATOM 2858 N N . SER A 1 361 ? -26.892 10.776 11.940 1.00 92.75 361 SER A N 1
ATOM 2859 C CA . SER A 1 361 ? -26.701 10.609 10.495 1.00 92.75 361 SER A CA 1
ATOM 2860 C C . SER A 1 361 ? -25.318 10.085 10.106 1.00 92.75 361 SER A C 1
ATOM 2862 O O . SER A 1 361 ? -25.155 9.623 8.986 1.00 92.75 361 SER A O 1
ATOM 2864 N N . ALA A 1 362 ? -24.321 10.142 10.998 1.00 93.88 362 ALA A N 1
ATOM 2865 C CA . ALA A 1 362 ? -22.989 9.616 10.706 1.00 93.88 362 ALA A CA 1
ATOM 2866 C C . ALA A 1 362 ? -22.957 8.080 10.651 1.00 93.88 362 ALA A C 1
ATOM 2868 O O . ALA A 1 362 ? -22.037 7.517 10.058 1.00 93.88 362 ALA A O 1
ATOM 2869 N N . ILE A 1 363 ? -23.930 7.401 11.268 1.00 95.44 363 ILE A N 1
ATOM 2870 C CA . ILE A 1 363 ? -24.008 5.938 11.317 1.00 95.44 363 ILE A CA 1
ATOM 2871 C C . ILE A 1 363 ? -24.550 5.424 9.980 1.00 95.44 363 ILE A C 1
ATOM 2873 O O . ILE A 1 363 ? -25.656 5.777 9.574 1.00 95.44 363 ILE A O 1
ATOM 2877 N N . GLY A 1 364 ? -23.775 4.577 9.309 1.00 93.00 364 GLY A N 1
ATOM 2878 C CA . GLY A 1 364 ? -24.075 4.049 7.978 1.00 93.00 364 GLY A CA 1
ATOM 2879 C C . GLY A 1 364 ? -23.567 4.921 6.830 1.00 93.00 364 GLY A C 1
ATOM 2880 O O . GLY A 1 364 ? -23.151 4.374 5.815 1.00 93.00 364 GLY A O 1
ATOM 2881 N N . ASP A 1 365 ? -23.540 6.248 6.996 1.00 93.25 365 ASP A N 1
ATOM 2882 C CA . ASP A 1 365 ? -22.997 7.176 5.990 1.00 93.25 365 ASP A CA 1
ATOM 2883 C C . ASP A 1 365 ? -21.467 7.287 6.079 1.00 93.25 365 ASP A C 1
ATOM 2885 O O . ASP A 1 365 ? -20.745 7.066 5.107 1.00 93.25 365 ASP A O 1
ATOM 2889 N N . VAL A 1 366 ? -20.951 7.590 7.277 1.00 95.69 366 VAL A N 1
ATOM 2890 C CA . VAL A 1 366 ? -19.508 7.735 7.513 1.00 95.69 366 VAL A CA 1
ATOM 2891 C C . VAL A 1 366 ? -18.966 6.538 8.274 1.00 95.69 366 VAL A C 1
ATOM 2893 O O . VAL A 1 366 ? -17.991 5.940 7.836 1.00 95.69 366 VAL A O 1
ATOM 2896 N N . VAL A 1 367 ? -19.572 6.194 9.411 1.00 96.69 367 VAL A N 1
ATOM 2897 C CA . VAL A 1 367 ? -19.112 5.108 10.282 1.00 96.69 367 VAL A CA 1
ATOM 2898 C C . VAL A 1 367 ? -19.904 3.833 9.976 1.00 96.69 367 VAL A C 1
ATOM 2900 O O . VAL A 1 367 ? -21.134 3.864 10.067 1.00 96.69 367 VAL A O 1
ATOM 2903 N N . PRO A 1 368 ? -19.234 2.710 9.662 1.00 96.25 368 PRO A N 1
ATOM 2904 C CA . PRO A 1 368 ? -19.890 1.429 9.412 1.00 96.25 368 PRO A CA 1
ATOM 2905 C C . PRO A 1 368 ? -20.786 0.952 10.564 1.00 96.25 368 PRO A C 1
ATOM 2907 O O . PRO A 1 368 ? -20.460 1.127 11.743 1.00 96.25 368 PRO A O 1
ATOM 2910 N N . TYR A 1 369 ? -21.913 0.320 10.218 1.00 96.88 369 TYR A N 1
ATOM 2911 C CA . TYR A 1 369 ? -22.888 -0.177 11.195 1.00 96.88 369 TYR A CA 1
ATOM 2912 C C . TYR A 1 369 ? -22.284 -1.208 12.150 1.00 96.88 369 TYR A C 1
ATOM 2914 O O . TYR A 1 369 ? -22.577 -1.170 13.342 1.00 96.88 369 TYR A O 1
ATOM 2922 N N . ASP A 1 370 ? -21.434 -2.107 11.657 1.00 96.12 370 ASP A N 1
ATOM 2923 C CA . ASP A 1 370 ? -20.795 -3.148 12.459 1.00 96.12 370 ASP A CA 1
ATOM 2924 C C . ASP A 1 370 ? -19.934 -2.550 13.579 1.00 96.12 370 ASP A C 1
ATOM 2926 O O . ASP A 1 370 ? -20.105 -2.934 14.733 1.00 96.12 370 ASP A O 1
ATOM 2930 N N . ILE A 1 371 ? -19.083 -1.560 13.294 1.00 96.38 371 ILE A N 1
ATOM 2931 C CA . ILE A 1 371 ? -18.244 -0.898 14.315 1.00 96.38 371 ILE A CA 1
ATOM 2932 C C . ILE A 1 371 ? -19.112 -0.250 15.407 1.00 96.38 371 ILE A C 1
ATOM 2934 O O . ILE A 1 371 ? -18.838 -0.387 16.602 1.00 96.38 371 ILE A O 1
ATOM 2938 N N . VAL A 1 372 ? -20.197 0.424 15.015 1.00 96.75 372 VAL A N 1
ATOM 2939 C CA . VAL A 1 372 ? -21.129 1.058 15.963 1.00 96.75 372 VAL A CA 1
ATOM 2940 C C . VAL A 1 372 ? -21.841 0.017 16.822 1.00 96.75 372 VAL A C 1
ATOM 2942 O O . VAL A 1 372 ? -21.975 0.202 18.031 1.00 96.75 372 VAL A O 1
ATOM 2945 N N . LEU A 1 373 ? -22.281 -1.089 16.223 1.00 96.94 373 LEU A N 1
ATOM 2946 C CA . LEU A 1 373 ? -22.942 -2.175 16.939 1.00 96.94 373 LEU A CA 1
ATOM 2947 C C . LEU A 1 373 ? -21.999 -2.820 17.959 1.00 96.94 373 LEU A C 1
ATOM 2949 O O . LEU A 1 373 ? -22.407 -2.996 19.106 1.00 96.94 373 LEU A O 1
ATOM 2953 N N . HIS A 1 374 ? -20.741 -3.102 17.595 1.00 95.69 374 HIS A N 1
ATOM 2954 C CA . HIS A 1 374 ? -19.726 -3.583 18.541 1.00 95.69 374 HIS A CA 1
ATOM 2955 C C . HIS A 1 374 ? -19.564 -2.627 19.727 1.00 95.69 374 HIS A C 1
ATOM 2957 O O . HIS A 1 374 ? -19.653 -3.060 20.878 1.00 95.69 374 HIS A O 1
ATOM 2963 N N . HIS A 1 375 ? -19.450 -1.322 19.459 1.00 95.06 375 HIS A N 1
ATOM 2964 C CA . HIS A 1 375 ? -19.368 -0.312 20.515 1.00 95.06 375 HIS A CA 1
ATOM 2965 C C . HIS A 1 375 ? -20.608 -0.299 21.416 1.00 95.06 375 HIS A C 1
ATOM 2967 O O . HIS A 1 375 ? -20.494 -0.157 22.627 1.00 95.06 375 HIS A O 1
ATOM 2973 N N . LEU A 1 376 ? -21.810 -0.505 20.881 1.00 95.12 376 LEU A N 1
ATOM 2974 C CA . LEU A 1 376 ? -23.007 -0.598 21.720 1.00 95.12 376 LEU A CA 1
ATOM 2975 C C . LEU A 1 376 ? -23.013 -1.855 22.603 1.00 95.12 376 LEU A C 1
ATOM 2977 O O . LEU A 1 376 ? -23.497 -1.789 23.732 1.00 95.12 376 LEU A O 1
ATOM 2981 N N . PHE A 1 377 ? -22.425 -2.972 22.159 1.00 94.06 377 PHE A N 1
ATOM 2982 C CA . PHE A 1 377 ? -22.198 -4.126 23.039 1.00 94.06 377 PHE A CA 1
ATOM 2983 C C . PHE A 1 377 ? -21.212 -3.818 24.173 1.00 94.06 377 PHE A C 1
ATOM 2985 O O . PHE A 1 377 ? -21.369 -4.378 25.260 1.00 94.06 377 PHE A O 1
ATOM 2992 N N . SER A 1 378 ? -20.231 -2.929 23.970 1.00 89.06 378 SER A N 1
ATOM 2993 C CA . SER A 1 378 ? -19.311 -2.515 25.045 1.00 89.06 378 SER A CA 1
ATOM 2994 C C . SER A 1 378 ? -20.047 -1.835 26.206 1.00 89.06 378 SER A C 1
ATOM 2996 O O . SER A 1 378 ? -19.715 -2.052 27.371 1.00 89.06 378 SER A O 1
ATOM 2998 N N . ARG A 1 379 ? -21.115 -1.096 25.881 1.00 90.31 379 ARG A N 1
ATOM 2999 C CA . ARG A 1 379 ? -22.008 -0.401 26.822 1.00 90.31 379 ARG A CA 1
ATOM 3000 C C . ARG A 1 379 ? -23.133 -1.275 27.375 1.00 90.31 379 ARG A C 1
ATOM 3002 O O . ARG A 1 379 ? -23.903 -0.827 28.224 1.00 90.31 379 ARG A O 1
ATOM 3009 N N . ALA A 1 380 ? -23.281 -2.495 26.868 1.00 92.31 380 ALA A N 1
ATOM 3010 C CA . ALA A 1 380 ? -24.353 -3.387 27.272 1.00 92.31 380 ALA A CA 1
ATOM 3011 C C . ALA A 1 380 ? -24.067 -4.033 28.642 1.00 92.31 380 ALA A C 1
ATOM 3013 O O . ALA A 1 380 ? -22.904 -4.183 29.035 1.00 92.31 380 ALA A O 1
ATOM 3014 N N . PRO A 1 381 ? -25.103 -4.461 29.385 1.00 91.25 381 PRO A N 1
ATOM 3015 C CA . PRO A 1 381 ? -24.914 -5.177 30.645 1.00 91.25 381 PRO A CA 1
ATOM 3016 C C . PRO A 1 381 ? -24.325 -6.578 30.401 1.00 91.25 381 PRO A C 1
ATOM 3018 O O . PRO A 1 381 ? -24.459 -7.128 29.303 1.00 91.25 381 PRO A O 1
ATOM 3021 N N . ILE A 1 382 ? -23.623 -7.150 31.389 1.00 89.62 382 ILE A N 1
ATOM 3022 C CA . ILE A 1 382 ? -22.758 -8.341 31.217 1.00 89.62 382 ILE A CA 1
ATOM 3023 C C . ILE A 1 382 ? -23.510 -9.588 30.725 1.00 89.62 382 ILE A C 1
ATOM 3025 O O . ILE A 1 382 ? -22.933 -10.464 30.084 1.00 89.62 382 ILE A O 1
ATOM 3029 N N . GLU A 1 383 ? -24.818 -9.654 30.973 1.00 90.38 383 GLU A N 1
ATOM 3030 C CA . GLU A 1 383 ? -25.707 -10.709 30.490 1.00 90.38 383 GLU A CA 1
ATOM 3031 C C . GLU A 1 383 ? -25.833 -10.700 28.962 1.00 90.38 383 GLU A C 1
ATOM 3033 O O . GLU A 1 383 ? -26.022 -11.753 28.346 1.00 90.38 383 GLU A O 1
ATOM 3038 N N . MET A 1 384 ? -25.711 -9.521 28.349 1.00 93.75 384 MET A N 1
ATOM 3039 C CA . MET A 1 384 ? -25.652 -9.332 26.907 1.00 93.75 384 MET A CA 1
ATOM 3040 C C . MET A 1 384 ? -24.196 -9.465 26.453 1.00 93.75 384 MET A C 1
ATOM 3042 O O . MET A 1 384 ? -23.448 -8.491 26.353 1.00 93.75 384 MET A O 1
ATOM 3046 N N . ARG A 1 385 ? -23.779 -10.715 26.246 1.00 94.19 385 ARG A N 1
ATOM 3047 C CA . ARG A 1 385 ? -22.428 -11.079 25.799 1.00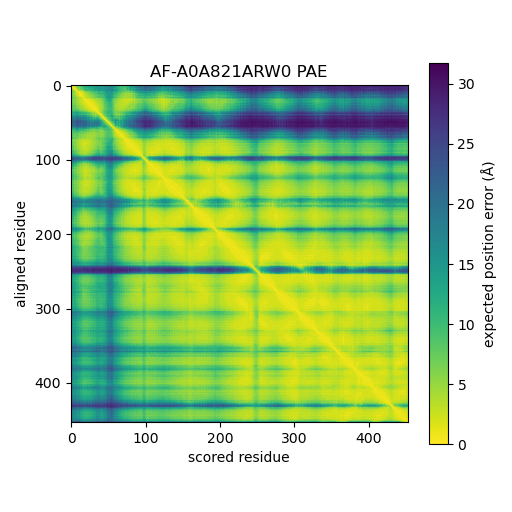 94.19 385 ARG A CA 1
ATOM 3048 C C . ARG A 1 385 ? -22.117 -10.507 24.414 1.00 94.19 385 ARG A C 1
ATOM 3050 O O . ARG A 1 385 ? -22.988 -10.472 23.548 1.00 94.19 385 ARG A O 1
ATOM 3057 N N . SER A 1 386 ? -20.871 -10.086 24.214 1.00 95.19 386 SER A N 1
ATOM 3058 C CA . SER A 1 386 ? -20.382 -9.588 22.922 1.00 95.19 386 SER A CA 1
ATOM 3059 C C . SER A 1 386 ? -20.281 -10.731 21.892 1.00 95.19 386 SER A C 1
ATOM 3061 O O . SER A 1 386 ? -20.133 -11.887 22.302 1.00 95.19 386 SER A O 1
ATOM 3063 N N . PRO A 1 387 ? -20.294 -10.453 20.572 1.00 96.50 387 PRO A N 1
ATOM 3064 C CA . PRO A 1 387 ? -20.278 -11.498 19.539 1.00 96.50 387 PRO A CA 1
ATOM 3065 C C . PRO A 1 387 ? -19.166 -12.548 19.705 1.00 96.50 387 PRO A C 1
ATOM 3067 O O . PRO A 1 387 ? -19.439 -13.748 19.740 1.00 96.50 387 PRO A O 1
ATOM 3070 N N . HIS A 1 388 ? -17.924 -12.109 19.939 1.00 96.12 388 HIS A N 1
ATOM 3071 C CA . HIS A 1 388 ? -16.793 -13.011 20.182 1.00 96.12 388 HIS A CA 1
ATOM 3072 C C . HIS A 1 388 ? -16.999 -13.923 21.405 1.00 96.12 388 HIS A C 1
ATOM 3074 O O . HIS A 1 388 ? -16.614 -15.089 21.383 1.00 96.12 388 HIS A O 1
ATOM 3080 N N . GLN A 1 389 ? -17.663 -13.431 22.455 1.00 95.69 389 GLN A N 1
ATOM 3081 C CA . GLN A 1 389 ? -17.937 -14.196 23.674 1.00 95.69 389 GLN A CA 1
ATOM 3082 C C . GLN A 1 389 ? -19.034 -15.241 23.460 1.00 95.69 389 GLN A C 1
ATOM 3084 O O . GLN A 1 389 ? -18.971 -16.318 24.046 1.00 95.69 389 GLN A O 1
ATOM 3089 N N . VAL A 1 390 ? -20.044 -14.946 22.632 1.00 96.19 390 VAL A N 1
ATOM 3090 C CA . VAL A 1 390 ? -21.079 -15.928 22.263 1.00 96.19 390 VAL A CA 1
ATOM 3091 C C . VAL A 1 390 ? -20.466 -17.081 21.466 1.00 96.19 390 VAL A C 1
ATOM 3093 O O . VAL A 1 390 ? -20.815 -18.237 21.700 1.00 96.19 390 VAL A O 1
ATOM 3096 N N . MET A 1 391 ? -19.494 -16.779 20.604 1.00 95.69 391 MET A N 1
ATOM 3097 C CA . MET A 1 391 ? -18.767 -17.767 19.802 1.00 95.69 391 MET A CA 1
ATOM 3098 C C . MET A 1 391 ? -17.631 -18.482 20.557 1.00 95.69 391 MET A C 1
ATOM 3100 O O . MET A 1 391 ? -17.008 -19.386 20.001 1.00 95.69 391 MET A O 1
ATOM 3104 N N . ASN A 1 392 ? -17.355 -18.109 21.814 1.00 96.19 392 ASN A N 1
ATOM 3105 C CA . ASN A 1 392 ? -16.192 -18.562 22.591 1.00 96.19 392 ASN A CA 1
ATOM 3106 C C . ASN A 1 392 ? -14.849 -18.329 21.867 1.00 96.19 392 ASN A C 1
ATOM 3108 O O . ASN A 1 392 ? -13.960 -19.183 21.878 1.00 96.19 392 ASN A O 1
ATOM 3112 N N . TRP A 1 393 ? -14.701 -17.183 21.204 1.00 97.44 393 TRP A N 1
ATOM 3113 C CA . TRP A 1 393 ? -13.464 -16.768 20.545 1.00 97.44 393 TRP A CA 1
ATOM 3114 C C . TRP A 1 393 ? -12.709 -15.742 21.388 1.00 97.44 393 TRP A C 1
ATOM 3116 O O . TRP A 1 393 ? -13.307 -14.926 22.090 1.00 97.44 393 TRP A O 1
ATOM 3126 N N . SER A 1 394 ? -11.378 -15.768 21.289 1.00 96.00 394 SER A N 1
ATOM 3127 C CA . SER A 1 394 ? -10.557 -14.647 21.744 1.00 96.00 394 SER A CA 1
ATOM 3128 C C . SER A 1 394 ? -10.815 -13.421 20.865 1.00 96.00 394 SER A C 1
ATOM 3130 O O . SER A 1 394 ? -11.267 -13.544 19.725 1.00 96.00 394 SER A O 1
ATOM 3132 N N . ILE A 1 395 ? -10.488 -12.235 21.378 1.00 95.62 395 ILE A N 1
ATOM 3133 C CA . ILE A 1 395 ? -10.622 -10.989 20.614 1.00 95.62 395 ILE A CA 1
ATOM 3134 C C . ILE A 1 395 ? -9.749 -11.031 19.353 1.00 95.62 395 ILE A C 1
ATOM 3136 O O . ILE A 1 395 ? -10.240 -10.717 18.277 1.00 95.62 395 ILE A O 1
ATOM 3140 N N . SER A 1 396 ? -8.507 -11.519 19.451 1.00 94.81 396 SER A N 1
ATOM 3141 C CA . SER A 1 396 ? -7.618 -11.673 18.290 1.00 94.81 396 SER A CA 1
ATOM 3142 C C . SER A 1 396 ? -8.217 -12.579 17.210 1.00 94.81 396 SER A C 1
ATOM 3144 O O . SER A 1 396 ? -8.211 -12.220 16.040 1.00 94.81 396 SER A O 1
ATOM 3146 N N . ARG A 1 397 ? -8.817 -13.718 17.593 1.00 96.69 397 ARG A N 1
ATOM 3147 C CA . ARG A 1 397 ? -9.504 -14.606 16.639 1.00 96.69 397 ARG A CA 1
ATOM 3148 C C . ARG A 1 397 ? -10.721 -13.931 16.007 1.00 96.69 397 ARG A C 1
ATOM 3150 O O . ARG A 1 397 ? -11.035 -14.193 14.853 1.00 96.69 397 ARG A O 1
ATOM 3157 N N . TYR A 1 398 ? -11.430 -13.105 16.770 1.00 97.38 398 TYR A N 1
ATOM 3158 C CA . TYR A 1 398 ? -12.585 -12.375 16.266 1.00 97.38 398 TYR A CA 1
ATOM 3159 C C . TYR A 1 398 ? -12.195 -11.307 15.243 1.00 97.38 398 TYR A C 1
ATOM 3161 O O . TYR A 1 398 ? -12.836 -11.214 14.206 1.00 97.38 398 TYR A O 1
ATOM 3169 N N . ILE A 1 399 ? -11.128 -10.550 15.501 1.00 96.44 399 ILE A N 1
ATOM 3170 C CA . ILE A 1 399 ? -10.604 -9.550 14.560 1.00 96.44 399 ILE A CA 1
ATOM 3171 C C . ILE A 1 399 ? -10.089 -10.227 13.289 1.00 96.44 399 ILE A C 1
ATOM 3173 O O . ILE A 1 399 ? -10.489 -9.835 12.200 1.00 96.44 399 ILE A O 1
ATOM 3177 N N . GLN A 1 400 ? -9.355 -11.336 13.418 1.00 96.06 400 GLN A N 1
ATOM 3178 C CA . GLN A 1 400 ? -8.975 -12.149 12.261 1.00 96.06 400 GLN A CA 1
ATOM 3179 C C . GLN A 1 400 ? -10.204 -12.603 11.450 1.00 96.06 400 GLN A C 1
ATOM 3181 O O . GLN A 1 400 ? -10.203 -12.555 10.223 1.00 96.06 400 GLN A O 1
ATOM 3186 N N . TRP A 1 401 ? -11.286 -13.014 12.118 1.00 97.69 401 TRP A N 1
ATOM 3187 C CA . TRP A 1 401 ? -12.521 -13.368 11.421 1.00 97.69 401 TRP A CA 1
ATOM 3188 C C . TRP A 1 401 ? -13.147 -12.168 10.691 1.00 97.69 401 TRP A C 1
ATOM 3190 O O . TRP A 1 401 ? -13.642 -12.344 9.578 1.00 97.69 401 TRP A O 1
ATOM 3200 N N . LEU A 1 402 ? -13.107 -10.959 11.271 1.00 96.81 402 LEU A N 1
ATOM 3201 C CA . LEU A 1 402 ? -13.557 -9.735 10.595 1.00 96.81 402 LEU A CA 1
ATOM 3202 C C . LEU A 1 402 ? -12.747 -9.484 9.316 1.00 96.81 402 LEU A C 1
ATOM 3204 O O . LEU A 1 402 ? -13.328 -9.094 8.301 1.00 96.81 402 LEU A O 1
ATOM 3208 N N . ASP A 1 403 ? -11.444 -9.753 9.329 1.00 94.81 403 ASP A N 1
ATOM 3209 C CA . ASP A 1 403 ? -10.578 -9.609 8.153 1.00 94.81 403 ASP A CA 1
ATOM 3210 C C . ASP A 1 403 ? -10.904 -10.608 7.049 1.00 94.81 403 ASP A C 1
ATOM 3212 O O . ASP A 1 403 ? -10.951 -10.251 5.872 1.00 94.81 403 ASP A O 1
ATOM 3216 N N . GLU A 1 404 ? -11.190 -11.852 7.433 1.00 96.62 404 GLU A N 1
ATOM 3217 C CA . GLU A 1 404 ? -11.629 -12.909 6.520 1.00 96.62 404 GLU A CA 1
ATOM 3218 C C . GLU A 1 404 ? -13.035 -12.633 5.943 1.00 96.62 404 GLU A C 1
ATOM 3220 O O . GLU A 1 404 ? -13.392 -13.185 4.902 1.00 96.62 404 GLU A O 1
ATOM 3225 N N . HIS A 1 405 ? -13.821 -11.753 6.582 1.00 96.19 405 HIS A N 1
ATOM 3226 C CA . HIS A 1 405 ? -15.196 -11.399 6.203 1.00 96.19 405 HIS A CA 1
ATOM 3227 C C . HIS A 1 405 ? -15.350 -9.875 6.020 1.00 96.19 405 HIS A C 1
ATOM 3229 O O . HIS A 1 405 ? -16.015 -9.203 6.819 1.00 96.19 405 HIS A O 1
ATOM 3235 N N . PRO A 1 406 ? -14.766 -9.287 4.955 1.00 92.94 406 PRO A N 1
ATOM 3236 C CA . PRO A 1 406 ? -14.816 -7.841 4.713 1.00 92.94 406 PRO A CA 1
ATOM 3237 C C . PRO A 1 406 ? -16.218 -7.337 4.333 1.00 92.94 406 PRO A C 1
ATOM 3239 O O . PRO A 1 406 ? -16.493 -6.138 4.412 1.00 92.94 406 PRO A O 1
ATOM 3242 N N . ASN A 1 407 ? -17.121 -8.231 3.919 1.00 94.12 407 ASN A N 1
ATOM 3243 C CA . ASN A 1 407 ? -18.488 -7.873 3.566 1.00 94.12 407 ASN A CA 1
ATOM 3244 C C . ASN A 1 407 ? -19.298 -7.544 4.825 1.00 94.12 407 ASN A C 1
ATOM 3246 O O . ASN A 1 407 ? -19.494 -8.389 5.699 1.00 94.12 407 ASN A O 1
ATOM 3250 N N . MET A 1 408 ? -19.856 -6.332 4.881 1.00 94.25 408 MET A N 1
ATOM 3251 C CA . MET A 1 408 ? -20.652 -5.884 6.031 1.00 94.25 408 MET A CA 1
ATOM 3252 C C . MET A 1 408 ? -21.864 -6.791 6.300 1.00 94.25 408 MET A C 1
ATOM 3254 O O . MET A 1 408 ? -22.207 -7.005 7.458 1.00 94.25 408 MET A O 1
ATOM 3258 N N . SER A 1 409 ? -22.478 -7.378 5.264 1.00 95.19 409 SER A N 1
ATOM 3259 C CA . SER A 1 409 ? -23.598 -8.319 5.422 1.00 95.19 409 SER A CA 1
ATOM 3260 C C . SER A 1 409 ? -23.248 -9.497 6.341 1.00 95.19 409 SER A C 1
ATOM 3262 O O . SER A 1 409 ? -23.989 -9.775 7.282 1.00 95.19 409 SER A O 1
ATOM 3264 N N . ASP A 1 410 ? -22.093 -10.137 6.139 1.00 95.75 410 ASP A N 1
ATOM 3265 C CA . ASP A 1 410 ? -21.673 -11.304 6.929 1.00 95.75 410 ASP A CA 1
ATOM 3266 C C . ASP A 1 410 ? -21.454 -10.923 8.402 1.00 95.75 410 ASP A C 1
ATOM 3268 O O . ASP A 1 410 ? -21.916 -11.611 9.320 1.00 95.75 410 ASP A O 1
ATOM 3272 N N . ARG A 1 411 ? -20.833 -9.758 8.633 1.00 96.38 411 ARG A N 1
ATOM 3273 C CA . ARG A 1 411 ? -20.617 -9.182 9.971 1.00 96.38 411 ARG A CA 1
ATOM 3274 C C . ARG A 1 411 ? -21.944 -8.881 10.680 1.00 96.38 411 ARG A C 1
ATOM 3276 O O . ARG A 1 411 ? -22.119 -9.230 11.848 1.00 96.38 411 ARG A O 1
ATOM 3283 N N . LEU A 1 412 ? -22.911 -8.285 9.979 1.00 97.50 412 LEU A N 1
ATOM 3284 C CA . LEU A 1 412 ? -24.236 -7.983 10.535 1.00 97.50 412 LEU A CA 1
ATOM 3285 C C . LEU A 1 412 ? -25.051 -9.252 10.821 1.00 97.50 412 LEU A C 1
ATOM 3287 O O . LEU A 1 412 ? -25.744 -9.313 11.836 1.00 97.50 412 LEU A O 1
ATOM 3291 N N . VAL A 1 413 ? -24.944 -10.286 9.983 1.00 96.75 413 VAL A N 1
ATOM 3292 C CA . VAL A 1 413 ? -25.587 -11.589 10.224 1.00 96.75 413 VAL A CA 1
ATOM 3293 C C . VAL A 1 413 ? -25.036 -12.248 11.493 1.00 96.75 413 VAL A C 1
ATOM 3295 O O . VAL A 1 413 ? -25.812 -12.757 12.305 1.00 96.75 413 VAL A O 1
ATOM 3298 N N . MET A 1 414 ? -23.724 -12.181 11.732 1.00 96.62 414 MET A N 1
ATOM 3299 C CA . MET A 1 414 ? -23.133 -12.657 12.988 1.00 96.62 414 MET A CA 1
ATOM 3300 C C . MET A 1 414 ? -23.666 -11.885 14.207 1.00 96.62 414 MET A C 1
ATOM 3302 O O . MET A 1 414 ? -24.026 -12.482 15.230 1.00 96.62 414 MET A O 1
ATOM 3306 N N . ILE A 1 415 ? -23.753 -10.557 14.108 1.00 97.31 415 ILE A N 1
ATOM 3307 C CA . ILE A 1 415 ? -24.313 -9.718 15.175 1.00 97.31 415 ILE A CA 1
ATOM 3308 C C . ILE A 1 415 ? -25.788 -10.072 15.428 1.00 97.31 415 ILE A C 1
ATOM 3310 O O . ILE A 1 415 ? -26.202 -10.193 16.584 1.00 97.31 415 ILE A O 1
ATOM 3314 N N . LYS A 1 416 ? -26.570 -10.331 14.374 1.00 97.44 416 LYS A N 1
ATOM 3315 C CA . LYS A 1 416 ? -27.956 -10.804 14.485 1.00 97.44 416 LYS A CA 1
ATOM 3316 C C . LYS A 1 416 ? -28.051 -12.107 15.282 1.00 97.44 416 LYS A C 1
ATOM 3318 O O . LYS A 1 416 ? -28.815 -12.169 16.243 1.00 97.44 416 LYS A O 1
ATOM 3323 N N . GLY A 1 417 ? -27.231 -13.109 14.958 1.00 96.88 417 GLY A N 1
ATOM 3324 C CA . GLY A 1 417 ? -27.195 -14.376 15.704 1.00 96.88 417 GLY A CA 1
ATOM 3325 C C . GLY A 1 417 ? -26.799 -14.200 17.180 1.00 96.88 417 GLY A C 1
ATOM 3326 O O . GLY A 1 417 ? -27.311 -14.889 18.070 1.00 96.88 417 GLY A O 1
ATOM 3327 N N . THR A 1 418 ? -25.947 -13.211 17.470 1.00 96.62 418 THR A N 1
ATOM 3328 C CA . THR A 1 418 ? -25.572 -12.832 18.843 1.00 96.62 418 THR A CA 1
ATOM 3329 C C . THR A 1 418 ? -26.783 -12.293 19.617 1.00 96.62 418 THR A C 1
ATOM 3331 O O . THR A 1 418 ? -27.036 -12.718 20.749 1.00 96.62 418 THR A O 1
ATOM 3334 N N . LEU A 1 419 ? -27.584 -11.412 19.004 1.00 96.31 419 LEU A N 1
ATOM 3335 C CA . LEU A 1 419 ? -28.817 -10.891 19.607 1.00 96.31 419 LEU A CA 1
ATOM 3336 C C . LEU A 1 419 ? -29.872 -11.977 19.815 1.00 96.31 419 LEU A C 1
ATOM 3338 O O . LEU A 1 419 ? -30.491 -12.033 20.877 1.00 96.31 419 LEU A O 1
ATOM 3342 N N . GLU A 1 420 ? -30.053 -12.868 18.841 1.00 95.81 420 GLU A N 1
ATOM 3343 C CA . GLU A 1 420 ? -30.979 -13.997 18.957 1.00 95.81 420 GLU A CA 1
ATOM 3344 C C . GLU A 1 420 ? -30.609 -14.889 20.151 1.00 95.81 420 GLU A C 1
ATOM 3346 O O . GLU A 1 420 ? -31.478 -15.271 20.939 1.00 95.81 420 GLU A O 1
ATOM 3351 N N . THR A 1 421 ? -29.314 -15.135 20.365 1.00 94.69 421 THR A N 1
ATOM 3352 C CA . THR A 1 421 ? -28.817 -15.885 21.530 1.00 94.69 421 THR A CA 1
ATOM 3353 C C . THR A 1 421 ? -29.137 -15.183 22.856 1.00 94.69 421 THR A C 1
ATOM 3355 O O . THR A 1 421 ? -29.533 -15.836 23.831 1.00 94.69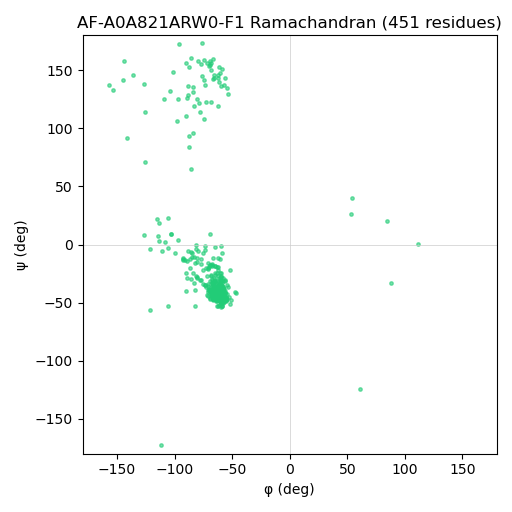 421 THR A O 1
ATOM 3358 N N . TYR A 1 422 ? -29.017 -13.852 22.911 1.00 95.00 422 TYR A N 1
ATOM 3359 C CA . TYR A 1 422 ? -29.424 -13.070 24.083 1.00 95.00 422 TYR A CA 1
ATOM 3360 C C . TYR A 1 422 ? -30.932 -13.192 24.344 1.00 95.00 422 TYR A C 1
ATOM 3362 O O . TYR A 1 422 ? -31.331 -13.502 25.468 1.00 95.00 422 TYR A O 1
ATOM 3370 N N . VAL A 1 423 ? -31.768 -13.069 23.307 1.00 93.81 423 VAL A N 1
ATOM 3371 C CA . VAL A 1 423 ? -33.228 -13.231 23.419 1.00 93.81 423 VAL A CA 1
ATOM 3372 C C . VAL A 1 423 ? -33.601 -14.606 23.971 1.00 93.81 423 VAL A C 1
ATOM 3374 O O . VAL A 1 423 ? -34.430 -14.696 24.879 1.00 93.81 423 VAL A O 1
ATOM 3377 N N . GLN A 1 424 ? -32.972 -15.678 23.481 1.00 92.31 424 GLN A N 1
ATOM 3378 C CA . GLN A 1 424 ? -33.209 -17.023 24.014 1.00 92.31 424 GLN A CA 1
ATOM 3379 C C . GLN A 1 424 ? -32.785 -17.142 25.482 1.00 92.31 424 GLN A C 1
ATOM 3381 O O . GLN A 1 424 ? -33.487 -17.755 26.283 1.00 92.31 424 GLN A O 1
ATOM 3386 N N . THR A 1 425 ? -31.679 -16.504 25.869 1.00 90.44 425 THR A N 1
ATOM 3387 C CA . THR A 1 425 ? -31.208 -16.501 27.262 1.00 90.44 425 THR A CA 1
ATOM 3388 C C . THR A 1 425 ? -32.199 -15.796 28.197 1.00 90.44 425 THR A C 1
ATOM 3390 O O . THR A 1 425 ? -32.510 -16.327 29.263 1.00 90.44 425 THR A O 1
ATOM 3393 N N . VAL A 1 426 ? -32.740 -14.640 27.795 1.00 91.19 426 VAL A N 1
ATOM 3394 C CA . VAL A 1 426 ? -33.763 -13.890 28.554 1.00 91.19 426 VAL A CA 1
ATOM 3395 C C . VAL A 1 426 ? -35.050 -14.713 28.695 1.00 91.19 426 VAL A C 1
ATOM 3397 O O . VAL A 1 426 ? -35.581 -14.841 29.801 1.00 91.19 426 VAL A O 1
ATOM 3400 N N . ARG A 1 427 ? -35.507 -15.352 27.605 1.00 90.31 427 ARG A N 1
ATOM 3401 C CA . ARG A 1 427 ? -36.683 -16.244 27.607 1.00 90.31 427 ARG A CA 1
ATOM 3402 C C . ARG A 1 427 ? -36.501 -17.440 28.540 1.00 90.31 427 ARG A C 1
ATOM 3404 O O . ARG A 1 427 ? -37.385 -17.720 29.345 1.00 90.31 427 ARG A O 1
ATOM 3411 N N . ASN A 1 428 ? -35.343 -18.100 28.485 1.00 89.38 428 ASN A N 1
ATOM 3412 C CA . ASN A 1 428 ? -35.023 -19.242 29.347 1.00 89.38 428 ASN A CA 1
ATOM 3413 C C . ASN A 1 428 ? -34.973 -18.858 30.833 1.00 89.38 428 ASN A C 1
ATOM 3415 O O . ASN A 1 428 ? -35.324 -19.665 31.689 1.00 89.38 428 ASN A O 1
ATOM 3419 N N . ARG A 1 429 ? -34.575 -17.618 31.147 1.00 89.06 429 ARG A N 1
ATOM 3420 C CA . ARG A 1 429 ? -34.575 -17.063 32.511 1.00 89.06 429 ARG A CA 1
ATOM 3421 C C . ARG A 1 429 ? -35.944 -16.541 32.968 1.00 89.06 429 ARG A C 1
ATOM 3423 O O . ARG A 1 429 ? -36.040 -16.045 34.085 1.00 89.06 429 ARG A O 1
ATOM 3430 N N . GLN A 1 430 ? -36.981 -16.625 32.126 1.00 84.75 430 GLN A N 1
ATOM 3431 C CA . GLN A 1 430 ? -38.324 -16.074 32.371 1.00 84.75 430 GLN A CA 1
ATOM 3432 C C . GLN A 1 430 ? -38.325 -14.577 32.738 1.00 84.75 430 GLN A C 1
ATOM 3434 O O . GLN A 1 430 ? -39.234 -14.084 33.411 1.00 84.75 430 GLN A O 1
ATOM 3439 N N . GLN A 1 431 ? -37.309 -13.838 32.289 1.00 84.94 431 GLN A N 1
ATOM 3440 C CA . GLN A 1 431 ? -37.248 -12.392 32.468 1.00 84.94 431 GLN A CA 1
ATOM 3441 C C . GLN A 1 431 ? -38.251 -11.717 31.527 1.00 84.94 431 GLN A C 1
ATOM 3443 O O . GLN A 1 431 ? -38.399 -12.110 30.370 1.00 84.94 431 GLN A O 1
ATOM 3448 N N . LYS A 1 432 ? -38.962 -10.709 32.041 1.00 78.44 432 LYS A N 1
ATOM 3449 C CA . LYS A 1 432 ? -40.017 -9.998 31.300 1.00 78.44 432 LYS A CA 1
ATOM 3450 C C . LYS A 1 432 ? -39.521 -8.751 30.569 1.00 78.44 432 LYS A C 1
ATOM 3452 O O . LYS A 1 432 ? -40.246 -8.222 29.736 1.00 78.44 432 LYS A O 1
ATOM 3457 N N . GLU A 1 433 ? -38.308 -8.299 30.872 1.00 85.00 433 GLU A N 1
ATOM 3458 C CA . GLU A 1 433 ? -37.748 -7.049 30.364 1.00 85.00 433 GLU A CA 1
ATOM 3459 C C . GLU A 1 433 ? -36.385 -7.303 29.715 1.00 85.00 433 GLU A C 1
ATOM 3461 O O . GLU A 1 433 ? -35.571 -8.075 30.225 1.00 85.00 433 GLU A O 1
ATOM 3466 N N . PHE A 1 434 ? -36.156 -6.654 28.574 1.00 89.44 434 PHE A N 1
ATOM 3467 C CA . PHE A 1 434 ? -34.855 -6.608 27.911 1.00 89.44 434 PHE A CA 1
ATOM 3468 C C . PHE A 1 434 ? -34.057 -5.407 28.421 1.00 89.44 434 PHE A C 1
ATOM 3470 O O . PHE A 1 434 ? -34.633 -4.407 28.847 1.00 89.44 434 PHE A O 1
ATOM 3477 N N . ALA A 1 435 ? -32.728 -5.470 28.320 1.00 90.56 435 ALA A N 1
ATOM 3478 C CA . ALA A 1 435 ? -31.893 -4.302 28.583 1.00 90.56 435 ALA A CA 1
ATOM 3479 C C . ALA A 1 435 ? -32.298 -3.130 27.658 1.00 90.56 435 ALA A C 1
ATOM 3481 O O . ALA A 1 435 ? -32.463 -3.361 26.462 1.00 90.56 435 ALA A O 1
ATOM 3482 N N . PRO A 1 436 ? -32.399 -1.873 28.132 1.00 91.19 436 PRO A N 1
ATOM 3483 C CA . PRO A 1 436 ? -32.822 -0.744 27.289 1.00 91.19 436 PRO A CA 1
ATOM 3484 C C . PRO A 1 436 ? -31.993 -0.582 26.003 1.00 91.19 436 PRO A C 1
ATOM 3486 O O . PRO A 1 436 ? -32.525 -0.310 24.928 1.00 91.19 436 PRO A O 1
ATOM 3489 N N . ILE A 1 437 ? -30.686 -0.847 26.090 1.00 93.81 437 ILE A N 1
ATOM 3490 C CA . ILE A 1 437 ? -29.757 -0.795 24.955 1.00 93.81 437 ILE A CA 1
ATOM 3491 C C . ILE A 1 437 ? -30.043 -1.847 23.873 1.00 93.81 437 ILE A C 1
ATOM 3493 O O . ILE A 1 437 ? -29.715 -1.621 22.712 1.00 93.81 437 ILE A O 1
ATOM 3497 N N . TYR A 1 438 ? -30.699 -2.965 24.209 1.00 94.81 438 TYR A N 1
ATOM 3498 C CA . TYR A 1 438 ? -31.054 -4.008 23.242 1.00 94.81 438 TYR A CA 1
ATOM 3499 C C . TYR A 1 438 ? -31.932 -3.455 22.115 1.00 94.81 438 TYR A C 1
ATOM 3501 O O . TYR A 1 438 ? -31.676 -3.739 20.948 1.00 94.81 438 TYR A O 1
ATOM 3509 N N . VAL A 1 439 ? -32.922 -2.617 22.446 1.00 93.62 439 VAL A N 1
ATOM 3510 C CA . VAL A 1 439 ? -33.823 -2.006 21.452 1.00 93.62 439 VAL A CA 1
ATOM 3511 C C . VAL A 1 439 ? -33.043 -1.088 20.508 1.00 93.62 439 VAL A C 1
ATOM 3513 O O . VAL A 1 439 ? -33.288 -1.067 19.305 1.00 93.62 439 VAL A O 1
ATOM 3516 N N . ILE A 1 440 ? -32.061 -0.360 21.040 1.00 95.38 440 ILE A N 1
ATOM 3517 C CA . ILE A 1 440 ? -31.204 0.539 20.260 1.00 95.38 440 ILE A CA 1
ATOM 3518 C C . ILE A 1 440 ? -30.321 -0.264 19.299 1.00 95.38 440 ILE A C 1
ATOM 3520 O O . ILE A 1 440 ? -30.259 0.069 18.116 1.00 95.38 440 ILE A O 1
ATOM 3524 N N . ILE A 1 441 ? -29.696 -1.343 19.780 1.00 96.50 441 ILE A N 1
ATOM 3525 C CA . ILE A 1 441 ? -28.869 -2.235 18.956 1.00 96.50 441 ILE A CA 1
ATOM 3526 C C . ILE A 1 441 ? -29.713 -2.880 17.850 1.00 96.50 441 ILE A C 1
ATOM 3528 O O . ILE A 1 441 ? -29.290 -2.885 16.696 1.00 96.50 441 ILE A O 1
ATOM 3532 N N . LEU A 1 442 ? -30.914 -3.371 18.173 1.00 95.81 442 LEU A N 1
ATOM 3533 C CA . LEU A 1 442 ? -31.814 -3.992 17.200 1.00 95.81 442 LEU A CA 1
ATOM 3534 C C . LEU A 1 442 ? -32.207 -3.013 16.083 1.00 95.81 442 LEU A C 1
ATOM 3536 O O . LEU A 1 442 ? -32.062 -3.344 14.911 1.00 95.81 442 LEU A O 1
ATOM 3540 N N . ASN A 1 443 ? -32.610 -1.788 16.433 1.00 95.31 443 ASN A N 1
ATOM 3541 C CA . ASN A 1 443 ? -32.999 -0.773 15.449 1.00 95.31 443 ASN A CA 1
ATOM 3542 C C . ASN A 1 443 ? -31.844 -0.399 14.504 1.00 95.31 443 ASN A C 1
ATOM 3544 O O . ASN A 1 443 ? -32.049 -0.206 13.306 1.00 95.31 443 ASN A O 1
ATOM 3548 N N . ILE A 1 444 ? -30.619 -0.278 15.026 1.00 96.56 444 ILE A N 1
ATOM 3549 C CA . ILE A 1 444 ? -29.438 0.033 14.204 1.00 96.56 444 ILE A CA 1
ATOM 3550 C C . ILE A 1 444 ? -29.065 -1.160 13.323 1.00 96.56 444 ILE A C 1
ATOM 3552 O O . ILE A 1 444 ? -28.730 -0.968 12.155 1.00 96.56 444 ILE A O 1
ATOM 3556 N N . LEU A 1 445 ? -29.170 -2.382 13.847 1.00 97.00 445 LEU A N 1
ATOM 3557 C CA . LEU A 1 445 ? -28.939 -3.602 13.082 1.00 97.00 445 LEU A CA 1
ATOM 3558 C C . LEU A 1 445 ? -29.938 -3.740 11.927 1.00 97.00 445 LEU A C 1
ATOM 3560 O O . LEU A 1 445 ? -29.527 -4.067 10.820 1.00 97.00 445 LEU A O 1
ATOM 3564 N N . GLU A 1 446 ? -31.224 -3.464 12.149 1.00 95.94 446 GLU A N 1
ATOM 3565 C CA . GLU A 1 446 ? -32.250 -3.508 11.098 1.00 95.94 446 GLU A CA 1
ATOM 3566 C C . GLU A 1 446 ? -31.982 -2.485 9.986 1.00 95.94 446 GLU A C 1
ATOM 3568 O O . GLU A 1 446 ? -32.064 -2.829 8.803 1.00 95.94 446 GLU A O 1
ATOM 3573 N N . LYS A 1 447 ? -31.583 -1.253 10.343 1.00 95.56 447 LYS A N 1
ATOM 3574 C CA . LYS A 1 447 ? -31.129 -0.245 9.367 1.00 95.56 447 LYS A CA 1
ATOM 3575 C C . LYS A 1 447 ? -29.925 -0.750 8.568 1.00 95.56 447 LYS A C 1
ATOM 3577 O O . LYS A 1 447 ? -29.929 -0.658 7.343 1.00 95.56 447 LYS A O 1
ATOM 3582 N N . GLY A 1 448 ? -28.937 -1.327 9.253 1.00 95.62 448 GLY A N 1
ATOM 3583 C CA . GLY A 1 448 ? -27.749 -1.900 8.626 1.00 95.62 448 GLY A CA 1
ATOM 3584 C C . GLY A 1 448 ? -28.087 -3.023 7.649 1.00 95.62 448 GLY A C 1
ATOM 3585 O O . GLY A 1 448 ? -27.676 -2.960 6.496 1.00 95.62 448 GLY A O 1
ATOM 3586 N N . LEU A 1 449 ? -28.888 -4.005 8.071 1.00 95.88 449 LEU A N 1
ATOM 3587 C CA . LEU A 1 449 ? -29.314 -5.133 7.236 1.00 95.88 449 LEU A CA 1
ATOM 3588 C C . LEU A 1 449 ? -30.114 -4.671 6.013 1.00 95.88 449 LEU A C 1
ATOM 3590 O O . LEU A 1 449 ? -29.905 -5.192 4.926 1.00 95.88 449 LEU A O 1
ATOM 3594 N N . THR A 1 450 ? -30.979 -3.666 6.169 1.00 95.06 450 THR A N 1
ATOM 3595 C CA . THR A 1 450 ? -31.746 -3.092 5.051 1.00 95.06 450 THR A CA 1
ATOM 3596 C C . THR A 1 450 ? -30.843 -2.350 4.061 1.00 95.06 450 THR A C 1
ATOM 3598 O O . THR A 1 450 ? -31.121 -2.350 2.871 1.00 95.06 450 THR A O 1
ATOM 3601 N N . SER A 1 451 ? -29.758 -1.727 4.533 1.00 92.62 451 SER A N 1
ATOM 3602 C CA . SER A 1 451 ? -28.809 -1.005 3.672 1.00 92.62 451 SER A CA 1
ATOM 3603 C C . SER A 1 451 ? -27.915 -1.911 2.815 1.00 92.62 451 SER A C 1
ATOM 3605 O O . SER A 1 451 ? -27.349 -1.439 1.832 1.00 92.62 451 SER A O 1
ATOM 3607 N N . VAL A 1 452 ? -27.766 -3.187 3.196 1.00 90.38 452 VAL A N 1
ATOM 3608 C CA . VAL A 1 452 ? -26.908 -4.177 2.509 1.00 90.38 452 VAL A CA 1
ATOM 3609 C C . VAL A 1 452 ? -27.690 -5.280 1.798 1.00 90.38 452 VAL A C 1
ATOM 3611 O O . VAL A 1 452 ? -27.069 -6.125 1.153 1.00 90.38 452 VAL A O 1
ATOM 3614 N N . ALA A 1 453 ? -29.014 -5.296 1.957 1.00 79.69 453 ALA A N 1
ATOM 3615 C CA . ALA A 1 453 ? -29.936 -6.157 1.222 1.00 79.69 453 ALA A CA 1
ATOM 3616 C C . ALA A 1 453 ? -30.192 -5.581 -0.173 1.00 79.69 453 ALA A C 1
ATOM 3618 O O . ALA A 1 453 ? -30.253 -6.393 -1.125 1.00 79.69 453 ALA A O 1
#

Secondary structure (DSSP, 8-state):
-HHHHHH-HHHHHHHHHTHHHHHHHHHHHHHHHHHHSTTTT-S-GGG--GGGTT-TTS-HHHHHHHHHHHHHHHHHHHHHHHHHHHHHHHHHHHT-TTSS-SS--HHHHHHHHHHHHHHHHHHTT-HHHHHHHHHHHHHHHHHHHHHHHTT---SHHHH--SSSPPHHHHHHHHHHHHHHHHHHHHHHHHHH-TT--HHHHHHHHHHHHHHHHHHHHHHHHHHHHHHHHHHHHHHGGGGS---PPTT-TTTTSPPHHHHHHHHHHHHHHHHTGGG-S-HHHHHHHHHHHHHHHHHHHHHHHHH--S--HHHHHHHHHHHHHHHHHHGGGSS-GGGGTHHHHHHHHHHHHHHS-GGGGGG-TTBTTTB-HHHHHHHHHHTS-TTS--HHHHTT--HHHHHHHHHH---HHHHHHHHHHHHHHHHHHHHHTT-----HHHHHHHHHHHHHHHHH-